Protein AF-A0A8H4MZ24-F1 (afdb_monomer)

Nearest PDB structures (foldseek):
  4f0r-assembly1_A  TM=7.972E-01  e=9.986E-20  Chromobacterium violaceum ATCC 12472
  4gbd-assembly1_B  TM=7.937E-01  e=2.674E-19  Pseudomonas aeruginosa PAO1
  4dzh-assembly1_A-2  TM=7.892E-01  e=7.987E-19  Xanthomonas campestris pv. campestris str. ATCC 33913
  6oha-assembly1_A-2  TM=7.587E-01  e=4.086E-16  Saccharomyces cerevisiae S288C
  6oh9-assembly1_A-2  TM=7.579E-01  e=1.997E-15  Saccharomyces cerevisiae S288C

pLDDT: mean 81.53, std 17.07, range [24.94, 98.69]

Foldseek 3Di:
DDDDFDKDKDFFAWDCFLDPVVGTAGGGIWIDTQFFGADDDDDWAAFAFLAAAQLCQVLAPVPQPDAVVSLVCCVQQPVLFQDDLLSLLLSLLVSLQVLVLLRHQEYEHLYQSPQDLSNLVSNLVSCVVSLGAYEDAQELDARDQHDPVDPVSNVSTSHDPPCDSVVSLVSLVVSCVPRPPPADSVPDSYHYFHEADACLVCPLVNSLVVLVSRVVSVHQAYEYEAQLDPSHPPSQSLVSCLVVVNAALRYEYEANLRDDPVSLVSCVVRLAFYEHAQVSCVSVVSHEQDPPYAYHQHDRSNGDSNLLVSLVSRQVRHQVVVQVVQVVVVHHRDPDRPRDLVVNLQSRFLVSCSNSVNSVATRGSDGGHTPFIWDFDCPPPQNPPVPDVSCSVNPGDGSVRTDWTDHSNHTRPSDDDPVNDDRDPDDDPDDDDDDDDDDDDDDQVNVQVDQQPDDPPDPDGGDHDDDDDFDLLDLVRLLVVLVVCCVVVVAAADDDPPWADDFADDDPVDGDDVSNVVRCSGNPVSVVSNCVNRVVRNVVVVVVVVPD

Solvent-accessible surface area (backbone atoms only — not comparable to full-atom values): 29292 Å² total; per-residue (Å²): 132,83,84,72,90,42,74,47,76,43,69,72,18,60,18,48,22,71,32,89,89,70,38,71,46,70,71,26,44,27,35,32,49,48,35,29,24,68,40,72,50,12,40,40,41,38,28,22,26,64,38,28,54,33,57,55,46,79,49,60,57,76,32,62,87,51,52,74,63,52,39,59,46,48,46,37,53,45,55,39,8,52,54,49,39,65,50,29,18,52,12,21,24,57,28,46,46,49,28,36,32,41,38,35,32,32,37,25,32,52,37,58,60,48,45,44,72,59,25,49,55,23,35,55,50,16,41,64,72,51,56,48,32,32,34,46,15,51,30,63,45,76,38,46,47,34,57,84,90,38,68,74,51,35,76,50,31,50,15,54,87,78,62,34,71,66,55,46,58,52,41,50,54,50,46,43,64,72,74,39,86,63,54,41,75,92,84,29,60,57,31,55,25,32,20,43,46,50,43,90,78,42,34,62,68,44,37,49,58,42,51,54,51,40,57,75,69,65,44,68,36,35,35,39,62,43,32,67,27,89,87,39,70,85,64,52,54,58,48,61,26,51,81,67,69,69,60,33,54,46,36,33,38,30,45,44,62,53,66,48,76,65,38,45,48,50,33,66,74,39,53,34,15,34,29,27,28,45,62,48,28,48,71,77,70,40,62,55,77,50,77,78,48,10,49,21,38,39,47,74,39,49,57,54,61,42,54,48,59,39,37,45,49,38,54,50,39,34,50,50,52,60,41,49,61,31,46,76,69,76,37,73,79,66,97,65,73,86,81,51,55,61,54,44,50,38,17,30,9,31,38,17,18,46,36,63,68,36,46,82,44,37,25,35,65,43,66,77,12,41,25,46,36,26,35,63,60,57,82,48,82,71,30,53,81,58,82,48,62,56,51,27,54,46,75,44,52,54,56,87,36,47,72,42,26,23,37,60,43,39,78,50,71,49,72,72,57,86,82,74,65,81,70,93,80,74,80,80,83,80,80,81,88,79,85,87,79,93,74,78,86,79,48,62,60,55,54,25,50,51,38,46,70,24,60,89,97,56,93,60,81,38,49,92,66,79,65,78,93,69,59,49,68,37,62,70,40,27,43,49,50,47,51,51,46,30,74,73,64,76,52,42,81,83,85,82,84,85,63,76,68,85,47,46,71,65,53,102,89,61,45,48,60,71,44,37,51,51,25,44,33,44,47,48,46,21,48,54,39,39,45,67,51,37,48,74,41,25,53,56,54,50,54,63,71,78,68,120

Radius of gyration: 27.87 Å; Cα contacts (8 Å, |Δi|>4): 1028; chains: 1; bounding box: 74×69×76 Å

Secondary structure (DSSP, 8-state):
-PPP--EEEE-S-EEE---TTT-EEES--EEEETTEEEEE-SS-B-EEEEEE-GGGGGGTTTTTT--HHHHHHHHHHTGGGT--HHHHHHHHHHHHHHHHHTTEEEEEEEE---SSHHHHHHHHHHHHHHT-EEEEEEE---PPPPPTT-HHHHTT----SSS-HHHHHHHHHHHHHHH-SS--TTT-SEEEEEEPPPHHHHHHHHHHHHHHHHHHTT-S-EEEEE--STTSTTT-HHHHHHHTT---TTEEEEE-SS--HHHHHHHHHHT-EEEE-HHHHHHTT--S--SS-EE----SSS----HHHHHHHHHHHHHHHHHHHHHHTT----SS-SS-HHHHHHIIIIIHHHHTT-TTTSSS--TTSB--EEEE-SSSTTT-S-SSHHHIIIII--GGGEEEEEETTEEE-TT--GGGS--SS----PPPPPPPP---PPPHHHHHHHHHT--TT--SPPPP-------TTSHHHHHHHHHHHHHHHSS--------------S-TTT--HHHHHHHHIIIIIHHHHHHHHHHHHHHHHHHTTS--

InterPro domains:
  IPR002347 Short-chain dehydrogenase/reductase SDR [PF13561] (463-538)
  IPR006680 Amidohydrolase-related [PF01979] (47-410)
  IPR011059 Metal-dependent hydrolase, composite domain superfamily [G3DSA:2.30.40.10] (16-411)
  IPR011059 Metal-dependent hydrolase, composite domain superfamily [SSF51338] (7-411)
  IPR032466 Metal-dependent hydrolase [SSF51556] (47-363)
  IPR036291 NAD(P)-binding domain superfamily [SSF51735] (266-538)
  IPR050287 5-Methylthioadenosine/S-adenosylhomocysteine deaminase [PTHR43794] (1-413)

Organism: NCBI:txid55169

Sequence (548 aa):
MTGRDTSIIIKHGTVISMDPALGVIRDCDILIEGNTIVKVETQYCCFVDSHHHLWQQLLRSVGSDWSLMDYALIMRTCFGSLYTPEDVYTANYAGAIDLLNNGITTVVDHCHILNSPAHTDAAIAALKNARIRGAFCYGLYANPPLSSSNPEATALSTADTSFTPAARRDDARRALKRHFPTNTWEASLLTFGIACNEPETAQPQGVREEIAFARSLGVPLITAHVAIGHYDTNLQVVQHLGDAGDLGADLLFSHGAAWTDSECALLAEHGAGVVSTPRDGAADGQWGIPSPSAPSTSTAAARTTTWVAQARLLLQAQRARDNAARHALGNGPPLANPRKAMDVLRLATQGGADALGVGHLVGSLTPGKRADVVVTACEDVGMVPAVDPVGMLVCNSNPSSIRTVLVDGQARPARASATAAPPPSCSPRTAAPSSASTGTKPSAATTVDMIRSGRPGTSSPGGTAAACAADVSVPAECERVVRRAVELFGRLDVLVNNVGVLGAPGSATAVEQDGWERGMRVNVGSMVWMAKYAIPRCLRTIAWRVGG

Mean predicted aligned error: 14.78 Å

Structure (mmCIF, N/CA/C/O backbone):
data_AF-A0A8H4MZ24-F1
#
_entry.id   AF-A0A8H4MZ24-F1
#
loop_
_atom_site.group_PDB
_atom_site.id
_atom_site.type_symbol
_atom_site.label_atom_id
_atom_site.label_alt_id
_atom_site.label_comp_id
_atom_site.label_asym_id
_atom_site.label_entity_id
_atom_site.label_seq_id
_atom_site.pdbx_PDB_ins_code
_atom_site.Cartn_x
_atom_site.Cartn_y
_atom_site.Cartn_z
_atom_site.occupancy
_atom_site.B_iso_or_equiv
_atom_site.auth_seq_id
_atom_site.auth_comp_id
_atom_site.auth_asym_id
_atom_site.auth_atom_id
_atom_site.pdbx_PDB_model_num
ATOM 1 N N . MET A 1 1 ? 4.208 23.544 21.779 1.00 35.47 1 MET A N 1
ATOM 2 C CA . MET A 1 1 ? 3.178 23.655 22.836 1.00 35.47 1 MET A CA 1
ATOM 3 C C . MET A 1 1 ? 2.910 22.255 23.352 1.00 35.47 1 MET A C 1
ATOM 5 O O . MET A 1 1 ? 2.958 21.334 22.546 1.00 35.47 1 MET A O 1
ATOM 9 N N . THR A 1 2 ? 2.717 22.085 24.657 1.00 36.22 2 THR A N 1
ATOM 10 C CA . THR A 1 2 ? 2.400 20.785 25.268 1.00 36.22 2 THR A CA 1
ATOM 11 C C . THR A 1 2 ? 1.037 20.275 24.799 1.00 36.22 2 THR A C 1
ATOM 13 O O . THR A 1 2 ? 0.166 21.068 24.429 1.00 36.22 2 THR A O 1
ATOM 16 N N . GLY A 1 3 ? 0.868 18.951 24.766 1.00 38.59 3 GLY A N 1
ATOM 17 C CA . GLY A 1 3 ? -0.408 18.336 24.411 1.00 38.59 3 GLY A CA 1
ATOM 18 C C . GLY A 1 3 ? -1.499 18.730 25.405 1.00 38.59 3 GLY A C 1
ATOM 19 O O . GLY A 1 3 ? -1.240 18.834 26.601 1.00 38.59 3 GLY A O 1
ATOM 20 N N . ARG A 1 4 ? -2.718 18.950 24.906 1.00 46.28 4 ARG A N 1
ATOM 21 C CA . ARG A 1 4 ? -3.912 18.884 25.752 1.00 46.28 4 ARG A CA 1
ATOM 22 C C . ARG A 1 4 ? -4.272 17.416 25.903 1.00 46.28 4 ARG A C 1
ATOM 24 O O . ARG A 1 4 ? -4.410 16.747 24.877 1.00 46.28 4 ARG A O 1
ATOM 31 N N . ASP A 1 5 ? -4.489 16.959 27.129 1.00 58.72 5 ASP A N 1
ATOM 32 C CA . ASP A 1 5 ? -5.127 15.668 27.372 1.00 58.72 5 ASP A CA 1
ATOM 33 C C . ASP A 1 5 ? -6.473 15.660 26.646 1.00 58.72 5 ASP A C 1
ATOM 35 O O . ASP A 1 5 ? -7.376 16.450 26.926 1.00 58.72 5 ASP A O 1
ATOM 39 N N . THR A 1 6 ? -6.537 14.851 25.593 1.00 76.31 6 THR A N 1
ATOM 40 C CA . THR A 1 6 ? -7.659 14.808 24.660 1.00 76.31 6 THR A CA 1
ATOM 41 C C . THR A 1 6 ? -8.296 13.439 24.785 1.00 76.31 6 THR A C 1
ATOM 43 O O . THR A 1 6 ? -7.904 12.489 24.113 1.00 76.31 6 THR A O 1
ATOM 46 N N . SER A 1 7 ? -9.255 13.341 25.704 1.00 85.56 7 SER A N 1
ATOM 47 C CA . SER A 1 7 ? -10.109 12.168 25.842 1.00 85.56 7 SER A CA 1
ATOM 48 C C . SER A 1 7 ? -11.158 12.192 24.730 1.00 85.56 7 SER A C 1
ATOM 50 O O . SER A 1 7 ? -11.984 13.106 24.667 1.00 85.56 7 SER A O 1
ATOM 52 N N . ILE A 1 8 ? -11.126 11.202 23.843 1.00 85.62 8 ILE A N 1
ATOM 53 C CA . ILE A 1 8 ? -12.146 10.992 22.814 1.00 85.62 8 ILE A CA 1
ATOM 54 C C . ILE A 1 8 ? -12.970 9.779 23.233 1.00 85.62 8 ILE A C 1
ATOM 56 O O . ILE A 1 8 ? -12.428 8.689 23.410 1.00 85.62 8 ILE A O 1
ATOM 60 N N . ILE A 1 9 ? -14.283 9.975 23.364 1.00 85.75 9 ILE A N 1
ATOM 61 C CA . ILE A 1 9 ? -15.247 8.891 23.557 1.00 85.75 9 ILE A CA 1
ATOM 62 C C . ILE A 1 9 ? -16.094 8.790 22.292 1.00 85.75 9 ILE A C 1
ATOM 64 O O . ILE A 1 9 ? -16.693 9.780 21.869 1.00 85.75 9 ILE A O 1
ATOM 68 N N . ILE A 1 10 ? -16.157 7.599 21.705 1.00 82.44 10 ILE A N 1
ATOM 69 C CA . ILE A 1 10 ? -16.966 7.302 20.519 1.00 82.44 10 ILE A CA 1
ATOM 70 C C . ILE A 1 10 ? -17.959 6.198 20.899 1.00 82.44 10 ILE A C 1
ATOM 72 O O . ILE A 1 10 ? -17.533 5.201 21.474 1.00 82.44 10 ILE A O 1
ATOM 76 N N . LYS A 1 11 ? -19.263 6.381 20.644 1.00 82.19 11 LYS A N 1
ATOM 77 C CA . LYS A 1 11 ? -20.339 5.686 21.382 1.00 82.19 11 LYS A CA 1
ATOM 78 C C . LYS A 1 11 ? -21.244 4.762 20.554 1.00 82.19 11 LYS A C 1
ATOM 80 O O . LYS A 1 11 ? -21.387 4.967 19.352 1.00 82.19 11 LYS A O 1
ATOM 85 N N . HIS A 1 12 ? -21.924 3.838 21.242 1.00 79.94 12 HIS A N 1
ATOM 86 C CA . HIS A 1 12 ? -23.058 3.020 20.762 1.00 79.94 12 HIS A CA 1
ATOM 87 C C . HIS A 1 12 ? -22.833 2.226 19.456 1.00 79.94 12 HIS A C 1
ATOM 89 O O . HIS A 1 12 ? -23.638 2.269 18.526 1.00 79.94 12 HIS A O 1
ATOM 95 N N . GLY A 1 13 ? -21.725 1.489 19.368 1.00 78.12 13 GLY A N 1
ATOM 96 C CA . GLY A 1 13 ? -21.317 0.777 18.150 1.00 78.12 13 GLY A CA 1
ATOM 97 C C . GLY A 1 13 ? -21.448 -0.766 18.124 1.00 78.12 13 GLY A C 1
ATOM 98 O O . GLY A 1 13 ? -21.800 -1.411 19.092 1.00 78.12 13 GLY A O 1
ATOM 99 N N . THR A 1 14 ? -21.109 -1.406 17.003 1.00 84.44 14 THR A N 1
ATOM 100 C CA . THR A 1 14 ? -20.556 -2.771 16.888 1.00 84.44 14 THR A CA 1
ATOM 101 C C . THR A 1 14 ? -19.047 -2.789 16.522 1.00 84.44 14 THR A C 1
ATOM 103 O O . THR A 1 14 ? -18.699 -2.445 15.397 1.00 84.44 14 THR A O 1
ATOM 106 N N . VAL A 1 15 ? -18.118 -3.188 17.407 1.00 84.44 15 VAL A N 1
ATOM 107 C CA . VAL A 1 15 ? -16.654 -3.231 17.118 1.00 84.44 15 VAL A CA 1
ATOM 108 C C . VAL A 1 15 ? -16.284 -4.503 16.377 1.00 84.44 15 VAL A C 1
ATOM 110 O O . VAL A 1 15 ? -16.862 -5.560 16.624 1.00 84.44 15 VAL A O 1
ATOM 113 N N . ILE A 1 16 ? -15.257 -4.406 15.534 1.00 87.62 16 ILE A N 1
ATOM 114 C CA . ILE A 1 16 ? -14.535 -5.558 14.999 1.00 87.62 16 ILE A CA 1
ATOM 115 C C . ILE A 1 16 ? -13.082 -5.374 15.439 1.00 87.62 16 ILE A C 1
ATOM 117 O O . ILE A 1 16 ? -12.309 -4.681 14.783 1.00 87.62 16 ILE A O 1
ATOM 121 N N . SER A 1 17 ? -12.739 -5.900 16.618 1.00 86.75 17 SER A N 1
ATOM 122 C CA . SER A 1 17 ? -11.535 -5.464 17.343 1.00 86.75 17 SER A CA 1
ATOM 123 C C . SER A 1 17 ? -10.244 -5.933 16.683 1.00 86.75 17 SER A C 1
ATOM 125 O O . SER A 1 17 ? -9.208 -5.305 16.861 1.00 86.75 17 SER A O 1
ATOM 127 N N . MET A 1 18 ? -10.311 -7.051 15.954 1.00 90.69 18 MET A N 1
ATOM 128 C CA . MET A 1 18 ? -9.176 -7.870 15.509 1.00 90.69 18 MET A CA 1
ATOM 129 C C . MET A 1 18 ? -8.335 -8.476 16.645 1.00 90.69 18 MET A C 1
ATOM 131 O O . MET A 1 18 ? -7.369 -9.191 16.386 1.00 90.69 18 MET A O 1
ATOM 135 N N . ASP A 1 19 ? -8.750 -8.264 17.892 1.00 88.19 19 ASP A N 1
ATOM 136 C CA . ASP A 1 19 ? -8.224 -8.907 19.086 1.00 88.19 19 ASP A CA 1
ATOM 137 C C . ASP A 1 19 ? -8.997 -10.221 19.327 1.00 88.19 19 ASP A C 1
ATOM 139 O O . ASP A 1 19 ? -10.230 -10.190 19.430 1.00 88.19 19 ASP A O 1
ATOM 143 N N . PRO A 1 20 ? -8.331 -11.388 19.416 1.00 85.81 20 PRO A N 1
ATOM 144 C CA . PRO A 1 20 ? -9.010 -12.673 19.576 1.00 85.81 20 PRO A CA 1
ATOM 145 C C . PRO A 1 20 ? -9.691 -12.858 20.943 1.00 85.81 20 PRO A C 1
ATOM 147 O O . PRO A 1 20 ? -10.548 -13.731 21.056 1.00 85.81 20 PRO A O 1
ATOM 150 N N . ALA A 1 21 ? -9.346 -12.064 21.964 1.00 87.62 21 ALA A N 1
ATOM 151 C CA . ALA A 1 21 ? -9.992 -12.100 23.276 1.00 87.62 21 ALA A CA 1
ATOM 152 C C . ALA A 1 21 ? -11.233 -11.189 23.357 1.00 87.62 21 ALA A C 1
ATOM 154 O O . ALA A 1 21 ? -12.137 -11.468 24.142 1.00 87.62 21 ALA A O 1
ATOM 155 N N . LEU A 1 22 ? -11.298 -10.127 22.541 1.00 86.06 22 LEU A N 1
ATOM 156 C CA . LEU A 1 22 ? -12.445 -9.203 22.488 1.00 86.06 22 LEU A CA 1
ATOM 157 C C . LEU A 1 22 ? -13.441 -9.552 21.366 1.00 86.06 22 LEU A C 1
ATOM 159 O O . LEU A 1 22 ? -14.650 -9.431 21.544 1.00 86.06 22 LEU A O 1
ATOM 163 N N . GLY A 1 23 ? -12.950 -9.980 20.200 1.00 86.31 23 GLY A N 1
ATOM 164 C CA . GLY A 1 23 ? -13.772 -10.402 19.065 1.00 86.31 23 GLY A CA 1
ATOM 165 C C . GLY A 1 23 ? -14.662 -9.300 18.467 1.00 86.31 23 GLY A C 1
ATOM 166 O O . GLY A 1 23 ? -14.198 -8.215 18.111 1.00 86.31 23 GLY A O 1
ATOM 167 N N . VAL A 1 24 ? -15.951 -9.609 18.299 1.00 87.81 24 VAL A N 1
ATOM 168 C CA . VAL A 1 24 ? -16.974 -8.699 17.755 1.00 87.81 24 VAL A CA 1
ATOM 169 C C . VAL A 1 24 ? -18.029 -8.447 18.830 1.00 87.81 24 VAL A C 1
ATOM 171 O O . VAL A 1 24 ? -18.674 -9.384 19.297 1.00 87.81 24 VAL A O 1
ATOM 174 N N . ILE A 1 25 ? -18.211 -7.181 19.208 1.00 86.25 25 ILE A N 1
ATOM 175 C CA . ILE A 1 25 ? -19.041 -6.727 20.343 1.00 86.25 25 ILE A CA 1
ATOM 176 C C . ILE A 1 25 ? -20.094 -5.738 19.817 1.00 86.25 25 ILE A C 1
ATOM 178 O O . ILE A 1 25 ? -19.819 -5.074 18.822 1.00 86.25 25 ILE A O 1
ATOM 182 N N . ARG A 1 26 ? -21.277 -5.628 20.445 1.00 84.81 26 ARG A N 1
ATOM 183 C CA . ARG A 1 26 ? -22.391 -4.721 20.068 1.00 84.81 26 ARG A CA 1
ATOM 184 C C . ARG A 1 26 ? -22.795 -3.773 21.216 1.00 84.81 26 ARG A C 1
ATOM 186 O O . ARG A 1 26 ? -22.611 -4.133 22.370 1.00 84.81 26 ARG A O 1
ATOM 193 N N . ASP A 1 27 ? -23.367 -2.625 20.845 1.00 81.44 27 ASP A N 1
ATOM 194 C CA . ASP A 1 27 ? -23.833 -1.459 21.627 1.00 81.44 27 ASP A CA 1
ATOM 195 C C . ASP A 1 27 ? -22.940 -1.025 22.805 1.00 81.44 27 ASP A C 1
ATOM 197 O O . ASP A 1 27 ? -23.095 -1.503 23.928 1.00 81.44 27 ASP A O 1
ATOM 201 N N . CYS A 1 28 ? -21.951 -0.160 22.533 1.00 82.88 28 CYS A N 1
ATOM 202 C CA . CYS A 1 28 ? -20.806 0.037 23.431 1.00 82.88 28 CYS A CA 1
ATOM 203 C C . CYS A 1 28 ? -19.897 1.242 23.022 1.00 82.88 28 CYS A C 1
ATOM 205 O O . CYS A 1 28 ? -19.987 1.705 21.885 1.00 82.88 28 CYS A O 1
ATOM 207 N N . ASP A 1 29 ? -18.948 1.697 23.864 1.00 83.62 29 ASP A N 1
ATOM 208 C CA . ASP A 1 29 ? -18.168 2.956 23.688 1.00 83.62 29 ASP A CA 1
ATOM 209 C C . ASP A 1 29 ? -16.612 2.814 23.711 1.00 83.62 29 ASP A C 1
ATOM 211 O O . ASP A 1 29 ? -16.041 2.423 24.722 1.00 83.62 29 ASP A O 1
ATOM 215 N N . ILE A 1 30 ? -15.854 3.228 22.685 1.00 80.81 30 ILE A N 1
ATOM 216 C CA . ILE A 1 30 ? -14.374 3.330 22.823 1.00 80.81 30 ILE A CA 1
ATOM 217 C C . ILE A 1 30 ? -13.960 4.607 23.572 1.00 80.81 30 ILE A C 1
ATOM 219 O O . ILE A 1 30 ? -14.409 5.698 23.220 1.00 80.81 30 ILE A O 1
ATOM 223 N N . LEU A 1 31 ? -13.021 4.467 24.522 1.00 86.44 31 LEU A N 1
ATOM 224 C CA . LEU A 1 31 ? -12.255 5.556 25.141 1.00 86.44 31 LEU A CA 1
ATOM 225 C C . LEU A 1 31 ? -10.803 5.564 24.634 1.00 86.44 31 LEU A C 1
ATOM 227 O O . LEU A 1 31 ? -10.044 4.607 24.819 1.00 86.44 31 LEU A O 1
ATOM 231 N N . ILE A 1 32 ? -10.408 6.699 24.065 1.00 86.62 32 ILE A N 1
ATOM 232 C CA . ILE A 1 32 ? -9.036 7.046 23.685 1.00 86.62 32 ILE A CA 1
ATOM 233 C C . ILE A 1 32 ? -8.579 8.192 24.580 1.00 86.62 32 ILE A C 1
ATOM 235 O O . ILE A 1 32 ? -9.315 9.165 24.734 1.00 86.62 32 ILE A O 1
ATOM 239 N N . GLU A 1 33 ? -7.358 8.122 25.103 1.00 86.44 33 GLU A N 1
ATOM 240 C CA . GLU A 1 33 ? -6.732 9.234 25.824 1.00 86.44 33 GLU A CA 1
ATOM 241 C C . GLU A 1 33 ? -5.422 9.618 25.130 1.00 86.44 33 GLU A C 1
ATOM 243 O O . GLU A 1 33 ? -4.511 8.801 24.958 1.00 86.44 33 GLU A O 1
ATOM 248 N N . GLY A 1 34 ? -5.353 10.865 24.652 1.00 87.50 34 GLY A N 1
ATOM 249 C CA . GLY A 1 34 ? -4.224 11.361 23.868 1.00 87.50 34 GLY A CA 1
ATOM 250 C C . GLY A 1 34 ? -4.096 10.619 22.535 1.00 87.50 34 GLY A C 1
ATOM 251 O O . GLY A 1 34 ? -4.802 10.931 21.580 1.00 87.50 34 GLY A O 1
ATOM 252 N N . ASN A 1 35 ? -3.185 9.644 22.469 1.00 84.12 35 ASN A N 1
ATOM 253 C CA . ASN A 1 35 ? -2.944 8.805 21.290 1.00 84.12 35 ASN A CA 1
ATOM 254 C C . ASN A 1 35 ? -3.077 7.293 21.547 1.00 84.12 35 ASN A C 1
ATOM 256 O O . ASN A 1 35 ? -2.684 6.497 20.692 1.00 84.12 35 ASN A O 1
ATOM 260 N N . THR A 1 36 ? -3.593 6.888 22.709 1.00 83.12 36 THR A N 1
ATOM 261 C CA . THR A 1 36 ? -3.625 5.485 23.147 1.00 83.12 36 THR A CA 1
ATOM 262 C C . THR A 1 36 ? -5.060 5.040 23.425 1.00 83.12 36 THR A C 1
ATOM 264 O O . THR A 1 36 ? -5.862 5.791 23.981 1.00 83.12 36 THR A O 1
ATOM 267 N N . ILE A 1 37 ? -5.397 3.818 23.015 1.00 80.75 37 ILE A N 1
ATOM 268 C CA . ILE A 1 37 ? -6.679 3.182 23.323 1.00 80.75 37 ILE A CA 1
ATOM 269 C C . ILE A 1 37 ? -6.631 2.753 24.791 1.00 80.75 37 ILE A C 1
ATOM 271 O O . ILE A 1 37 ? -5.841 1.882 25.149 1.00 80.75 37 ILE A O 1
ATOM 275 N N . VAL A 1 38 ? -7.452 3.360 25.647 1.00 80.75 38 VAL A N 1
ATOM 276 C CA . VAL A 1 38 ? -7.455 3.071 27.094 1.00 80.75 38 VAL A CA 1
ATOM 277 C C . VAL A 1 38 ? -8.532 2.055 27.451 1.00 80.75 38 VAL A C 1
ATOM 279 O O . VAL A 1 38 ? -8.297 1.174 28.276 1.00 80.75 38 VAL A O 1
ATOM 282 N N . LYS A 1 39 ? -9.697 2.123 26.798 1.00 79.44 39 LYS A N 1
ATOM 283 C CA . LYS A 1 39 ? -10.789 1.170 27.015 1.00 79.44 39 LYS A CA 1
ATOM 284 C C . LYS A 1 39 ? -11.519 0.875 25.710 1.00 79.44 39 LYS A C 1
ATOM 286 O O . LYS A 1 39 ? -11.835 1.790 24.949 1.00 79.44 39 LYS A O 1
ATOM 291 N N . VAL A 1 40 ? -11.770 -0.408 25.459 1.00 69.94 40 VAL A N 1
ATOM 292 C CA . VAL A 1 40 ? -12.448 -0.883 24.251 1.00 69.94 40 VAL A CA 1
ATOM 293 C C . VAL A 1 40 ? -13.821 -1.403 24.612 1.00 69.94 40 VAL A C 1
ATOM 295 O O . VAL A 1 40 ? -13.986 -2.555 25.006 1.00 69.94 40 VAL A O 1
ATOM 298 N N . GLU A 1 41 ? -14.799 -0.541 24.386 1.00 56.91 41 GLU A N 1
ATOM 299 C CA . GLU A 1 41 ? -16.113 -0.963 23.946 1.00 56.91 41 GLU A CA 1
ATOM 300 C C . GLU A 1 41 ? -16.207 -0.695 22.393 1.00 56.91 41 GLU A C 1
ATOM 302 O O . GLU A 1 41 ? -15.369 -1.288 21.712 1.00 56.91 41 GLU A O 1
ATOM 307 N N . THR A 1 42 ? -17.103 0.071 21.721 1.00 43.78 42 THR A N 1
ATOM 308 C CA . THR A 1 42 ? -17.310 -0.079 20.220 1.00 43.78 42 THR A CA 1
ATOM 309 C C . THR A 1 42 ? -17.541 1.213 19.366 1.00 43.78 42 THR A C 1
ATOM 311 O O . THR A 1 42 ? -17.704 2.263 19.976 1.00 43.78 42 THR A O 1
ATOM 314 N N . GLN A 1 43 ? -17.561 1.339 18.002 1.00 54.38 43 GLN A N 1
ATOM 315 C CA . GLN A 1 43 ? -17.479 0.516 16.747 1.00 54.38 43 GLN A CA 1
ATOM 316 C C . GLN A 1 43 ? -16.359 0.930 15.766 1.00 54.38 43 GLN A C 1
ATOM 318 O O . GLN A 1 43 ? -16.574 1.816 14.944 1.00 54.38 43 GLN A O 1
ATOM 323 N N . TYR A 1 44 ? -15.198 0.272 15.734 1.00 55.53 44 TYR A N 1
ATOM 324 C CA . TYR A 1 44 ? -14.134 0.660 14.792 1.00 55.53 44 TYR A CA 1
ATOM 325 C C . TYR A 1 44 ? -13.299 -0.542 14.320 1.00 55.53 44 TYR A C 1
ATOM 327 O O . TYR A 1 44 ? -13.512 -1.672 14.764 1.00 55.53 44 TYR A O 1
ATOM 335 N N . CYS A 1 45 ? -12.357 -0.267 13.415 1.00 62.41 45 CYS A N 1
ATOM 336 C CA . CYS A 1 45 ? -11.251 -1.123 12.949 1.00 62.41 45 CYS A CA 1
ATOM 337 C C . CYS A 1 45 ? -10.101 -0.212 12.446 1.00 62.41 45 CYS A C 1
ATOM 339 O O . CYS A 1 45 ? -10.276 1.008 12.438 1.00 62.41 45 CYS A O 1
ATOM 341 N N . CYS A 1 46 ? -8.941 -0.739 12.032 1.00 77.50 46 CYS A N 1
ATOM 342 C CA . CYS A 1 46 ? -7.846 0.079 11.479 1.00 77.50 46 CYS A CA 1
ATOM 343 C C . CYS A 1 46 ? -7.039 -0.644 10.390 1.00 77.50 46 CYS A C 1
ATOM 345 O O . CYS A 1 46 ? -6.580 -1.765 10.597 1.00 77.50 46 CYS A O 1
ATOM 347 N N . PHE A 1 47 ? -6.879 -0.004 9.225 1.00 89.06 47 PHE A N 1
ATOM 348 C CA . PHE A 1 47 ? -6.305 -0.635 8.032 1.00 89.06 47 PHE A CA 1
ATOM 349 C C . PHE A 1 47 ? -4.834 -0.273 7.824 1.00 89.06 47 PHE A C 1
ATOM 351 O O . PHE A 1 47 ? -4.439 0.890 7.956 1.00 89.06 47 PHE A O 1
ATOM 358 N N . VAL A 1 48 ? -4.049 -1.285 7.459 1.00 89.12 48 VAL A N 1
ATOM 359 C CA . VAL A 1 48 ? -2.598 -1.208 7.267 1.00 89.12 48 VAL A CA 1
ATOM 360 C C . VAL A 1 48 ? -2.275 -1.619 5.832 1.00 89.12 48 VAL A C 1
ATOM 362 O O . VAL A 1 48 ? -2.572 -2.743 5.438 1.00 89.12 48 VAL A O 1
ATOM 365 N N . ASP A 1 49 ? -1.682 -0.713 5.054 1.00 89.81 49 ASP A N 1
ATOM 366 C CA . ASP A 1 49 ? -1.233 -0.981 3.685 1.00 89.81 49 ASP A CA 1
ATOM 367 C C . ASP A 1 49 ? 0.287 -1.180 3.668 1.00 89.81 49 ASP A C 1
ATOM 369 O O . ASP A 1 49 ? 1.068 -0.236 3.525 1.00 89.81 49 ASP A O 1
ATOM 373 N N . SER A 1 50 ? 0.711 -2.426 3.882 1.00 88.25 50 SER A N 1
ATOM 374 C CA . SER A 1 50 ? 2.115 -2.784 4.121 1.00 88.25 50 SER A CA 1
ATOM 375 C C . SER A 1 50 ? 3.033 -2.639 2.896 1.00 88.25 50 SER A C 1
ATOM 377 O O . SER A 1 50 ? 4.214 -2.944 2.995 1.00 88.25 50 SER A O 1
ATOM 379 N N . HIS A 1 51 ? 2.539 -2.158 1.752 1.00 90.94 51 HIS A N 1
ATOM 380 C CA . HIS A 1 51 ? 3.353 -1.804 0.587 1.00 90.94 51 HIS A CA 1
ATOM 381 C C . HIS A 1 51 ? 2.623 -0.750 -0.264 1.00 90.94 51 HIS A C 1
ATOM 383 O O . HIS A 1 51 ? 1.425 -0.884 -0.493 1.00 90.94 51 HIS A O 1
ATOM 389 N N . HIS A 1 52 ? 3.301 0.294 -0.747 1.00 90.19 52 HIS A N 1
ATOM 390 C CA . HIS A 1 52 ? 2.718 1.308 -1.636 1.00 90.19 52 HIS A CA 1
ATOM 391 C C . HIS A 1 52 ? 3.793 2.096 -2.402 1.00 90.19 52 HIS A C 1
ATOM 393 O O . HIS A 1 52 ? 4.874 2.338 -1.878 1.00 90.19 52 HIS A O 1
ATOM 399 N N . HIS A 1 53 ? 3.484 2.572 -3.612 1.00 91.75 53 HIS A N 1
ATOM 400 C CA . HIS A 1 53 ? 4.328 3.514 -4.368 1.00 91.75 53 HIS A CA 1
ATOM 401 C C . HIS A 1 53 ? 3.651 4.892 -4.475 1.00 91.75 53 HIS A C 1
ATOM 403 O O . HIS A 1 53 ? 3.042 5.215 -5.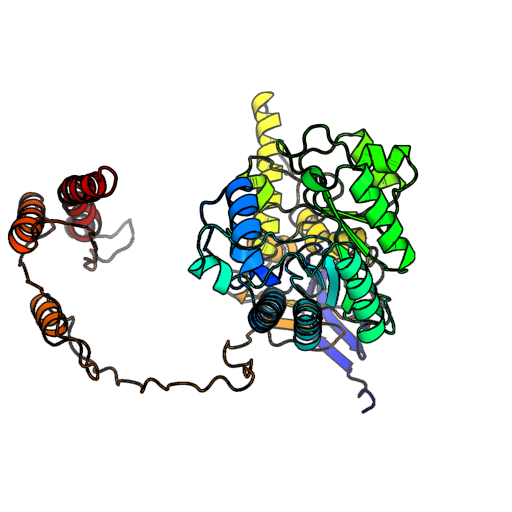500 1.00 91.75 53 HIS A O 1
ATOM 409 N N . LEU A 1 54 ? 3.702 5.713 -3.417 1.00 91.44 54 LEU A N 1
ATOM 410 C CA . LEU A 1 54 ? 2.857 6.918 -3.328 1.00 91.44 54 LEU A CA 1
ATOM 411 C C . LEU A 1 54 ? 3.210 7.988 -4.367 1.00 91.44 54 LEU A C 1
ATOM 413 O O . LEU A 1 54 ? 2.319 8.690 -4.846 1.00 91.44 54 LEU A O 1
ATOM 417 N N . TRP A 1 55 ? 4.472 8.057 -4.796 1.00 92.06 55 TRP A N 1
ATOM 418 C CA . TRP A 1 55 ? 4.924 9.002 -5.823 1.00 92.06 55 TRP A CA 1
ATOM 419 C C . TRP A 1 55 ? 4.168 8.858 -7.149 1.00 92.06 55 TRP A C 1
ATOM 421 O O . TRP A 1 55 ? 3.966 9.825 -7.882 1.00 92.06 55 TRP A O 1
ATOM 431 N N . GLN A 1 56 ? 3.694 7.653 -7.464 1.00 90.50 56 GLN A N 1
ATOM 432 C CA . GLN A 1 56 ? 3.010 7.401 -8.725 1.00 90.50 56 GLN A CA 1
ATOM 433 C C . GLN A 1 56 ? 1.614 8.031 -8.767 1.00 90.50 56 GLN A C 1
ATOM 435 O O . GLN A 1 56 ? 1.022 8.071 -9.843 1.00 90.50 56 GLN A O 1
ATOM 440 N N . GLN A 1 57 ? 1.065 8.479 -7.625 1.00 88.75 57 GLN A N 1
ATOM 441 C CA . GLN A 1 57 ? -0.348 8.823 -7.405 1.00 88.75 57 GLN A CA 1
ATOM 442 C C . GLN A 1 57 ? -1.002 9.603 -8.551 1.00 88.75 57 GLN A C 1
ATOM 444 O O . GLN A 1 57 ? -2.105 9.242 -8.963 1.00 88.75 57 GLN A O 1
ATOM 449 N N . LEU A 1 58 ? -0.326 10.621 -9.090 1.00 88.25 58 LEU A N 1
ATOM 450 C CA . LEU A 1 58 ? -0.856 11.502 -10.140 1.00 88.25 58 LEU A CA 1
ATOM 451 C C . LEU A 1 58 ? -1.091 10.778 -11.483 1.00 88.25 58 LEU A C 1
ATOM 453 O O . LEU A 1 58 ? -1.951 11.184 -12.256 1.00 88.25 58 LEU A O 1
ATOM 457 N N . LEU A 1 59 ? -0.416 9.649 -11.721 1.00 86.00 59 LEU A N 1
ATOM 458 C CA . LEU A 1 59 ? -0.509 8.815 -12.929 1.00 86.00 59 LEU A CA 1
ATOM 459 C C . LEU A 1 59 ? -1.693 7.825 -12.899 1.00 86.00 59 LEU A C 1
ATOM 461 O O . LEU A 1 59 ? -1.612 6.735 -13.469 1.00 86.00 59 LEU A O 1
ATOM 465 N N . ARG A 1 60 ? -2.779 8.144 -12.180 1.00 78.25 60 ARG A N 1
ATOM 466 C CA . ARG A 1 60 ? -3.970 7.275 -12.110 1.00 78.25 60 ARG A CA 1
ATOM 467 C C . ARG A 1 60 ? -4.566 7.100 -13.508 1.00 78.25 60 ARG A C 1
ATOM 469 O O . ARG A 1 60 ? -4.730 8.071 -14.239 1.00 78.25 60 ARG A O 1
ATOM 476 N N . SER A 1 61 ? -4.899 5.857 -13.852 1.00 78.19 61 SER A N 1
ATOM 477 C CA . SER A 1 61 ? -5.519 5.461 -15.128 1.00 78.19 61 SER A CA 1
ATOM 478 C C . SER A 1 61 ? -4.629 5.561 -16.377 1.00 78.19 61 SER A C 1
ATOM 480 O O . SER A 1 61 ? -5.078 5.149 -17.446 1.00 78.19 61 SER A O 1
ATOM 482 N N . VAL A 1 62 ? -3.377 6.030 -16.268 1.00 82.06 62 VAL A N 1
ATOM 483 C CA . VAL A 1 62 ? -2.436 6.135 -17.406 1.00 82.06 62 VAL A CA 1
ATOM 484 C C . VAL A 1 62 ? -2.131 4.761 -18.013 1.00 82.06 62 VAL A C 1
ATOM 486 O O . VAL A 1 62 ? -2.111 4.618 -19.231 1.00 82.06 62 VAL A O 1
ATOM 489 N N . GLY A 1 63 ? -1.959 3.750 -17.160 1.00 75.88 63 GLY A N 1
ATOM 490 C CA . GLY A 1 63 ? -1.771 2.352 -17.546 1.00 75.88 63 GLY A CA 1
ATOM 491 C C . GLY A 1 63 ? -2.947 1.479 -17.136 1.00 75.88 63 GLY A C 1
ATOM 492 O O . GLY A 1 63 ? -2.769 0.534 -16.378 1.00 75.88 63 GLY A O 1
ATOM 493 N N . SER A 1 64 ? -4.161 1.832 -17.568 1.00 76.62 64 SER A N 1
ATOM 494 C CA . SER A 1 64 ? -5.374 1.061 -17.234 1.00 76.62 64 SER A CA 1
ATOM 495 C C . SER A 1 64 ? -5.354 -0.365 -17.803 1.00 76.62 64 SER A C 1
ATOM 497 O O . SER A 1 64 ? -5.887 -1.275 -17.168 1.00 76.62 64 SER A O 1
ATOM 499 N N . ASP A 1 65 ? -4.703 -0.534 -18.957 1.00 75.31 65 ASP A N 1
ATOM 500 C CA . ASP A 1 65 ? -4.643 -1.758 -19.766 1.00 75.31 65 ASP A CA 1
ATOM 501 C C . ASP A 1 65 ? -3.196 -2.288 -19.915 1.00 75.31 65 ASP A C 1
ATOM 503 O O . ASP A 1 65 ? -2.865 -2.953 -20.893 1.00 75.31 65 ASP A O 1
ATOM 507 N N . TRP A 1 66 ? -2.305 -1.934 -18.980 1.00 76.94 66 TRP A N 1
ATOM 508 C CA . TRP A 1 66 ? -0.891 -2.336 -18.971 1.00 76.94 66 TRP A CA 1
ATOM 509 C C . TRP A 1 66 ? -0.679 -3.695 -18.291 1.00 76.94 66 TRP A C 1
ATOM 511 O O . TRP A 1 66 ? -1.287 -3.976 -17.257 1.00 76.94 66 TRP A O 1
ATOM 521 N N . SER A 1 67 ? 0.246 -4.498 -18.824 1.00 72.62 67 SER A N 1
ATOM 522 C CA . SER A 1 67 ? 0.861 -5.615 -18.092 1.00 72.62 67 SER A CA 1
ATOM 523 C C . SER A 1 67 ? 1.889 -5.115 -17.068 1.00 72.62 67 SER A C 1
ATOM 525 O O . SER A 1 67 ? 2.303 -3.948 -17.105 1.00 72.62 67 SER A O 1
ATOM 527 N N . LEU A 1 68 ? 2.380 -6.001 -16.193 1.00 73.00 68 LEU A N 1
ATOM 528 C CA . LEU A 1 68 ? 3.500 -5.661 -15.312 1.00 73.00 68 LEU A CA 1
ATOM 529 C C . LEU A 1 68 ? 4.762 -5.259 -16.098 1.00 73.00 68 LEU A C 1
ATOM 531 O O . LEU A 1 68 ? 5.501 -4.396 -15.633 1.00 73.00 68 LEU A O 1
ATOM 535 N N . MET A 1 69 ? 4.979 -5.793 -17.307 1.00 73.38 69 MET A N 1
ATOM 536 C CA . MET A 1 69 ? 6.109 -5.404 -18.164 1.00 73.38 69 MET A CA 1
ATOM 537 C C . MET A 1 69 ? 5.940 -4.011 -18.778 1.00 73.38 69 MET A C 1
ATOM 539 O O . MET A 1 69 ? 6.900 -3.241 -18.805 1.00 73.38 69 MET A O 1
ATOM 543 N N . ASP A 1 70 ? 4.731 -3.646 -19.218 1.00 76.19 70 ASP A N 1
ATOM 544 C CA . ASP A 1 70 ? 4.446 -2.283 -19.695 1.00 76.19 70 ASP A CA 1
ATOM 545 C C . ASP A 1 70 ? 4.646 -1.264 -18.563 1.00 76.19 70 ASP A C 1
ATOM 547 O O . ASP A 1 70 ? 5.239 -0.205 -18.765 1.00 76.19 70 ASP A O 1
ATOM 551 N N . TYR A 1 71 ? 4.223 -1.616 -17.344 1.00 80.00 71 TYR A N 1
ATOM 552 C CA . TYR A 1 71 ? 4.516 -0.850 -16.136 1.00 80.00 71 TYR A CA 1
ATOM 553 C C . TYR A 1 71 ? 6.023 -0.778 -15.846 1.00 80.00 71 TYR A C 1
ATOM 555 O O . TYR A 1 71 ? 6.549 0.322 -15.690 1.00 80.00 71 TYR A O 1
ATOM 563 N N . ALA A 1 72 ? 6.732 -1.908 -15.801 1.00 76.25 72 ALA A N 1
ATOM 564 C CA . ALA A 1 72 ? 8.152 -1.961 -15.453 1.00 76.25 72 ALA A CA 1
ATOM 565 C C . ALA A 1 72 ? 9.007 -1.135 -16.423 1.00 76.25 72 ALA A C 1
ATOM 567 O O . ALA A 1 72 ? 9.908 -0.422 -15.989 1.00 76.25 72 ALA A O 1
ATOM 568 N N . LEU A 1 73 ? 8.674 -1.155 -17.717 1.00 77.56 73 LEU A N 1
ATOM 569 C CA . LEU A 1 73 ? 9.283 -0.288 -18.719 1.00 77.56 73 LEU A CA 1
ATOM 570 C C . LEU A 1 73 ? 8.828 1.170 -18.530 1.00 77.56 73 LEU A C 1
ATOM 572 O O . LEU A 1 73 ? 9.609 2.019 -18.107 1.00 77.56 73 LEU A O 1
ATOM 576 N N . ILE A 1 74 ? 7.560 1.487 -18.796 1.00 83.06 74 ILE A N 1
ATOM 577 C CA . ILE A 1 74 ? 7.105 2.876 -18.975 1.00 83.06 74 ILE A CA 1
ATOM 578 C C . ILE A 1 74 ? 7.110 3.657 -17.646 1.00 83.06 74 ILE A C 1
ATOM 580 O O . ILE A 1 74 ? 7.462 4.842 -17.617 1.00 83.06 74 ILE A O 1
ATOM 584 N N . MET A 1 75 ? 6.771 3.020 -16.519 1.00 84.88 75 MET A N 1
ATOM 585 C CA . MET A 1 75 ? 6.792 3.678 -15.207 1.00 84.88 75 MET A CA 1
ATOM 586 C C . MET A 1 75 ? 8.222 3.995 -14.756 1.00 84.88 75 MET A C 1
ATOM 588 O O . MET A 1 75 ? 8.444 5.065 -14.195 1.00 84.88 75 MET A O 1
ATOM 592 N N . ARG A 1 76 ? 9.196 3.105 -14.999 1.00 77.06 76 ARG A N 1
ATOM 593 C CA . ARG A 1 76 ? 10.583 3.284 -14.526 1.00 77.06 76 ARG A CA 1
ATOM 594 C C . ARG A 1 76 ? 11.444 4.082 -15.495 1.00 77.06 76 ARG A C 1
ATOM 596 O O . ARG A 1 76 ? 12.142 4.987 -15.056 1.00 77.06 76 ARG A O 1
ATOM 603 N N . THR A 1 77 ? 11.393 3.783 -16.795 1.00 76.25 77 THR A N 1
ATOM 604 C CA . THR A 1 77 ? 12.281 4.406 -17.793 1.00 76.25 77 THR A CA 1
ATOM 605 C C . THR A 1 77 ? 11.727 5.690 -18.405 1.00 76.25 77 THR A C 1
ATOM 607 O O . THR A 1 77 ? 12.433 6.341 -19.173 1.00 76.25 77 THR A O 1
ATOM 610 N N . CYS A 1 78 ? 10.474 6.057 -18.113 1.00 84.31 78 CYS A N 1
ATOM 611 C CA . CYS A 1 78 ? 9.890 7.323 -18.561 1.00 84.31 78 CYS A CA 1
ATOM 612 C C . CYS A 1 78 ? 9.368 8.160 -17.390 1.00 84.31 78 CYS A C 1
ATOM 614 O O . CYS A 1 78 ? 9.952 9.196 -17.080 1.00 84.31 78 CYS A O 1
ATOM 616 N N . PHE A 1 79 ? 8.304 7.727 -16.706 1.00 88.81 79 PHE A N 1
ATOM 617 C CA . PHE A 1 79 ? 7.692 8.551 -15.652 1.00 88.81 79 PHE A CA 1
ATOM 618 C C . PHE A 1 79 ? 8.596 8.743 -14.427 1.00 88.81 79 PHE A C 1
ATOM 620 O O . PHE A 1 79 ? 8.661 9.849 -13.889 1.00 88.81 79 PHE A O 1
ATOM 627 N N . GLY A 1 80 ? 9.363 7.715 -14.055 1.00 89.25 80 GLY A N 1
ATOM 628 C CA . GLY A 1 80 ? 10.378 7.764 -13.001 1.00 89.25 80 GLY A CA 1
ATOM 629 C C . GLY A 1 80 ? 11.474 8.810 -13.228 1.00 89.25 80 GLY A C 1
ATOM 630 O O . GLY A 1 80 ? 12.139 9.206 -12.277 1.00 89.25 80 GLY A O 1
ATOM 631 N N . SER A 1 81 ? 11.626 9.309 -14.456 1.00 90.69 81 SER A N 1
ATOM 632 C CA . SER A 1 81 ? 12.669 10.263 -14.852 1.00 90.69 81 SER A CA 1
ATOM 633 C C . SER A 1 81 ? 12.128 11.648 -15.224 1.00 90.69 81 SER A C 1
ATOM 635 O O . SER A 1 81 ? 12.906 12.493 -15.647 1.00 90.69 81 SER A O 1
ATOM 637 N N . LEU A 1 82 ? 10.819 11.891 -15.072 1.00 90.44 82 LEU A N 1
ATOM 638 C CA . LEU A 1 82 ? 10.148 13.161 -15.406 1.00 90.44 82 LEU A CA 1
ATOM 639 C C . LEU A 1 82 ? 9.711 13.980 -14.181 1.00 90.44 82 LEU A C 1
ATOM 641 O O . LEU A 1 82 ? 9.418 15.166 -14.300 1.00 90.44 82 LEU A O 1
ATOM 645 N N . TYR A 1 83 ? 9.615 13.351 -13.011 1.00 93.06 83 TYR A N 1
ATOM 646 C CA . TYR A 1 83 ? 9.080 13.971 -11.798 1.00 93.06 83 TYR A CA 1
ATOM 647 C C . TYR A 1 83 ? 10.067 14.953 -11.173 1.00 93.06 83 TYR A C 1
ATOM 649 O O . TYR A 1 83 ? 11.184 14.561 -10.840 1.00 93.06 83 TYR A O 1
ATOM 657 N N . THR A 1 84 ? 9.649 16.196 -10.938 1.00 95.38 84 THR A N 1
ATOM 658 C CA . THR A 1 84 ? 10.399 17.152 -10.112 1.00 95.38 84 THR A CA 1
ATOM 659 C C . THR A 1 84 ? 10.178 16.876 -8.614 1.00 95.38 84 THR A C 1
ATOM 661 O O . THR A 1 84 ? 9.254 16.144 -8.241 1.00 95.38 84 THR A O 1
ATOM 664 N N . PRO A 1 85 ? 10.948 17.502 -7.701 1.00 96.88 85 PRO A N 1
ATOM 665 C CA . PRO A 1 85 ? 10.660 17.427 -6.270 1.00 96.88 85 PRO A CA 1
ATOM 666 C C . PRO A 1 85 ? 9.259 17.943 -5.890 1.00 96.88 85 PRO A C 1
ATOM 668 O O . PRO A 1 85 ? 8.684 17.459 -4.918 1.00 96.88 85 PRO A O 1
ATOM 671 N N . GLU A 1 86 ? 8.682 18.889 -6.642 1.00 97.00 86 GLU A N 1
ATOM 672 C CA . GLU A 1 86 ? 7.318 19.381 -6.390 1.00 97.00 86 GLU A CA 1
ATOM 673 C C . GLU A 1 86 ? 6.258 18.349 -6.806 1.00 97.00 86 GLU A C 1
ATOM 675 O O . GLU A 1 86 ? 5.290 18.140 -6.070 1.00 97.00 86 GLU A O 1
ATOM 680 N N . ASP A 1 87 ? 6.477 17.625 -7.909 1.00 96.38 87 ASP A N 1
ATOM 681 C CA . ASP A 1 87 ? 5.615 16.510 -8.326 1.00 96.38 87 ASP A CA 1
ATOM 682 C C . ASP A 1 87 ? 5.668 15.363 -7.311 1.00 96.38 87 ASP A C 1
ATOM 684 O O . ASP A 1 87 ? 4.627 14.828 -6.930 1.00 96.38 87 ASP A O 1
ATOM 688 N N . VAL A 1 88 ? 6.864 15.027 -6.808 1.00 96.94 88 VAL A N 1
ATOM 689 C CA . VAL A 1 88 ? 7.046 14.017 -5.750 1.00 96.94 88 VAL A CA 1
ATOM 690 C C . VAL A 1 88 ? 6.330 14.428 -4.464 1.00 96.94 88 VAL A C 1
ATOM 692 O O . VAL A 1 88 ? 5.584 13.622 -3.909 1.00 96.94 88 VAL A O 1
ATOM 695 N N . TYR A 1 89 ? 6.489 15.678 -4.006 1.00 98.19 89 TYR A N 1
ATOM 696 C CA . TYR A 1 89 ? 5.752 16.176 -2.838 1.00 98.19 89 TYR A CA 1
ATOM 697 C C . TYR A 1 89 ? 4.236 16.065 -3.051 1.00 98.19 89 TYR A C 1
ATOM 699 O O . TYR A 1 89 ? 3.514 15.525 -2.209 1.00 98.19 89 TYR A O 1
ATOM 707 N N . THR A 1 90 ? 3.755 16.558 -4.193 1.00 96.12 90 THR A N 1
ATOM 708 C CA . THR A 1 90 ? 2.327 16.629 -4.518 1.00 96.12 90 THR A CA 1
ATOM 709 C C . THR A 1 90 ? 1.712 15.238 -4.624 1.00 96.12 90 THR A C 1
ATOM 711 O O . THR A 1 90 ? 0.640 14.997 -4.068 1.00 96.12 90 THR A O 1
ATOM 714 N N . ALA A 1 91 ? 2.406 14.298 -5.268 1.00 94.38 91 ALA A N 1
ATOM 715 C CA . ALA A 1 91 ? 1.961 12.922 -5.406 1.00 94.38 91 ALA A CA 1
ATOM 716 C C . ALA A 1 91 ? 1.963 12.167 -4.072 1.00 94.38 91 ALA A C 1
ATOM 718 O O . ALA A 1 91 ? 0.934 11.595 -3.716 1.00 94.38 91 ALA A O 1
ATOM 719 N N . ASN A 1 92 ? 3.051 12.224 -3.294 1.00 95.69 92 ASN A N 1
ATOM 720 C CA . ASN A 1 92 ? 3.108 11.571 -1.983 1.00 95.69 92 ASN A CA 1
ATOM 721 C C . ASN A 1 92 ? 2.040 12.121 -1.024 1.00 95.69 92 ASN A C 1
ATOM 723 O O . ASN A 1 92 ? 1.401 11.350 -0.305 1.00 95.69 92 ASN A O 1
ATOM 727 N N . TYR A 1 93 ? 1.801 13.438 -1.036 1.00 96.00 93 TYR A N 1
ATOM 728 C CA . TYR A 1 93 ? 0.789 14.072 -0.192 1.00 96.00 93 TYR A CA 1
ATOM 729 C C . TYR A 1 93 ? -0.624 13.672 -0.633 1.00 96.00 93 TYR A C 1
ATOM 731 O O . TYR 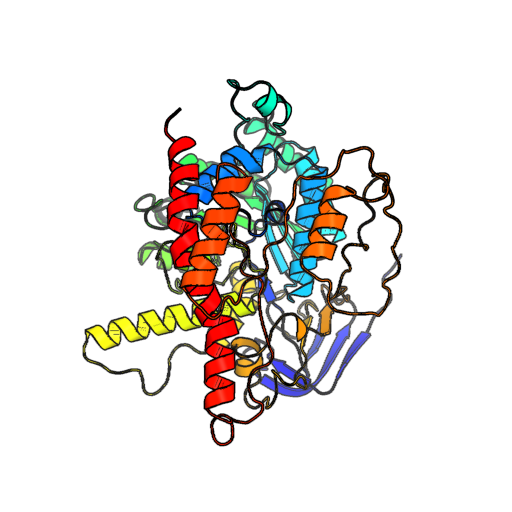A 1 93 ? -1.415 13.195 0.181 1.00 96.00 93 TYR A O 1
ATOM 739 N N . ALA A 1 94 ? -0.934 13.787 -1.929 1.00 92.50 94 ALA A N 1
ATOM 740 C CA . ALA A 1 94 ? -2.221 13.368 -2.480 1.00 92.50 94 ALA A CA 1
ATOM 741 C C . ALA A 1 94 ? -2.456 11.851 -2.354 1.00 92.50 94 ALA A C 1
ATOM 743 O O . ALA A 1 94 ? -3.605 11.420 -2.292 1.00 92.50 94 ALA A O 1
ATOM 744 N N . GLY A 1 95 ? -1.396 11.040 -2.314 1.00 92.00 95 GLY A N 1
ATOM 745 C CA . GLY A 1 95 ? -1.442 9.601 -2.062 1.00 92.00 95 GLY A CA 1
ATOM 746 C C . GLY A 1 95 ? -1.836 9.308 -0.621 1.00 92.00 95 GLY A C 1
ATOM 747 O O . GLY A 1 95 ? -2.860 8.677 -0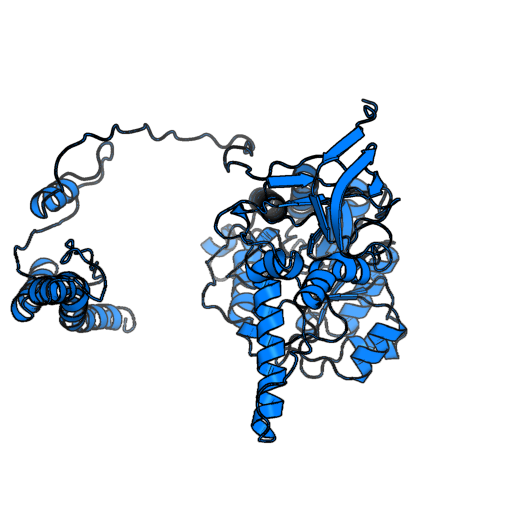.379 1.00 92.00 95 GLY A O 1
ATOM 748 N N . ALA A 1 96 ? -1.080 9.840 0.341 1.00 93.25 96 ALA A N 1
ATOM 749 C CA . ALA A 1 96 ? -1.346 9.652 1.766 1.00 93.25 96 ALA A CA 1
ATOM 750 C C . ALA A 1 96 ? -2.721 10.200 2.200 1.00 93.25 96 ALA A C 1
ATOM 752 O O . ALA A 1 96 ? -3.418 9.565 2.987 1.00 93.25 96 ALA A O 1
ATOM 753 N N . ILE A 1 97 ? -3.154 11.344 1.659 1.00 91.88 97 ILE A N 1
ATOM 754 C CA . ILE A 1 97 ? -4.494 11.898 1.916 1.00 91.88 97 ILE A CA 1
ATOM 755 C C . ILE A 1 97 ? -5.602 11.013 1.319 1.00 91.88 97 ILE A C 1
ATOM 757 O O . ILE A 1 97 ? -6.641 10.822 1.950 1.00 91.88 97 ILE A O 1
ATOM 761 N N . ASP A 1 98 ? -5.398 10.437 0.134 1.00 90.38 98 ASP A N 1
ATOM 762 C CA . ASP A 1 98 ? -6.362 9.518 -0.476 1.00 90.38 98 ASP A CA 1
ATOM 763 C C . ASP A 1 98 ? -6.419 8.167 0.264 1.00 90.38 98 ASP A C 1
ATOM 765 O O . ASP A 1 98 ? -7.515 7.660 0.495 1.00 90.38 98 ASP A O 1
ATOM 769 N N . LEU A 1 99 ? -5.290 7.640 0.754 1.00 91.62 99 LEU A N 1
ATOM 770 C CA . LEU A 1 99 ? -5.259 6.491 1.671 1.00 91.62 99 LEU A CA 1
ATOM 771 C C . LEU A 1 99 ? -6.054 6.759 2.958 1.00 91.62 99 LEU A C 1
ATOM 773 O O . LEU A 1 99 ? -6.889 5.939 3.343 1.00 91.62 99 LEU A O 1
ATOM 777 N N . LEU A 1 100 ? -5.881 7.936 3.572 1.00 91.38 100 LEU A N 1
ATOM 778 C CA . LEU A 1 100 ? -6.663 8.351 4.742 1.00 91.38 100 LEU A CA 1
ATOM 779 C C . LEU A 1 100 ? -8.166 8.450 4.429 1.00 91.38 100 LEU A C 1
ATOM 781 O O . LEU A 1 100 ? -8.977 7.983 5.225 1.00 91.38 100 LEU A O 1
ATOM 785 N N . ASN A 1 101 ? -8.560 8.965 3.259 1.00 88.38 101 ASN A N 1
ATOM 786 C CA . ASN A 1 101 ? -9.964 8.948 2.811 1.00 88.38 101 ASN A CA 1
ATOM 787 C C . ASN A 1 101 ? -10.507 7.513 2.601 1.00 88.38 101 ASN A C 1
ATOM 789 O O . ASN A 1 101 ? -11.715 7.297 2.671 1.00 88.38 101 ASN A O 1
ATOM 793 N N . ASN A 1 102 ? -9.630 6.530 2.365 1.00 87.88 102 ASN A N 1
ATOM 794 C CA . ASN A 1 102 ? -9.950 5.102 2.251 1.00 87.88 102 ASN A CA 1
ATOM 795 C C . ASN A 1 102 ? -9.823 4.328 3.585 1.00 87.88 102 ASN A C 1
ATOM 797 O O . ASN A 1 102 ? -10.021 3.111 3.606 1.00 87.88 102 ASN A O 1
ATOM 801 N N . GLY A 1 103 ? -9.535 5.011 4.701 1.00 88.75 103 GLY A N 1
ATOM 802 C CA . GLY A 1 103 ? -9.428 4.414 6.039 1.00 88.75 103 GLY A CA 1
ATOM 803 C C . GLY A 1 103 ? -8.057 3.826 6.382 1.00 88.75 103 GLY A C 1
ATOM 804 O O . GLY A 1 103 ? -7.884 3.291 7.474 1.00 88.75 103 GLY A O 1
ATOM 805 N N . ILE A 1 104 ? -7.078 3.912 5.486 1.00 92.50 104 ILE A N 1
ATOM 806 C CA . ILE A 1 104 ? -5.741 3.357 5.706 1.00 92.50 104 ILE A CA 1
ATOM 807 C C . ILE A 1 104 ? -4.966 4.311 6.618 1.00 92.50 104 ILE A C 1
ATOM 809 O O . ILE A 1 104 ? -4.700 5.457 6.256 1.00 92.50 104 ILE A O 1
ATOM 813 N N . THR A 1 105 ? -4.659 3.852 7.834 1.00 94.12 105 THR A N 1
ATOM 814 C CA . THR A 1 105 ? -4.006 4.661 8.877 1.00 94.12 105 THR A CA 1
ATOM 815 C C . THR A 1 105 ? -2.490 4.518 8.851 1.00 94.12 105 THR A C 1
ATOM 817 O O . THR A 1 105 ? -1.793 5.472 9.199 1.00 94.12 105 THR A O 1
ATOM 820 N N . THR A 1 106 ? -1.997 3.351 8.423 1.00 95.00 106 THR A N 1
ATOM 821 C CA . THR A 1 106 ? -0.574 2.993 8.327 1.00 95.00 106 THR A CA 1
ATOM 822 C C . THR A 1 106 ? -0.222 2.573 6.900 1.00 95.00 106 THR A C 1
ATOM 824 O O . THR A 1 106 ? -0.956 1.785 6.307 1.00 95.00 106 THR A O 1
ATOM 827 N N . VAL A 1 107 ? 0.900 3.063 6.364 1.00 95.44 107 VAL A N 1
ATOM 828 C CA . VAL A 1 107 ? 1.406 2.734 5.017 1.00 95.44 107 VAL A CA 1
ATOM 829 C C . VAL A 1 107 ? 2.916 2.459 5.012 1.00 95.44 107 VAL A C 1
ATOM 831 O O . VAL A 1 107 ? 3.653 3.020 5.820 1.00 95.44 107 VAL A O 1
ATOM 834 N N . VAL A 1 108 ? 3.407 1.654 4.071 1.00 96.12 108 VAL A N 1
ATOM 835 C CA . VAL A 1 108 ? 4.830 1.644 3.681 1.00 96.12 108 VAL A CA 1
ATOM 836 C C . VAL A 1 108 ? 4.989 2.319 2.322 1.00 96.12 108 VAL A C 1
ATOM 838 O O . VAL A 1 108 ? 4.510 1.793 1.323 1.00 96.12 108 VAL A O 1
ATOM 841 N N . ASP A 1 109 ? 5.666 3.469 2.264 1.00 96.19 109 ASP A N 1
ATOM 842 C CA . ASP A 1 109 ? 6.032 4.106 0.993 1.00 96.19 109 ASP A CA 1
ATOM 843 C C . ASP A 1 109 ? 7.354 3.530 0.481 1.00 96.19 109 ASP A C 1
ATOM 845 O O . ASP A 1 109 ? 8.439 3.914 0.917 1.00 96.19 109 ASP A O 1
ATOM 849 N N . HIS A 1 110 ? 7.247 2.588 -0.446 1.00 94.62 110 HIS A N 1
ATOM 850 C CA . HIS A 1 110 ? 8.345 1.942 -1.152 1.00 94.62 110 HIS A CA 1
ATOM 851 C C . HIS A 1 110 ? 8.826 2.884 -2.266 1.00 94.62 110 HIS A C 1
ATOM 853 O O . HIS A 1 110 ? 8.379 2.818 -3.418 1.00 94.62 110 HIS A O 1
ATOM 859 N N . CYS A 1 111 ? 9.670 3.849 -1.899 1.00 94.19 111 CYS A N 1
ATOM 860 C CA . CYS A 1 111 ? 9.819 5.094 -2.644 1.00 94.19 111 CYS A CA 1
ATOM 861 C C . CYS A 1 111 ? 11.003 5.069 -3.626 1.00 94.19 111 CYS A C 1
ATOM 863 O O . CYS A 1 111 ? 12.140 5.376 -3.267 1.00 94.19 111 CYS A O 1
ATOM 865 N N . HIS A 1 112 ? 10.733 4.733 -4.892 1.00 91.44 112 HIS A N 1
ATOM 866 C CA . HIS A 1 112 ? 11.750 4.586 -5.948 1.00 91.44 112 HIS A CA 1
ATOM 867 C C . HIS A 1 112 ? 11.924 5.804 -6.885 1.00 91.44 112 HIS A C 1
ATOM 869 O O . HIS A 1 112 ? 12.568 5.704 -7.925 1.00 91.44 112 HIS A O 1
ATOM 875 N N . ILE A 1 113 ? 11.386 6.975 -6.524 1.00 93.06 113 ILE A N 1
ATOM 876 C CA . ILE A 1 113 ? 11.415 8.211 -7.344 1.00 93.06 113 ILE A CA 1
ATOM 877 C C . ILE A 1 113 ? 12.586 9.157 -7.025 1.00 93.06 113 ILE A C 1
ATOM 879 O O . ILE A 1 113 ? 12.575 10.344 -7.351 1.00 93.06 113 ILE A O 1
ATOM 883 N N . LEU A 1 114 ? 13.582 8.667 -6.290 1.00 94.12 114 LEU A N 1
ATOM 884 C CA . LEU A 1 114 ? 14.572 9.508 -5.623 1.00 94.12 114 LEU A CA 1
ATOM 885 C C . LEU A 1 114 ? 15.668 9.941 -6.602 1.00 94.12 114 LEU A C 1
ATOM 887 O O . LEU A 1 114 ? 16.781 9.430 -6.583 1.00 94.12 114 LEU A O 1
ATOM 891 N N . ASN A 1 115 ? 15.358 10.873 -7.500 1.00 94.50 115 ASN A N 1
ATOM 892 C CA . ASN A 1 115 ? 16.290 11.304 -8.547 1.00 94.50 115 ASN A CA 1
ATOM 893 C C . ASN A 1 115 ? 17.392 12.245 -8.029 1.00 94.50 115 ASN A C 1
ATOM 895 O O . ASN A 1 115 ? 18.432 12.385 -8.663 1.00 94.50 115 ASN A O 1
ATOM 899 N N . SER A 1 116 ? 17.200 12.856 -6.855 1.00 95.94 116 SER A N 1
ATOM 900 C CA . SER A 1 116 ? 18.209 13.655 -6.148 1.00 95.94 116 SER A CA 1
ATOM 901 C C . SER A 1 116 ? 17.807 13.870 -4.676 1.00 95.94 116 SER A C 1
ATOM 903 O O . SER A 1 116 ? 16.631 13.678 -4.345 1.00 95.94 116 SER A O 1
ATOM 905 N N . PRO A 1 117 ? 18.705 14.376 -3.805 1.00 97.56 117 PRO A N 1
ATOM 906 C CA . PRO A 1 117 ? 18.402 14.699 -2.403 1.00 97.56 117 PRO A CA 1
ATOM 907 C C . PRO A 1 117 ? 17.175 15.601 -2.172 1.00 97.56 117 PRO A C 1
ATOM 909 O O . PRO A 1 117 ? 16.566 15.558 -1.101 1.00 97.56 117 PRO A O 1
ATOM 912 N N . ALA A 1 118 ? 16.796 16.415 -3.164 1.00 97.88 118 ALA A N 1
ATOM 913 C CA . ALA A 1 118 ? 15.599 17.252 -3.102 1.00 97.88 118 ALA A CA 1
ATOM 914 C C . ALA A 1 118 ? 14.301 16.432 -3.226 1.00 97.88 118 ALA A C 1
ATOM 916 O O . ALA A 1 118 ? 13.335 16.723 -2.525 1.00 97.88 118 ALA A O 1
ATOM 917 N N . HIS A 1 119 ? 14.292 15.380 -4.053 1.00 97.88 119 HIS A N 1
ATOM 918 C CA . HIS A 1 119 ? 13.162 14.452 -4.185 1.00 97.88 119 HIS A CA 1
ATOM 919 C C . HIS A 1 119 ? 12.954 13.673 -2.876 1.00 97.88 119 HIS A C 1
ATOM 921 O O . HIS A 1 119 ? 11.828 13.547 -2.399 1.00 97.88 119 HIS A O 1
ATOM 927 N N . THR A 1 120 ? 14.050 13.248 -2.238 1.00 98.38 120 THR A N 1
ATOM 928 C CA . THR A 1 120 ? 14.053 12.633 -0.903 1.00 98.38 120 THR A CA 1
ATOM 929 C C . THR A 1 120 ? 13.451 13.559 0.157 1.00 98.38 120 THR A C 1
ATOM 931 O O . THR A 1 120 ? 12.545 13.163 0.890 1.00 98.38 120 THR A O 1
ATOM 934 N N . ASP A 1 121 ? 13.918 14.812 0.233 1.00 98.69 121 ASP A N 1
ATOM 935 C CA . ASP A 1 121 ? 13.391 15.794 1.190 1.00 98.69 121 ASP A CA 1
ATOM 936 C C . ASP A 1 121 ? 11.898 16.090 0.949 1.00 98.69 121 ASP A C 1
ATOM 938 O O . ASP A 1 121 ? 11.140 16.235 1.911 1.00 98.69 121 ASP A O 1
ATOM 942 N N . ALA A 1 122 ? 11.472 16.134 -0.317 1.00 98.69 122 ALA A N 1
ATOM 943 C CA . ALA A 1 122 ? 10.089 16.360 -0.726 1.00 98.69 122 ALA A CA 1
ATOM 944 C C . ALA A 1 122 ? 9.146 15.205 -0.345 1.00 98.69 122 ALA A C 1
ATOM 946 O O . ALA A 1 122 ? 8.104 15.450 0.269 1.00 98.69 122 ALA A O 1
ATOM 947 N N . ALA A 1 123 ? 9.517 13.955 -0.643 1.00 98.38 123 ALA A N 1
ATOM 948 C CA . ALA A 1 123 ? 8.720 12.776 -0.300 1.00 98.38 123 ALA A CA 1
ATOM 949 C C . ALA A 1 123 ? 8.501 12.662 1.220 1.00 98.38 123 ALA A C 1
ATOM 951 O O . ALA A 1 123 ? 7.373 12.497 1.689 1.00 98.38 123 ALA A O 1
ATOM 952 N N . ILE A 1 124 ? 9.567 12.850 2.008 1.00 98.69 124 ILE A N 1
ATOM 953 C CA . ILE A 1 124 ? 9.502 12.825 3.476 1.00 98.69 124 ILE A CA 1
ATOM 954 C C . ILE A 1 124 ? 8.629 13.970 4.015 1.00 98.69 124 ILE A C 1
ATOM 956 O O . ILE A 1 124 ? 7.829 13.759 4.932 1.00 98.69 124 ILE A O 1
ATOM 960 N N . ALA A 1 125 ? 8.757 15.182 3.462 1.00 98.50 125 ALA A N 1
ATOM 961 C CA . ALA A 1 125 ? 7.937 16.325 3.864 1.00 98.50 125 ALA A CA 1
ATOM 962 C C . ALA A 1 125 ? 6.443 16.085 3.589 1.00 98.50 125 ALA A C 1
ATOM 964 O O . ALA A 1 125 ? 5.609 16.384 4.443 1.00 98.50 125 ALA A O 1
ATOM 965 N N . ALA A 1 126 ? 6.105 15.492 2.443 1.00 98.12 126 ALA A N 1
ATOM 966 C CA . ALA A 1 126 ? 4.732 15.172 2.072 1.00 98.12 126 ALA A CA 1
ATOM 967 C C . ALA A 1 126 ? 4.058 14.214 3.067 1.00 98.12 126 ALA A C 1
ATOM 969 O O . ALA A 1 126 ? 2.975 14.516 3.569 1.00 98.12 126 ALA A O 1
ATOM 970 N N . LEU A 1 127 ? 4.715 13.106 3.427 1.00 97.50 127 LEU A N 1
ATOM 971 C CA . LEU A 1 127 ? 4.164 12.134 4.382 1.00 97.50 127 LEU A CA 1
ATOM 972 C C . LEU A 1 127 ? 4.015 12.736 5.790 1.00 97.50 127 LEU A C 1
ATOM 974 O O . LEU A 1 127 ? 2.972 12.583 6.433 1.00 97.50 127 LEU A O 1
ATOM 978 N N . LYS A 1 128 ? 5.011 13.513 6.242 1.00 96.56 128 LYS A N 1
ATOM 979 C CA . LYS A 1 128 ? 4.949 14.246 7.519 1.00 96.56 128 LYS A CA 1
ATOM 980 C C . LYS A 1 128 ? 3.816 15.274 7.560 1.00 96.56 128 LYS A C 1
ATOM 982 O O . LYS A 1 128 ? 3.185 15.422 8.607 1.00 96.56 128 LYS A O 1
ATOM 987 N N . ASN A 1 129 ? 3.533 15.944 6.442 1.00 96.31 129 ASN A N 1
ATOM 988 C CA . ASN A 1 129 ? 2.443 16.915 6.323 1.00 96.31 129 ASN A CA 1
ATOM 989 C C . ASN A 1 129 ? 1.065 16.241 6.197 1.00 96.31 129 ASN A C 1
ATOM 991 O O . ASN A 1 129 ? 0.082 16.784 6.696 1.00 96.31 129 ASN A O 1
ATOM 995 N N . ALA A 1 130 ? 0.977 15.059 5.578 1.00 94.88 130 ALA A N 1
ATOM 996 C CA . ALA A 1 130 ? -0.260 14.276 5.490 1.00 94.88 130 ALA A CA 1
ATOM 997 C C . ALA A 1 130 ? -0.656 13.621 6.829 1.00 94.88 130 ALA A C 1
ATOM 999 O O . ALA A 1 130 ? -1.836 13.362 7.065 1.00 94.88 130 ALA A O 1
ATOM 1000 N N . ARG A 1 131 ? 0.313 13.394 7.733 1.00 95.12 131 ARG A N 1
ATOM 1001 C CA . ARG A 1 131 ? 0.103 12.862 9.098 1.00 95.12 131 ARG A CA 1
ATOM 1002 C C . ARG A 1 131 ? -0.545 11.463 9.135 1.00 95.12 131 ARG A C 1
ATOM 1004 O O . ARG A 1 131 ? -1.235 11.131 10.106 1.00 95.12 131 ARG A O 1
ATOM 1011 N N . ILE A 1 132 ? -0.304 10.660 8.099 1.00 94.88 132 ILE A N 1
ATOM 1012 C CA . ILE A 1 132 ? -0.495 9.200 8.095 1.00 94.88 132 ILE A CA 1
ATOM 1013 C C . ILE A 1 132 ? 0.622 8.533 8.923 1.00 94.88 132 ILE A C 1
ATOM 1015 O O . ILE A 1 132 ? 1.696 9.125 9.067 1.00 94.88 132 ILE A O 1
ATOM 1019 N N . ARG A 1 133 ? 0.391 7.339 9.483 1.00 97.12 133 ARG A N 1
ATOM 1020 C CA . ARG A 1 133 ? 1.460 6.522 10.083 1.00 97.12 133 ARG A CA 1
ATOM 1021 C C . ARG A 1 133 ? 2.204 5.770 8.980 1.00 97.12 133 ARG A C 1
ATOM 1023 O O . ARG A 1 133 ? 1.598 5.435 7.965 1.00 97.12 133 ARG A O 1
ATOM 1030 N N . GLY A 1 134 ? 3.484 5.457 9.157 1.00 96.19 134 GLY A N 1
ATOM 1031 C CA . GLY A 1 134 ? 4.143 4.563 8.208 1.00 96.19 134 GLY A CA 1
ATOM 1032 C C . GLY A 1 134 ? 5.655 4.468 8.277 1.00 96.19 134 GLY A C 1
ATOM 1033 O O . GLY A 1 134 ? 6.288 5.071 9.140 1.00 96.19 134 GLY A O 1
ATOM 1034 N N . ALA A 1 135 ? 6.213 3.761 7.298 1.00 97.56 135 ALA A N 1
ATOM 1035 C CA . ALA A 1 135 ? 7.625 3.822 6.944 1.00 97.56 135 ALA A CA 1
ATOM 1036 C C . ALA A 1 135 ? 7.787 4.532 5.596 1.00 97.56 135 ALA A C 1
ATOM 1038 O O . ALA A 1 135 ? 7.079 4.229 4.636 1.00 97.56 135 ALA A O 1
ATOM 1039 N N . PHE A 1 136 ? 8.743 5.453 5.511 1.00 98.50 136 PHE A N 1
ATOM 1040 C CA . PHE A 1 136 ? 9.312 5.902 4.245 1.00 98.50 136 PHE A CA 1
ATOM 1041 C C . PHE A 1 136 ? 10.516 5.009 3.935 1.00 98.50 136 PHE A C 1
ATOM 1043 O O . PHE A 1 136 ? 11.556 5.139 4.582 1.00 98.50 136 PHE A O 1
ATOM 1050 N N . CYS A 1 137 ? 10.380 4.093 2.979 1.00 98.38 137 CYS A N 1
ATOM 1051 C CA . CYS A 1 137 ? 11.471 3.227 2.550 1.00 98.38 137 CYS A CA 1
ATOM 1052 C C . CYS A 1 137 ? 12.224 3.876 1.387 1.00 98.38 137 CYS A C 1
ATOM 1054 O O . CYS A 1 137 ? 11.725 3.960 0.263 1.00 98.38 137 CYS A O 1
ATOM 1056 N N . TYR A 1 138 ? 13.436 4.351 1.677 1.00 98.38 138 TYR A N 1
ATOM 1057 C CA . TYR A 1 138 ? 14.308 5.015 0.713 1.00 98.38 138 TYR A CA 1
ATOM 1058 C C . TYR A 1 138 ? 14.770 4.018 -0.353 1.00 98.38 138 TYR A C 1
ATOM 1060 O O . TYR A 1 138 ? 15.489 3.066 -0.042 1.00 98.38 138 TYR A O 1
ATOM 1068 N N . GLY A 1 139 ? 14.386 4.247 -1.607 1.00 95.81 139 GLY A N 1
ATOM 1069 C CA . GLY A 1 139 ? 14.776 3.411 -2.734 1.00 95.81 139 GLY A CA 1
ATOM 1070 C C . GLY A 1 139 ? 16.210 3.629 -3.208 1.00 95.81 139 GLY A C 1
ATOM 1071 O O . GLY A 1 139 ? 16.593 4.746 -3.556 1.00 95.81 139 GLY A O 1
ATOM 1072 N N . LEU A 1 140 ? 16.985 2.546 -3.292 1.00 93.69 140 LEU A N 1
ATOM 1073 C CA . LEU A 1 140 ? 18.367 2.558 -3.800 1.00 93.69 140 LEU A CA 1
ATOM 1074 C C . LEU A 1 140 ? 18.462 2.516 -5.341 1.00 93.69 140 LEU A C 1
ATOM 1076 O O . LEU A 1 140 ? 19.555 2.599 -5.904 1.00 93.69 140 LEU A O 1
ATOM 1080 N N . TYR A 1 141 ? 17.315 2.447 -6.017 1.00 85.94 141 TYR A N 1
ATOM 1081 C CA . TYR A 1 141 ? 17.146 2.444 -7.472 1.00 85.94 141 TYR A CA 1
ATOM 1082 C C . TYR A 1 141 ? 17.703 3.685 -8.155 1.00 85.94 141 TYR A C 1
ATOM 1084 O O . TYR A 1 141 ? 17.568 4.792 -7.638 1.00 85.94 141 TYR A O 1
ATOM 1092 N N . ALA A 1 142 ? 18.226 3.518 -9.369 1.00 87.06 142 ALA A N 1
ATOM 1093 C CA . ALA A 1 142 ? 18.487 4.613 -10.297 1.00 87.06 142 ALA A CA 1
ATOM 1094 C C . ALA A 1 142 ? 17.483 4.558 -11.459 1.00 87.06 142 ALA A C 1
ATOM 1096 O O . ALA A 1 142 ? 17.513 3.626 -12.261 1.00 87.06 142 ALA A O 1
ATOM 1097 N N . ASN A 1 143 ? 16.607 5.561 -11.569 1.00 88.12 143 ASN A N 1
ATOM 1098 C CA . ASN A 1 143 ? 15.801 5.743 -12.778 1.00 88.12 143 ASN A CA 1
ATOM 1099 C C . ASN A 1 143 ? 16.735 6.210 -13.916 1.00 88.12 143 ASN A C 1
ATOM 1101 O O . ASN A 1 143 ? 17.569 7.090 -13.681 1.00 88.12 143 ASN A O 1
ATOM 1105 N N . PRO A 1 144 ? 16.667 5.623 -15.124 1.00 85.38 144 PRO A N 1
ATOM 1106 C CA . PRO A 1 144 ? 17.583 5.970 -16.205 1.00 85.38 144 PRO A CA 1
ATOM 1107 C C . PRO A 1 144 ? 17.218 7.335 -16.811 1.00 85.38 144 PRO A C 1
ATOM 1109 O O . PRO A 1 144 ? 16.030 7.628 -16.964 1.00 85.38 144 PRO A O 1
ATOM 1112 N N . PRO A 1 145 ? 18.194 8.173 -17.202 1.00 82.31 145 PRO A N 1
ATOM 1113 C CA . PRO A 1 145 ? 17.902 9.424 -17.894 1.00 82.31 145 PRO A CA 1
ATOM 1114 C C . PRO A 1 145 ? 17.166 9.165 -19.216 1.00 82.31 145 PRO A C 1
ATOM 1116 O O . PRO A 1 145 ? 17.425 8.170 -19.901 1.00 82.31 145 PRO A O 1
ATOM 1119 N N . LEU A 1 146 ? 16.271 10.080 -19.596 1.00 81.44 146 LEU A N 1
ATOM 1120 C CA . LEU A 1 146 ? 15.584 10.010 -20.888 1.00 81.44 146 LEU A CA 1
ATOM 1121 C C . LEU A 1 146 ? 16.594 10.072 -22.045 1.00 81.44 146 LEU A C 1
ATOM 1123 O O . LEU A 1 146 ? 17.634 10.720 -21.941 1.00 81.44 146 LEU A O 1
ATOM 1127 N N . SER A 1 147 ? 16.290 9.369 -23.143 1.00 70.50 147 SER A N 1
ATOM 1128 C CA . SER A 1 147 ? 17.274 9.050 -24.186 1.00 70.50 147 SER A CA 1
ATOM 1129 C C . SER A 1 147 ? 18.039 10.273 -24.703 1.00 70.50 147 SER A C 1
ATOM 1131 O O . SER A 1 147 ? 17.456 11.186 -25.290 1.00 70.50 147 SER A O 1
ATOM 1133 N N . SER A 1 148 ? 19.368 10.203 -24.604 1.00 59.62 148 SER A N 1
ATOM 1134 C CA . SER A 1 148 ? 20.320 11.191 -25.129 1.00 59.62 148 SER A CA 1
ATOM 1135 C C . SER A 1 148 ? 20.265 11.381 -26.651 1.00 59.62 148 SER A C 1
ATOM 1137 O O . SER A 1 148 ? 20.879 12.307 -27.175 1.00 59.62 148 SER A O 1
ATOM 1139 N N . SER A 1 149 ? 19.523 10.530 -27.369 1.00 67.56 149 SER A N 1
ATOM 1140 C CA . SER A 1 149 ? 19.231 10.703 -28.798 1.00 67.56 149 SER A CA 1
ATOM 1141 C C . SER A 1 149 ? 18.191 11.797 -29.088 1.00 67.56 149 SER A C 1
ATOM 1143 O O . SER A 1 149 ? 18.117 12.269 -30.221 1.00 67.56 149 SER A O 1
ATOM 1145 N N . ASN A 1 150 ? 17.414 12.231 -28.085 1.00 70.12 150 ASN A N 1
ATOM 1146 C CA . ASN A 1 150 ? 16.446 13.320 -28.206 1.00 70.12 150 ASN A CA 1
ATOM 1147 C C . ASN A 1 150 ? 16.738 14.434 -27.173 1.00 70.12 150 ASN A C 1
ATOM 1149 O O . ASN A 1 150 ? 16.398 14.280 -25.994 1.00 70.12 150 ASN A O 1
ATOM 1153 N N . PRO A 1 151 ? 17.301 15.583 -27.603 1.00 71.06 151 PRO A N 1
ATOM 1154 C CA . PRO A 1 151 ? 17.580 16.720 -26.727 1.00 71.06 151 PRO A CA 1
ATOM 1155 C C . PRO A 1 151 ? 16.354 17.274 -25.988 1.00 71.06 151 PRO A C 1
ATOM 1157 O O . PRO A 1 151 ? 16.487 17.687 -24.838 1.00 71.06 151 PRO A O 1
ATOM 1160 N N . GLU A 1 152 ? 15.161 17.250 -26.594 1.00 71.94 152 GLU A N 1
ATOM 1161 C CA . GLU A 1 152 ? 13.926 17.726 -25.949 1.00 71.94 152 GLU A CA 1
ATOM 1162 C C . GLU A 1 152 ? 13.496 16.800 -24.805 1.00 71.94 152 GLU A C 1
ATOM 1164 O O . GLU A 1 152 ? 13.098 17.270 -23.742 1.00 71.94 152 GLU A O 1
ATOM 1169 N N . ALA A 1 153 ? 13.641 15.482 -24.983 1.00 69.31 153 ALA A N 1
ATOM 1170 C CA . ALA A 1 153 ? 13.386 14.512 -23.919 1.00 69.31 153 ALA A CA 1
ATOM 1171 C C . ALA A 1 153 ? 14.447 14.602 -22.811 1.00 69.31 153 ALA A C 1
ATOM 1173 O O . ALA A 1 153 ? 14.113 14.565 -21.630 1.00 69.31 153 ALA A O 1
ATOM 1174 N N . THR A 1 154 ? 15.718 14.785 -23.182 1.00 74.75 154 THR A N 1
ATOM 1175 C CA . THR A 1 154 ? 16.819 14.957 -22.219 1.00 74.75 154 THR A CA 1
ATOM 1176 C C . THR A 1 154 ? 16.601 16.197 -21.346 1.00 74.75 154 THR A C 1
ATOM 1178 O O . THR A 1 154 ? 16.804 16.138 -20.138 1.00 74.75 154 THR A O 1
ATOM 1181 N N . ALA A 1 155 ? 16.120 17.301 -21.928 1.00 76.88 155 ALA A N 1
ATOM 1182 C CA . ALA A 1 155 ? 15.844 18.551 -21.216 1.00 76.88 155 ALA A CA 1
ATOM 1183 C C . ALA A 1 155 ? 14.689 18.466 -20.194 1.00 76.88 155 ALA A C 1
ATOM 1185 O O . ALA A 1 155 ? 14.579 19.338 -19.334 1.00 76.88 155 ALA A O 1
ATOM 1186 N N . LEU A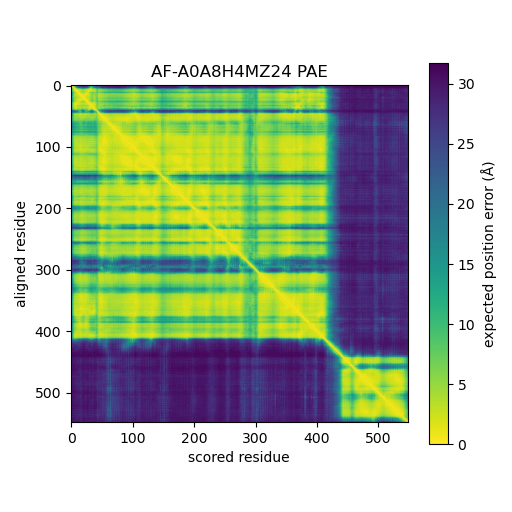 1 156 ? 13.847 17.429 -20.273 1.00 81.50 156 LEU A N 1
ATOM 1187 C CA . LEU A 1 156 ? 12.787 17.136 -19.301 1.00 81.50 156 LEU A CA 1
ATOM 1188 C C . LEU A 1 156 ? 13.211 16.093 -18.249 1.00 81.50 156 LEU A C 1
ATOM 1190 O O . LEU A 1 156 ? 12.448 15.817 -17.325 1.00 81.50 156 LEU A O 1
ATOM 1194 N N . SER A 1 157 ? 14.404 15.502 -18.379 1.00 85.88 157 SER A N 1
ATOM 1195 C CA . SER A 1 157 ? 14.878 14.434 -17.496 1.00 85.88 157 SER A CA 1
ATOM 1196 C C . SER A 1 157 ? 15.318 14.991 -16.139 1.00 85.88 157 SER A C 1
ATOM 1198 O O . SER A 1 157 ? 16.326 15.688 -16.041 1.00 85.88 157 SER A O 1
ATOM 1200 N N . THR A 1 158 ? 14.593 14.651 -15.074 1.00 88.69 158 THR A N 1
ATOM 1201 C CA . THR A 1 158 ? 14.975 14.958 -13.683 1.00 88.69 158 THR A CA 1
ATOM 1202 C C . THR A 1 158 ? 15.924 13.921 -13.088 1.00 88.69 158 THR A C 1
ATOM 1204 O O . THR A 1 158 ? 16.568 14.191 -12.074 1.00 88.69 158 THR A O 1
ATOM 1207 N N . ALA A 1 159 ? 16.031 12.749 -13.723 1.00 86.44 159 ALA A N 1
ATOM 1208 C CA . ALA A 1 159 ? 17.068 11.757 -13.466 1.00 86.44 159 ALA A CA 1
ATOM 1209 C C . ALA A 1 159 ? 18.289 11.993 -14.369 1.00 86.44 159 ALA A C 1
ATOM 1211 O O . ALA A 1 159 ? 18.141 12.252 -15.567 1.00 86.44 159 ALA A O 1
ATOM 1212 N N . ASP A 1 160 ? 19.489 11.851 -13.803 1.00 80.75 160 ASP A N 1
ATOM 1213 C CA . ASP A 1 160 ? 20.772 11.949 -14.503 1.00 80.75 160 ASP A CA 1
ATOM 1214 C C . ASP A 1 160 ? 21.785 10.895 -14.005 1.00 80.75 160 ASP A C 1
ATOM 1216 O O . ASP A 1 160 ? 21.501 10.090 -13.114 1.00 80.75 160 ASP A O 1
ATOM 1220 N N . THR A 1 161 ? 22.988 10.886 -14.586 1.00 83.00 161 THR A N 1
ATOM 1221 C CA . THR A 1 161 ? 24.079 9.975 -14.198 1.00 83.00 161 THR A CA 1
ATOM 1222 C C . THR A 1 161 ? 24.951 10.494 -13.044 1.00 83.00 161 THR A C 1
ATOM 1224 O O . THR A 1 161 ? 25.921 9.832 -12.677 1.00 83.00 161 THR A O 1
ATOM 1227 N N . SER A 1 162 ? 24.661 11.672 -12.481 1.00 85.81 162 SER A N 1
ATOM 1228 C CA . SER A 1 162 ? 25.420 12.258 -11.367 1.00 85.81 162 SER A CA 1
ATOM 1229 C C . SER A 1 162 ? 25.011 11.659 -10.019 1.00 85.81 162 SER A C 1
ATOM 1231 O O . SER A 1 162 ? 25.864 11.445 -9.151 1.00 85.81 162 SER A O 1
ATOM 1233 N N . PHE A 1 163 ? 23.732 11.299 -9.854 1.00 92.12 163 PHE A N 1
ATOM 1234 C CA . PHE A 1 163 ? 23.229 10.676 -8.627 1.00 92.12 163 PHE A CA 1
ATOM 1235 C C . PHE A 1 163 ? 23.494 9.157 -8.602 1.00 92.12 163 PHE A C 1
ATOM 1237 O O . PHE A 1 163 ? 22.596 8.314 -8.684 1.00 92.12 163 PHE A O 1
ATOM 1244 N N . THR A 1 164 ? 24.788 8.832 -8.523 1.00 92.88 164 THR A N 1
ATOM 1245 C CA . THR A 1 164 ? 25.363 7.476 -8.492 1.00 92.88 164 THR A CA 1
ATOM 1246 C C . THR A 1 164 ? 24.898 6.636 -7.288 1.00 92.88 164 THR A C 1
ATOM 1248 O O . THR A 1 164 ? 24.484 7.197 -6.272 1.00 92.88 164 THR A O 1
ATOM 1251 N N . PRO A 1 165 ? 25.044 5.293 -7.319 1.00 91.81 165 PRO A N 1
ATOM 1252 C CA . PRO A 1 165 ? 24.743 4.429 -6.170 1.00 91.81 165 PRO A CA 1
ATOM 1253 C C . PRO A 1 165 ? 25.469 4.819 -4.871 1.00 91.81 165 PRO A C 1
ATOM 1255 O O . PRO A 1 165 ? 24.897 4.705 -3.788 1.00 91.81 165 PRO A O 1
ATOM 1258 N N . ALA A 1 166 ? 26.698 5.342 -4.958 1.00 94.75 166 ALA A N 1
ATOM 1259 C CA . ALA A 1 166 ? 27.414 5.873 -3.797 1.00 94.75 166 ALA A CA 1
ATOM 1260 C C . ALA A 1 166 ? 26.726 7.132 -3.236 1.00 94.75 166 ALA A C 1
ATOM 1262 O O . ALA A 1 166 ? 26.411 7.184 -2.047 1.00 94.75 166 ALA A O 1
ATOM 1263 N N . ALA A 1 167 ? 26.397 8.096 -4.104 1.00 95.62 167 ALA A N 1
ATOM 1264 C CA . ALA A 1 167 ? 25.684 9.313 -3.717 1.00 95.62 167 ALA A CA 1
ATOM 1265 C C . ALA A 1 167 ? 24.285 9.023 -3.135 1.00 95.62 167 ALA A C 1
ATOM 1267 O O . ALA A 1 167 ? 23.857 9.715 -2.215 1.00 95.62 167 ALA A O 1
ATOM 1268 N N . ARG A 1 168 ? 23.601 7.970 -3.607 1.00 95.69 168 ARG A N 1
ATOM 1269 C CA . ARG A 1 168 ? 22.329 7.472 -3.046 1.00 95.69 168 ARG A CA 1
ATOM 1270 C C . ARG A 1 168 ? 22.499 6.923 -1.630 1.00 95.69 168 ARG A C 1
ATOM 1272 O O . ARG A 1 168 ? 21.730 7.277 -0.740 1.00 95.69 168 ARG A O 1
ATOM 1279 N N . ARG A 1 169 ? 23.542 6.121 -1.379 1.00 97.25 169 ARG A N 1
ATOM 1280 C CA . ARG A 1 169 ? 23.861 5.622 -0.026 1.00 97.25 169 ARG A CA 1
ATOM 1281 C C . ARG A 1 169 ? 24.238 6.763 0.936 1.00 97.25 169 ARG A C 1
ATOM 1283 O O . ARG A 1 169 ? 23.874 6.711 2.111 1.00 97.25 169 ARG A O 1
ATOM 1290 N N . ASP A 1 170 ? 24.885 7.824 0.453 1.00 98.06 170 ASP A N 1
ATOM 1291 C CA . ASP A 1 170 ? 25.158 9.031 1.250 1.00 98.06 170 ASP A CA 1
ATOM 1292 C C . ASP A 1 170 ? 23.927 9.927 1.461 1.00 98.06 170 ASP A C 1
ATOM 1294 O O . ASP A 1 170 ? 23.744 10.475 2.552 1.00 98.06 170 ASP A O 1
ATOM 1298 N N . ASP A 1 171 ? 23.029 10.030 0.482 1.00 98.38 171 ASP A N 1
ATOM 1299 C CA . ASP A 1 171 ? 21.751 10.725 0.645 1.00 98.38 171 ASP A CA 1
ATOM 1300 C C . ASP A 1 171 ? 20.804 9.987 1.602 1.00 98.38 171 ASP A C 1
ATOM 1302 O O . ASP A 1 171 ? 20.158 10.635 2.422 1.00 98.38 171 ASP A O 1
ATOM 1306 N N . ALA A 1 172 ? 20.785 8.651 1.601 1.00 98.50 172 ALA A N 1
ATOM 1307 C CA . ALA A 1 172 ? 20.059 7.863 2.599 1.00 98.50 172 ALA A CA 1
ATOM 1308 C C . ALA A 1 172 ? 20.558 8.167 4.028 1.00 98.50 172 ALA A C 1
ATOM 1310 O O . ALA A 1 172 ? 19.758 8.470 4.917 1.00 98.50 172 ALA A O 1
ATOM 1311 N N . ARG A 1 173 ? 21.886 8.203 4.240 1.00 98.56 173 ARG A N 1
ATOM 1312 C CA . ARG A 1 173 ? 22.510 8.626 5.514 1.00 98.56 173 ARG A CA 1
ATOM 1313 C C . ARG A 1 173 ? 22.129 10.063 5.891 1.00 98.56 173 ARG A C 1
ATOM 1315 O O . ARG A 1 173 ? 21.788 10.329 7.047 1.00 98.56 173 ARG A O 1
ATOM 1322 N N . ARG A 1 174 ? 22.174 10.994 4.929 1.00 98.44 174 ARG A N 1
ATOM 1323 C CA . ARG A 1 174 ? 21.778 12.404 5.106 1.00 98.44 174 ARG A CA 1
ATOM 1324 C C . ARG A 1 174 ? 20.309 12.516 5.511 1.00 98.44 174 ARG A C 1
ATOM 1326 O O . ARG A 1 174 ? 19.998 13.253 6.445 1.00 98.44 174 ARG A O 1
ATOM 1333 N N . ALA A 1 175 ? 19.422 11.799 4.828 1.00 98.44 175 ALA A N 1
ATOM 1334 C CA . ALA A 1 175 ? 17.983 11.842 5.033 1.00 98.44 175 ALA A CA 1
ATOM 1335 C C . ALA A 1 175 ? 17.594 11.278 6.402 1.00 98.44 175 ALA A C 1
ATOM 1337 O O . ALA A 1 175 ? 16.928 11.981 7.162 1.00 98.44 175 ALA A O 1
ATOM 1338 N N . LEU A 1 176 ? 18.092 10.089 6.758 1.00 98.56 176 LEU A N 1
ATOM 1339 C CA . LEU A 1 176 ? 17.946 9.493 8.090 1.00 98.56 176 LEU A CA 1
ATOM 1340 C C . LEU A 1 176 ? 18.372 10.489 9.183 1.00 98.56 176 LEU A C 1
ATOM 1342 O O . LEU A 1 176 ? 17.554 10.897 10.008 1.00 98.56 176 LEU A O 1
ATOM 1346 N N . LYS A 1 177 ? 19.616 10.988 9.122 1.00 98.12 177 LYS A N 1
ATOM 1347 C CA . LYS A 1 177 ? 20.170 11.925 10.116 1.00 98.12 177 LYS A CA 1
ATOM 1348 C C . LYS A 1 177 ? 19.414 13.258 10.201 1.00 98.12 177 LYS A C 1
ATOM 1350 O O . LYS A 1 177 ? 19.314 13.829 11.284 1.00 98.12 177 LYS A O 1
ATOM 1355 N N . ARG A 1 178 ? 18.921 13.788 9.077 1.00 97.88 178 ARG A N 1
ATOM 1356 C CA . ARG A 1 178 ? 18.228 15.088 9.021 1.00 97.88 178 ARG A CA 1
ATOM 1357 C C . ARG A 1 178 ? 16.773 15.005 9.469 1.00 97.88 178 ARG A C 1
ATOM 1359 O O . ARG A 1 178 ? 16.272 15.948 10.076 1.00 97.88 178 ARG A O 1
ATOM 1366 N N . HIS A 1 179 ? 16.084 13.924 9.115 1.00 98.06 179 HIS A N 1
ATOM 1367 C CA . HIS A 1 179 ? 14.627 13.840 9.208 1.00 98.06 179 HIS A CA 1
ATOM 1368 C C . HIS A 1 179 ? 14.124 12.906 10.304 1.00 98.06 179 HIS A C 1
ATOM 1370 O O . HIS A 1 179 ? 12.975 13.074 10.716 1.00 98.06 179 HIS A O 1
ATOM 1376 N N . PHE A 1 180 ? 14.943 11.965 10.772 1.00 97.88 180 PHE A N 1
ATOM 1377 C CA . PHE A 1 180 ? 14.553 10.908 11.708 1.00 97.88 180 PHE A CA 1
ATOM 1378 C C . PHE A 1 180 ? 15.568 10.806 12.866 1.00 97.88 180 PHE A C 1
ATOM 1380 O O . PHE A 1 180 ? 16.235 9.786 13.027 1.00 97.88 180 PHE A O 1
ATOM 1387 N N . PRO A 1 181 ? 15.703 11.863 13.702 1.00 92.31 181 PRO A N 1
ATOM 1388 C CA . PRO A 1 181 ? 16.565 11.839 14.895 1.00 92.31 181 PRO A CA 1
ATOM 1389 C C . PRO A 1 181 ? 16.091 10.821 15.950 1.00 92.31 181 PRO A C 1
ATOM 1391 O O . PRO A 1 181 ? 16.823 10.479 16.874 1.00 92.31 181 PRO A O 1
ATOM 1394 N N . THR A 1 182 ? 14.863 10.331 15.806 1.00 94.25 182 THR A N 1
ATOM 1395 C CA . THR A 1 182 ? 14.362 9.092 16.395 1.00 94.25 182 THR A CA 1
ATOM 1396 C C . THR A 1 182 ? 13.760 8.288 15.246 1.00 94.25 182 THR A C 1
ATOM 1398 O O . THR A 1 182 ? 13.076 8.869 14.402 1.00 94.25 182 THR A O 1
ATOM 1401 N N . ASN A 1 183 ? 14.054 6.987 15.183 1.00 96.44 183 ASN A N 1
ATOM 1402 C CA . ASN A 1 183 ? 13.624 6.104 14.095 1.00 96.44 183 ASN A CA 1
ATOM 1403 C C . ASN A 1 183 ? 13.016 4.791 14.623 1.00 96.44 183 ASN A C 1
ATOM 1405 O O . ASN A 1 183 ? 13.400 3.702 14.208 1.00 96.44 183 ASN A O 1
ATOM 1409 N N . THR A 1 184 ? 12.098 4.894 15.586 1.00 95.50 184 THR A N 1
ATOM 1410 C CA . THR A 1 184 ? 11.358 3.749 16.145 1.00 95.50 184 THR A CA 1
ATOM 1411 C C . THR A 1 184 ? 9.856 3.974 16.023 1.00 95.50 184 THR A C 1
ATOM 1413 O O . THR A 1 184 ? 9.385 5.115 16.101 1.00 95.50 184 THR A O 1
ATOM 1416 N N . TRP A 1 185 ? 9.102 2.893 15.833 1.00 93.88 185 TRP A N 1
ATOM 1417 C CA . TRP A 1 185 ? 7.651 2.925 15.628 1.00 93.88 185 TRP A CA 1
ATOM 1418 C C . TRP A 1 185 ? 6.883 3.429 16.858 1.00 93.88 185 TRP A C 1
ATOM 1420 O O . TRP A 1 185 ? 5.868 4.111 16.733 1.00 93.88 185 TRP A O 1
ATOM 1430 N N . GLU A 1 186 ? 7.395 3.157 18.057 1.00 93.25 186 GLU A N 1
ATOM 1431 C CA . GLU A 1 186 ? 6.798 3.556 19.333 1.00 93.25 186 GLU A CA 1
ATOM 1432 C C . GLU A 1 186 ? 6.799 5.080 19.513 1.00 93.25 186 GLU A C 1
ATOM 1434 O O . GLU A 1 186 ? 5.845 5.638 20.063 1.00 93.25 186 GLU A O 1
ATOM 1439 N N . ALA A 1 187 ? 7.866 5.746 19.059 1.00 92.81 187 ALA A N 1
ATOM 1440 C CA . ALA A 1 187 ? 8.109 7.175 19.263 1.00 92.81 187 ALA A CA 1
ATOM 1441 C C . ALA A 1 187 ? 7.807 8.044 18.029 1.00 92.81 187 ALA A C 1
ATOM 1443 O O . ALA A 1 187 ? 7.698 9.266 18.156 1.00 92.81 187 ALA A O 1
ATOM 1444 N N . SER A 1 188 ? 7.674 7.442 16.843 1.00 94.56 188 SER A N 1
ATOM 1445 C CA . SER A 1 188 ? 7.615 8.161 15.565 1.00 94.56 188 SER A CA 1
ATOM 1446 C C . SER A 1 188 ? 6.353 7.799 14.790 1.00 94.56 188 SER A C 1
ATOM 1448 O O . SER A 1 188 ? 6.043 6.630 14.590 1.00 94.56 188 SER A O 1
ATOM 1450 N N . LEU A 1 189 ? 5.642 8.811 14.286 1.00 95.38 189 LEU A N 1
ATOM 1451 C CA . LEU A 1 189 ? 4.514 8.589 13.375 1.00 95.38 189 LEU A CA 1
ATOM 1452 C C . LEU A 1 189 ? 4.988 8.077 12.001 1.00 95.38 189 LEU A C 1
ATOM 1454 O O . LEU A 1 189 ? 4.313 7.264 11.382 1.00 95.38 189 LEU A O 1
ATOM 1458 N N . LEU A 1 190 ? 6.156 8.541 11.548 1.00 97.69 190 LEU A N 1
ATOM 1459 C CA . LEU A 1 190 ? 6.816 8.095 10.324 1.00 97.69 190 LEU A CA 1
ATOM 1460 C C . LEU A 1 190 ? 8.229 7.612 10.676 1.00 97.69 190 LEU A C 1
ATOM 1462 O O . LEU A 1 190 ? 8.975 8.365 11.305 1.00 97.69 190 LEU A O 1
ATOM 1466 N N . THR A 1 191 ? 8.592 6.404 10.256 1.00 98.06 191 THR A N 1
ATOM 1467 C CA . THR A 1 191 ? 9.954 5.844 10.322 1.00 98.06 191 THR A CA 1
ATOM 1468 C C . THR A 1 191 ? 10.653 5.927 8.957 1.00 98.06 191 THR A C 1
ATOM 1470 O O . THR A 1 191 ? 10.032 6.233 7.936 1.00 98.06 191 THR A O 1
ATOM 1473 N N . PHE A 1 192 ? 11.961 5.684 8.937 1.00 98.56 192 PHE A N 1
ATOM 1474 C CA . PHE A 1 192 ? 12.808 5.582 7.751 1.00 98.56 192 PHE A CA 1
ATOM 1475 C C . PHE A 1 192 ? 13.300 4.142 7.603 1.00 98.56 192 PHE A C 1
ATOM 1477 O O . PHE A 1 192 ? 13.983 3.634 8.496 1.00 98.56 192 PHE A O 1
ATOM 1484 N N . GLY A 1 193 ? 12.971 3.522 6.474 1.00 98.38 193 GLY A N 1
ATOM 1485 C CA . GLY A 1 193 ? 13.454 2.212 6.045 1.00 98.38 193 GLY A CA 1
ATOM 1486 C C . GLY A 1 193 ? 14.265 2.294 4.751 1.00 98.38 193 GLY A C 1
ATOM 1487 O O . GLY A 1 193 ? 14.516 3.381 4.224 1.00 98.38 193 GLY A O 1
ATOM 1488 N N . ILE A 1 194 ? 14.636 1.139 4.204 1.00 98.44 194 ILE A N 1
ATOM 1489 C CA . ILE A 1 194 ? 15.288 1.017 2.889 1.00 98.44 194 ILE A CA 1
ATOM 1490 C C . ILE A 1 194 ? 14.412 0.186 1.947 1.00 98.44 194 ILE A C 1
ATOM 1492 O O . ILE A 1 194 ? 13.773 -0.773 2.374 1.00 98.44 194 ILE A O 1
ATOM 1496 N N . ALA A 1 195 ? 14.400 0.548 0.666 1.00 96.88 195 ALA A N 1
ATOM 1497 C CA . ALA A 1 195 ? 13.861 -0.249 -0.428 1.00 96.88 195 ALA A CA 1
ATOM 1498 C C . ALA A 1 195 ? 15.011 -0.682 -1.355 1.00 96.88 195 ALA A C 1
ATOM 1500 O O . ALA A 1 195 ? 15.687 0.156 -1.964 1.00 96.88 195 ALA A O 1
ATOM 1501 N N . CYS A 1 196 ? 15.267 -1.991 -1.390 1.00 94.00 196 CYS A N 1
ATOM 1502 C CA . CYS A 1 196 ? 16.363 -2.622 -2.126 1.00 94.00 196 CYS A CA 1
ATOM 1503 C C . CYS A 1 196 ? 16.027 -2.781 -3.614 1.00 94.00 196 CYS A C 1
ATOM 1505 O O . CYS A 1 196 ? 14.874 -3.039 -3.968 1.00 94.00 196 CYS A O 1
ATOM 1507 N N . ASN A 1 197 ? 17.040 -2.645 -4.471 1.00 88.38 197 ASN A N 1
ATOM 1508 C CA . ASN A 1 197 ? 16.935 -2.795 -5.921 1.00 88.38 197 ASN A CA 1
ATOM 1509 C C . ASN A 1 197 ? 16.247 -4.107 -6.339 1.00 88.38 197 ASN A C 1
ATOM 1511 O O . ASN A 1 197 ? 16.401 -5.130 -5.671 1.00 88.38 197 ASN A O 1
ATOM 1515 N N . GLU A 1 198 ? 15.513 -4.075 -7.459 1.00 80.81 198 GLU A N 1
ATOM 1516 C CA . GLU A 1 198 ? 14.846 -5.261 -8.010 1.00 80.81 198 GLU A CA 1
ATOM 1517 C C . GLU A 1 198 ? 15.855 -6.412 -8.205 1.00 80.81 198 GLU A C 1
ATOM 1519 O O . GLU A 1 198 ? 16.916 -6.175 -8.803 1.00 80.81 198 GLU A O 1
ATOM 1524 N N . PRO A 1 199 ? 15.567 -7.644 -7.734 1.00 76.31 199 PRO A N 1
ATOM 1525 C CA . PRO A 1 199 ? 16.471 -8.788 -7.863 1.00 76.31 199 PRO A CA 1
ATOM 1526 C C . PRO A 1 199 ? 16.906 -9.075 -9.301 1.00 76.31 199 PRO A C 1
ATOM 1528 O O . PRO A 1 199 ? 18.042 -9.478 -9.528 1.00 76.31 199 PRO A O 1
ATOM 1531 N N . GLU A 1 200 ? 16.057 -8.798 -10.285 1.00 71.44 200 GLU A N 1
ATOM 1532 C CA . GLU A 1 200 ? 16.359 -8.932 -11.709 1.00 71.44 200 GLU A CA 1
ATOM 1533 C C . GLU A 1 200 ? 17.527 -8.020 -12.135 1.00 71.44 200 GLU A C 1
ATOM 1535 O O . GLU A 1 200 ? 18.339 -8.397 -12.980 1.00 71.44 200 GLU A O 1
ATOM 1540 N N . THR A 1 201 ? 17.662 -6.844 -11.507 1.00 74.31 201 THR A N 1
ATOM 1541 C CA . THR A 1 201 ? 18.731 -5.865 -11.780 1.00 74.31 201 THR A CA 1
ATOM 1542 C C . THR A 1 201 ? 19.926 -6.018 -10.836 1.00 74.31 201 THR A C 1
ATOM 1544 O O . THR A 1 201 ? 21.071 -5.966 -11.281 1.00 74.31 201 THR A O 1
ATOM 1547 N N . ALA A 1 202 ? 19.684 -6.205 -9.535 1.00 75.50 202 ALA A N 1
ATOM 1548 C CA . ALA A 1 202 ? 20.736 -6.300 -8.520 1.00 75.50 202 ALA A CA 1
ATOM 1549 C C . ALA A 1 202 ? 21.367 -7.696 -8.408 1.00 75.50 202 ALA A C 1
ATOM 1551 O O . ALA A 1 202 ? 22.505 -7.816 -7.950 1.00 75.50 202 ALA A O 1
ATOM 1552 N N . GLN A 1 203 ? 20.632 -8.738 -8.814 1.00 81.12 203 GLN A N 1
ATOM 1553 C CA . GLN A 1 203 ? 20.889 -10.152 -8.519 1.00 81.12 203 GLN A CA 1
ATOM 1554 C C . GLN A 1 203 ? 20.886 -10.445 -6.998 1.00 81.12 203 GLN A C 1
ATOM 1556 O O . GLN A 1 203 ? 21.035 -9.524 -6.186 1.00 81.12 203 GLN A O 1
ATOM 1561 N N . PRO A 1 204 ? 20.728 -11.710 -6.550 1.00 81.25 204 PRO A N 1
ATOM 1562 C CA . PRO A 1 204 ? 20.638 -12.020 -5.117 1.00 81.25 204 PRO A CA 1
ATOM 1563 C C . PRO A 1 204 ? 21.810 -11.472 -4.282 1.00 81.25 204 PRO A C 1
ATOM 1565 O O . PRO A 1 204 ? 21.617 -11.031 -3.152 1.00 81.25 204 PRO A O 1
ATOM 1568 N N . GLN A 1 205 ? 23.019 -11.409 -4.852 1.00 85.25 205 GLN A N 1
ATOM 1569 C CA . GLN A 1 205 ? 24.189 -10.827 -4.186 1.00 85.25 205 GLN A CA 1
ATOM 1570 C C . GLN A 1 205 ? 24.095 -9.298 -4.002 1.00 85.25 205 GLN A C 1
ATOM 1572 O O . GLN A 1 205 ? 24.446 -8.802 -2.932 1.00 85.25 205 GLN A O 1
ATOM 1577 N N . GLY A 1 206 ? 23.590 -8.545 -4.985 1.00 87.75 206 GLY A N 1
ATOM 1578 C CA . GLY A 1 206 ? 23.403 -7.097 -4.841 1.00 87.75 206 GLY A CA 1
ATOM 1579 C C . GLY A 1 206 ? 22.324 -6.756 -3.812 1.00 87.75 206 GLY A C 1
ATOM 1580 O O . GLY A 1 206 ? 22.515 -5.854 -2.996 1.00 87.75 206 GLY A O 1
ATOM 1581 N N . VAL A 1 207 ? 21.239 -7.541 -3.770 1.00 89.44 207 VAL A N 1
ATOM 1582 C CA . VAL A 1 207 ? 20.197 -7.431 -2.733 1.00 89.44 207 VAL A CA 1
ATOM 1583 C C . VAL A 1 207 ? 20.799 -7.639 -1.336 1.00 89.44 207 VAL A C 1
ATOM 1585 O O . VAL A 1 207 ? 20.563 -6.827 -0.442 1.00 89.44 207 VAL A O 1
ATOM 1588 N N . ARG A 1 208 ? 21.659 -8.651 -1.148 1.00 92.75 208 ARG A N 1
ATOM 1589 C CA . ARG A 1 208 ? 22.379 -8.888 0.122 1.00 92.75 208 ARG A CA 1
ATOM 1590 C C . ARG A 1 208 ? 23.269 -7.714 0.538 1.00 92.75 208 ARG A C 1
ATOM 1592 O O . ARG A 1 208 ? 23.255 -7.314 1.700 1.00 92.75 208 ARG A O 1
ATOM 1599 N N . GLU A 1 209 ? 24.006 -7.117 -0.397 1.00 93.56 209 GLU A N 1
ATOM 1600 C CA . GLU A 1 209 ? 24.849 -5.940 -0.126 1.00 93.56 209 GLU A CA 1
ATOM 1601 C C . GLU A 1 209 ? 24.042 -4.681 0.230 1.00 93.56 209 GLU A C 1
ATOM 1603 O O . GLU A 1 209 ? 24.547 -3.788 0.921 1.00 93.56 209 GLU A O 1
ATOM 1608 N N . GLU A 1 210 ? 22.789 -4.595 -0.216 1.00 95.25 210 GLU A N 1
ATOM 1609 C CA . GLU A 1 210 ? 21.857 -3.528 0.152 1.00 95.25 210 GLU A CA 1
ATOM 1610 C C . GLU A 1 210 ? 21.158 -3.781 1.490 1.00 95.25 210 GLU A C 1
ATOM 1612 O O . GLU A 1 210 ? 21.027 -2.839 2.272 1.00 95.25 210 GLU A O 1
ATOM 1617 N N . ILE A 1 211 ? 20.818 -5.032 1.814 1.00 96.50 211 ILE A N 1
ATOM 1618 C CA . ILE A 1 211 ? 20.347 -5.436 3.149 1.00 96.50 211 ILE A CA 1
ATOM 1619 C C . ILE A 1 211 ? 21.439 -5.167 4.196 1.00 96.50 211 ILE A C 1
ATOM 1621 O O . ILE A 1 211 ? 21.176 -4.533 5.217 1.00 96.50 211 ILE A O 1
ATOM 1625 N N . ALA A 1 212 ? 22.689 -5.556 3.925 1.00 96.94 212 ALA A N 1
ATOM 1626 C CA . ALA A 1 212 ? 23.824 -5.277 4.806 1.00 96.94 212 ALA A CA 1
ATOM 1627 C C . ALA A 1 212 ? 24.062 -3.765 4.988 1.00 96.94 212 ALA A C 1
ATOM 1629 O O . ALA A 1 212 ? 24.308 -3.295 6.104 1.00 96.94 212 ALA A O 1
ATOM 1630 N N . PHE A 1 213 ? 23.930 -2.974 3.915 1.00 97.88 213 PHE A N 1
ATOM 1631 C CA . PHE A 1 213 ? 23.966 -1.513 4.006 1.00 97.88 213 PHE A CA 1
ATOM 1632 C C . PHE A 1 213 ? 22.811 -0.960 4.855 1.00 97.88 213 PHE A C 1
ATOM 1634 O O . PHE A 1 213 ? 23.060 -0.131 5.730 1.00 97.88 213 PHE A O 1
ATOM 1641 N N . ALA A 1 214 ? 21.579 -1.429 4.658 1.00 98.06 214 ALA A N 1
ATOM 1642 C CA . ALA A 1 214 ? 20.414 -0.992 5.420 1.00 98.06 214 ALA A CA 1
ATOM 1643 C C . ALA A 1 214 ? 20.553 -1.308 6.918 1.00 98.06 214 ALA A C 1
ATOM 1645 O O . ALA A 1 214 ? 20.386 -0.418 7.755 1.00 98.06 214 ALA A O 1
ATOM 1646 N N . ARG A 1 215 ? 20.983 -2.529 7.263 1.00 97.75 215 ARG A N 1
ATOM 1647 C CA . ARG A 1 215 ? 21.309 -2.928 8.642 1.00 97.75 215 ARG A CA 1
ATOM 1648 C C . ARG A 1 215 ? 22.403 -2.046 9.253 1.00 97.75 215 ARG A C 1
ATOM 1650 O O . ARG A 1 215 ? 22.281 -1.657 10.411 1.00 97.75 215 ARG A O 1
ATOM 1657 N N . SER A 1 216 ? 23.404 -1.617 8.474 1.00 97.94 216 SER A N 1
ATOM 1658 C CA . SER A 1 216 ? 24.432 -0.665 8.944 1.00 97.94 216 SER A CA 1
ATOM 1659 C C . SER A 1 216 ? 23.898 0.736 9.296 1.00 97.94 216 SER A C 1
ATOM 1661 O O . SER A 1 216 ? 24.580 1.494 9.985 1.00 97.94 216 SER A O 1
ATOM 1663 N N . LEU A 1 217 ? 22.684 1.085 8.849 1.00 97.94 217 LEU A N 1
ATOM 1664 C CA . LEU A 1 217 ? 21.990 2.322 9.217 1.00 97.94 217 LEU A CA 1
ATOM 1665 C C . LEU A 1 217 ? 21.079 2.168 10.449 1.00 97.94 217 LEU A C 1
ATOM 1667 O O . LEU A 1 217 ? 20.577 3.176 10.945 1.00 97.94 217 LEU A O 1
ATOM 1671 N N . GLY A 1 218 ? 20.844 0.943 10.934 1.00 96.31 218 GLY A N 1
ATOM 1672 C CA . GLY A 1 218 ? 19.936 0.676 12.054 1.00 96.31 218 GLY A CA 1
ATOM 1673 C C . GLY A 1 218 ? 18.470 1.007 11.750 1.00 96.31 218 GLY A C 1
ATOM 1674 O O . GLY A 1 218 ? 17.768 1.530 12.616 1.00 96.31 218 GLY A O 1
ATOM 1675 N N . VAL A 1 219 ? 18.011 0.772 10.515 1.00 97.56 219 VAL A N 1
ATOM 1676 C CA . VAL A 1 219 ? 16.600 0.981 10.144 1.00 97.56 219 VAL A CA 1
ATOM 1677 C C . VAL A 1 219 ? 15.703 -0.150 10.670 1.00 97.56 219 VAL A C 1
ATOM 1679 O O . VAL A 1 219 ? 16.131 -1.300 10.659 1.00 97.56 219 VAL A O 1
ATOM 1682 N N . PRO A 1 220 ? 14.454 0.135 11.092 1.00 95.44 220 PRO A N 1
ATOM 1683 C CA . PRO A 1 220 ? 13.524 -0.880 11.592 1.00 95.44 220 PRO A CA 1
ATOM 1684 C C . PRO A 1 220 ? 12.761 -1.629 10.485 1.00 95.44 220 PRO A C 1
ATOM 1686 O O . PRO A 1 220 ? 11.890 -2.430 10.807 1.00 95.44 220 PRO A O 1
ATOM 1689 N N . LEU A 1 221 ? 13.002 -1.320 9.203 1.00 97.44 221 LEU A N 1
ATOM 1690 C CA . LEU A 1 221 ? 12.330 -1.962 8.072 1.00 97.44 221 LEU A CA 1
ATOM 1691 C C . LEU A 1 221 ? 13.188 -1.908 6.799 1.00 97.44 221 LEU A C 1
ATOM 1693 O O . LEU A 1 221 ? 13.694 -0.847 6.414 1.00 97.44 221 LEU A O 1
ATOM 1697 N N . ILE A 1 222 ? 13.295 -3.047 6.121 1.00 97.62 222 ILE A N 1
ATOM 1698 C CA . ILE A 1 222 ? 13.956 -3.234 4.830 1.00 97.62 222 ILE A CA 1
ATOM 1699 C C . ILE A 1 222 ? 12.947 -3.900 3.892 1.00 97.62 222 ILE A C 1
ATOM 1701 O O . ILE A 1 222 ? 12.299 -4.874 4.259 1.00 97.62 222 ILE A O 1
ATOM 1705 N N . THR A 1 223 ? 12.790 -3.368 2.684 1.00 95.31 223 THR A N 1
ATOM 1706 C CA . THR A 1 223 ? 11.735 -3.763 1.739 1.00 95.31 223 THR A CA 1
ATOM 1707 C C . THR A 1 223 ? 12.318 -4.225 0.410 1.00 95.31 223 THR A C 1
ATOM 1709 O O . THR A 1 223 ? 13.239 -3.596 -0.113 1.00 95.31 223 THR A O 1
ATOM 1712 N N . ALA A 1 224 ? 11.777 -5.308 -0.150 1.00 91.69 224 ALA A N 1
ATOM 1713 C CA . ALA A 1 224 ? 12.170 -5.829 -1.460 1.00 91.69 224 ALA A CA 1
ATOM 1714 C C . ALA A 1 224 ? 10.968 -6.428 -2.212 1.00 91.69 224 ALA A C 1
ATOM 1716 O O . ALA A 1 224 ? 10.065 -7.010 -1.605 1.00 91.69 224 ALA A O 1
ATOM 1717 N N . HIS A 1 225 ? 10.967 -6.298 -3.538 1.00 88.31 225 HIS A N 1
ATOM 1718 C CA . HIS A 1 225 ? 10.055 -7.015 -4.433 1.00 88.31 225 HIS A CA 1
ATOM 1719 C C . HIS A 1 225 ? 10.665 -8.374 -4.784 1.00 88.31 225 HIS A C 1
ATOM 1721 O O . HIS A 1 225 ? 11.835 -8.422 -5.148 1.00 88.31 225 HIS A O 1
ATOM 1727 N N . VAL A 1 226 ? 9.906 -9.461 -4.628 1.00 82.19 226 VAL A N 1
ATOM 1728 C CA . VAL A 1 226 ? 10.402 -10.843 -4.773 1.00 82.19 226 VAL A CA 1
ATOM 1729 C C . VAL A 1 226 ? 9.259 -11.828 -5.042 1.00 82.19 226 VAL A C 1
ATOM 1731 O O . VAL A 1 226 ? 8.093 -11.585 -4.719 1.00 82.19 226 VAL A O 1
ATOM 1734 N N . ALA A 1 227 ? 9.612 -12.976 -5.611 1.00 74.50 227 ALA A N 1
ATOM 1735 C CA . ALA A 1 227 ? 8.710 -13.998 -6.113 1.00 74.50 227 ALA A CA 1
ATOM 1736 C C . ALA A 1 227 ? 7.636 -13.405 -7.046 1.00 74.50 227 ALA A C 1
ATOM 1738 O O . ALA A 1 227 ? 6.448 -13.707 -6.919 1.00 74.50 227 ALA A O 1
ATOM 1739 N N . ILE A 1 228 ? 8.057 -12.557 -7.993 1.00 74.06 228 ILE A N 1
ATOM 1740 C CA . ILE A 1 228 ? 7.181 -11.778 -8.898 1.00 74.06 228 ILE A CA 1
ATOM 1741 C C . ILE A 1 228 ? 6.635 -12.613 -10.081 1.00 74.06 228 ILE A C 1
ATOM 1743 O O . ILE A 1 228 ? 6.037 -12.091 -11.022 1.00 74.06 228 ILE A O 1
ATOM 1747 N N . GLY A 1 229 ? 6.793 -13.938 -10.048 1.00 68.38 229 GLY A N 1
ATOM 1748 C CA . GLY A 1 229 ? 6.213 -14.833 -11.047 1.00 68.38 229 GLY A CA 1
ATOM 1749 C C . GLY A 1 229 ? 7.166 -15.280 -12.127 1.00 68.38 229 GLY A C 1
ATOM 1750 O O . GLY A 1 229 ? 8.337 -15.533 -11.877 1.00 68.38 229 GLY A O 1
ATOM 1751 N N . HIS A 1 230 ? 6.649 -15.345 -13.355 1.00 63.84 230 HIS A N 1
ATOM 1752 C CA . HIS A 1 230 ? 7.409 -15.706 -14.553 1.00 63.84 230 HIS A CA 1
ATOM 1753 C C . HIS A 1 230 ? 8.640 -14.811 -14.792 1.00 63.84 230 HIS A C 1
ATOM 1755 O O . HIS A 1 230 ? 9.611 -15.256 -15.395 1.00 63.84 230 HIS A O 1
ATOM 1761 N N . TYR A 1 231 ? 8.614 -13.577 -14.285 1.00 63.59 231 TYR A N 1
ATOM 1762 C CA . TYR A 1 231 ? 9.723 -12.624 -14.366 1.00 63.59 231 TYR A CA 1
ATOM 1763 C C . TYR A 1 231 ? 10.854 -12.918 -13.359 1.00 63.59 231 TYR A C 1
ATOM 1765 O O . TYR A 1 231 ? 11.989 -12.515 -13.584 1.00 63.59 231 TYR A O 1
ATOM 1773 N N . ASP A 1 232 ? 10.557 -13.692 -12.307 1.00 64.81 232 ASP A N 1
ATOM 1774 C CA . ASP A 1 232 ? 11.446 -14.010 -11.177 1.00 64.81 232 ASP A CA 1
ATOM 1775 C C . ASP A 1 232 ? 11.621 -15.538 -10.977 1.00 64.81 232 ASP A C 1
ATOM 1777 O O . ASP A 1 232 ? 12.142 -16.026 -9.970 1.00 64.81 232 ASP A O 1
ATOM 1781 N N . THR A 1 233 ? 11.167 -16.357 -11.937 1.00 59.44 233 THR A N 1
ATOM 1782 C CA . THR A 1 233 ? 11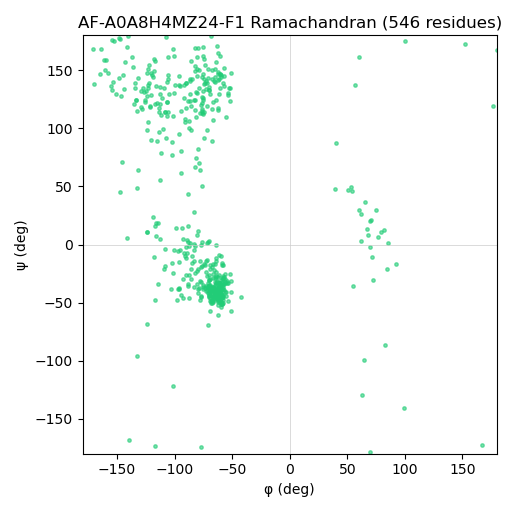.314 -17.815 -11.836 1.00 59.44 233 THR A CA 1
ATOM 1783 C C . THR A 1 233 ? 12.791 -18.204 -11.795 1.00 59.44 233 THR A C 1
ATOM 1785 O O . THR A 1 233 ? 13.508 -18.052 -12.785 1.00 59.44 233 THR A O 1
ATOM 1788 N N . ASN A 1 234 ? 13.187 -18.817 -10.675 1.00 65.19 234 ASN A N 1
ATOM 1789 C CA . ASN A 1 234 ? 14.519 -19.340 -10.346 1.00 65.19 234 ASN A CA 1
ATOM 1790 C C . ASN A 1 234 ? 15.576 -18.342 -9.814 1.00 65.19 234 ASN A C 1
ATOM 1792 O O . ASN A 1 234 ? 16.727 -18.756 -9.698 1.00 65.19 234 ASN A O 1
ATOM 1796 N N . LEU A 1 235 ? 15.248 -17.096 -9.421 1.00 76.75 235 LEU A N 1
ATOM 1797 C CA . LEU A 1 235 ? 16.209 -16.298 -8.620 1.00 76.75 235 LEU A CA 1
ATOM 1798 C C . LEU A 1 235 ? 16.220 -16.681 -7.131 1.00 76.75 235 LEU A C 1
ATOM 1800 O O . LEU A 1 235 ? 17.193 -16.372 -6.450 1.00 76.75 235 LEU A O 1
ATOM 1804 N N . GLN A 1 236 ? 15.151 -17.322 -6.633 1.00 83.12 236 GLN A N 1
ATOM 1805 C CA . GLN A 1 236 ? 15.003 -17.891 -5.277 1.00 83.12 236 GLN A CA 1
ATOM 1806 C C . GLN A 1 236 ? 15.608 -17.024 -4.155 1.00 83.12 236 GLN A C 1
ATOM 1808 O O . GLN A 1 236 ? 16.391 -17.490 -3.322 1.00 83.12 236 GLN A O 1
ATOM 1813 N N . VAL A 1 237 ? 15.297 -15.724 -4.167 1.00 86.75 237 VAL A N 1
ATOM 1814 C CA . VAL A 1 237 ? 16.000 -14.711 -3.360 1.00 86.75 237 VAL A CA 1
ATOM 1815 C C . VAL A 1 237 ? 15.932 -15.027 -1.863 1.00 86.75 237 VAL A C 1
ATOM 1817 O O . VAL A 1 237 ? 16.912 -14.824 -1.150 1.00 86.75 237 VAL A O 1
ATOM 1820 N N . VAL A 1 238 ? 14.815 -15.579 -1.381 1.00 88.62 238 VAL A N 1
ATOM 1821 C CA . VAL A 1 238 ? 14.663 -15.972 0.028 1.00 88.62 238 VAL A CA 1
ATOM 1822 C C . VAL A 1 238 ? 15.473 -17.218 0.364 1.00 88.62 238 VAL A C 1
ATOM 1824 O O . VAL A 1 238 ? 16.049 -17.261 1.448 1.00 88.62 238 VAL A O 1
ATOM 1827 N N . GLN A 1 239 ? 15.599 -18.187 -0.548 1.00 89.19 239 GLN A N 1
ATOM 1828 C CA . GLN A 1 239 ? 16.490 -19.333 -0.344 1.00 89.19 239 GLN A CA 1
ATOM 1829 C C . GLN A 1 239 ? 17.947 -18.858 -0.236 1.00 89.19 239 GLN A C 1
ATOM 1831 O O . GLN A 1 239 ? 18.627 -19.194 0.728 1.00 89.19 239 GLN A O 1
ATOM 1836 N N . HIS A 1 240 ? 18.393 -17.974 -1.137 1.00 90.12 240 HIS A N 1
ATOM 1837 C CA . HIS A 1 240 ? 19.732 -17.373 -1.075 1.00 90.12 240 HIS A CA 1
ATOM 1838 C C . HIS A 1 240 ? 19.992 -16.556 0.202 1.00 90.12 240 HIS A C 1
ATOM 1840 O O . HIS A 1 240 ? 21.126 -16.521 0.678 1.00 90.12 240 HIS A O 1
ATOM 1846 N N . LEU A 1 241 ? 18.972 -15.894 0.759 1.00 92.56 241 LEU A N 1
ATOM 1847 C CA . LEU A 1 241 ? 19.078 -15.194 2.042 1.00 92.56 241 LEU A CA 1
ATOM 1848 C C . LEU A 1 241 ? 19.075 -16.167 3.232 1.00 92.56 241 LEU A C 1
ATOM 1850 O O . LEU A 1 241 ? 19.798 -15.933 4.196 1.00 92.56 241 LEU A O 1
ATOM 1854 N N . GLY A 1 242 ? 18.305 -17.256 3.171 1.00 92.88 242 GLY A N 1
ATOM 1855 C CA . GLY A 1 242 ? 18.265 -18.295 4.204 1.00 92.88 242 GLY A CA 1
ATOM 1856 C C . GLY A 1 242 ? 19.578 -19.070 4.292 1.00 92.88 242 GLY A C 1
ATOM 1857 O O . GLY A 1 242 ? 20.186 -19.125 5.358 1.00 92.88 242 GLY A O 1
ATOM 1858 N N . ASP A 1 243 ? 20.076 -19.563 3.156 1.00 92.38 243 ASP A N 1
ATOM 1859 C CA . ASP A 1 243 ? 21.356 -20.278 3.032 1.00 92.38 243 ASP A CA 1
ATOM 1860 C C . ASP A 1 243 ? 22.553 -19.433 3.517 1.00 92.38 243 ASP A C 1
ATOM 1862 O O . ASP A 1 243 ? 23.574 -19.967 3.952 1.00 92.38 243 ASP A O 1
ATOM 1866 N N . ALA A 1 244 ? 22.428 -18.104 3.447 1.00 92.31 244 ALA A N 1
ATOM 1867 C CA . ALA A 1 244 ? 23.427 -17.145 3.906 1.00 92.31 244 ALA A CA 1
ATOM 1868 C C . ALA A 1 244 ? 23.281 -16.712 5.379 1.00 92.31 244 ALA A C 1
ATOM 1870 O O . ALA A 1 244 ? 24.188 -16.061 5.901 1.00 92.31 244 ALA A O 1
ATOM 1871 N N . GLY A 1 245 ? 22.163 -17.026 6.043 1.00 94.12 245 GLY A N 1
ATOM 1872 C CA . GLY A 1 245 ? 21.824 -16.489 7.368 1.00 94.12 245 GLY A CA 1
ATOM 1873 C C . GLY A 1 245 ? 21.459 -14.996 7.369 1.00 94.12 245 GLY A C 1
ATOM 1874 O O . GLY A 1 245 ? 21.557 -14.339 8.403 1.00 94.12 245 GLY A O 1
ATOM 1875 N N . ASP A 1 246 ? 21.060 -14.447 6.218 1.00 94.81 246 ASP A N 1
ATOM 1876 C CA . ASP A 1 246 ? 20.702 -13.037 6.030 1.00 94.81 246 ASP A CA 1
ATOM 1877 C C . ASP A 1 246 ? 19.195 -12.751 6.235 1.00 94.81 246 ASP A C 1
ATOM 1879 O O . ASP A 1 246 ? 18.802 -11.582 6.261 1.00 94.81 246 ASP A O 1
ATOM 1883 N N . LEU A 1 247 ? 18.337 -13.765 6.403 1.00 94.62 247 LEU A N 1
ATOM 1884 C CA . LEU A 1 247 ? 16.915 -13.568 6.737 1.00 94.62 247 LEU A CA 1
ATOM 1885 C C . LEU A 1 247 ? 16.704 -13.070 8.178 1.00 94.62 247 LEU A C 1
ATOM 1887 O O . LEU A 1 247 ? 17.470 -13.382 9.086 1.00 94.62 247 LEU A O 1
ATOM 1891 N N . GLY A 1 248 ? 15.625 -12.316 8.396 1.00 94.19 248 GLY A N 1
ATOM 1892 C CA . GLY A 1 248 ? 15.242 -11.790 9.705 1.00 94.19 248 GLY A CA 1
ATOM 1893 C C . GLY A 1 248 ? 13.962 -10.954 9.659 1.00 94.19 248 GLY A C 1
ATOM 1894 O O . GLY A 1 248 ? 13.501 -10.560 8.588 1.00 94.19 248 GLY A O 1
ATOM 1895 N N . ALA A 1 249 ? 13.404 -10.663 10.835 1.00 93.88 249 ALA A N 1
ATOM 1896 C CA . ALA A 1 249 ? 12.153 -9.915 11.007 1.00 93.88 249 ALA A CA 1
ATOM 1897 C C . ALA A 1 249 ? 12.239 -8.407 10.675 1.00 93.88 249 ALA A C 1
ATOM 1899 O O . ALA A 1 249 ? 11.257 -7.685 10.822 1.00 93.88 249 ALA A O 1
ATOM 1900 N N . ASP A 1 250 ? 13.401 -7.916 10.233 1.00 95.69 250 ASP A N 1
ATOM 1901 C CA . ASP A 1 250 ? 13.575 -6.580 9.655 1.00 95.69 250 ASP A CA 1
ATOM 1902 C C . ASP A 1 250 ? 13.250 -6.528 8.149 1.00 95.69 250 ASP A C 1
ATOM 1904 O O . ASP A 1 250 ? 13.157 -5.438 7.582 1.00 95.69 250 ASP A O 1
ATOM 1908 N N . LEU A 1 251 ? 13.062 -7.685 7.501 1.00 95.81 251 LEU A N 1
ATOM 1909 C CA . LEU A 1 251 ? 12.762 -7.813 6.074 1.00 95.81 251 LEU A CA 1
ATOM 1910 C C . LEU A 1 251 ? 11.259 -7.936 5.800 1.00 95.81 251 LEU A C 1
ATOM 1912 O O . LEU A 1 251 ? 10.551 -8.716 6.437 1.00 95.81 251 LEU A O 1
ATOM 1916 N N . LEU A 1 252 ? 10.801 -7.208 4.781 1.00 93.50 252 LEU A N 1
ATOM 1917 C CA . LEU A 1 252 ? 9.436 -7.216 4.267 1.00 93.50 252 LEU A CA 1
ATOM 1918 C C . LEU A 1 252 ? 9.432 -7.436 2.750 1.00 93.50 252 LEU A C 1
ATOM 1920 O O . LEU A 1 252 ? 9.909 -6.606 1.969 1.00 93.50 252 LEU A O 1
ATOM 1924 N N . PHE A 1 253 ? 8.839 -8.546 2.334 1.00 90.00 253 PHE A N 1
ATOM 1925 C CA . PHE A 1 253 ? 8.844 -9.017 0.958 1.00 90.00 253 PHE A CA 1
ATOM 1926 C C . PHE A 1 253 ? 7.502 -8.779 0.266 1.00 90.00 253 PHE A C 1
ATOM 1928 O O . PHE A 1 253 ? 6.451 -9.143 0.789 1.00 90.00 253 PHE A O 1
ATOM 1935 N N . SER A 1 254 ? 7.530 -8.168 -0.918 1.00 85.81 254 SER A N 1
ATOM 1936 C CA . SER A 1 254 ? 6.331 -7.785 -1.678 1.00 85.81 254 SER A CA 1
ATOM 1937 C C . SER A 1 254 ? 6.100 -8.698 -2.887 1.00 85.81 254 SER A C 1
ATOM 1939 O O . SER A 1 254 ? 7.062 -9.117 -3.525 1.00 85.81 254 SER A O 1
ATOM 1941 N N . HIS A 1 255 ? 4.824 -8.936 -3.213 1.00 78.88 255 HIS A N 1
ATOM 1942 C CA . HIS A 1 255 ? 4.261 -9.903 -4.172 1.00 78.88 255 HIS A CA 1
ATOM 1943 C C . HIS A 1 255 ? 4.087 -11.330 -3.629 1.00 78.88 255 HIS A C 1
ATOM 1945 O O . HIS A 1 255 ? 2.988 -11.661 -3.174 1.00 78.88 255 HIS A O 1
ATOM 1951 N N . GLY A 1 256 ? 5.114 -12.184 -3.685 1.00 62.84 256 GLY A N 1
ATOM 1952 C CA . GLY A 1 256 ? 5.014 -13.562 -3.184 1.00 62.84 256 GLY A CA 1
ATOM 1953 C C . GLY A 1 256 ? 4.224 -14.543 -4.061 1.00 62.84 256 GLY A C 1
ATOM 1954 O O . GLY A 1 256 ? 3.600 -15.468 -3.545 1.00 62.84 256 GLY A O 1
ATOM 1955 N N . ALA A 1 257 ? 4.200 -14.341 -5.376 1.00 65.75 257 ALA A N 1
ATOM 1956 C CA . ALA A 1 257 ? 3.396 -15.124 -6.315 1.00 65.75 257 ALA A CA 1
ATOM 1957 C C . ALA A 1 257 ? 4.065 -16.431 -6.802 1.00 65.75 257 ALA A C 1
ATOM 1959 O O . ALA A 1 257 ? 3.365 -17.353 -7.228 1.00 65.75 257 ALA A O 1
ATOM 1960 N N . ALA A 1 258 ? 5.396 -16.523 -6.703 1.00 71.31 258 ALA A N 1
ATOM 1961 C CA . ALA A 1 258 ? 6.216 -17.669 -7.124 1.00 71.31 258 ALA A CA 1
ATOM 1962 C C . ALA A 1 258 ? 6.963 -18.391 -5.980 1.00 71.31 258 ALA A C 1
ATOM 1964 O O . ALA A 1 258 ? 7.933 -19.096 -6.250 1.00 71.31 258 ALA A O 1
ATOM 1965 N N . TRP A 1 259 ? 6.549 -18.214 -4.719 1.00 75.69 259 TRP A N 1
ATOM 1966 C CA . TRP A 1 259 ? 7.224 -18.845 -3.577 1.00 75.69 259 TRP A CA 1
ATO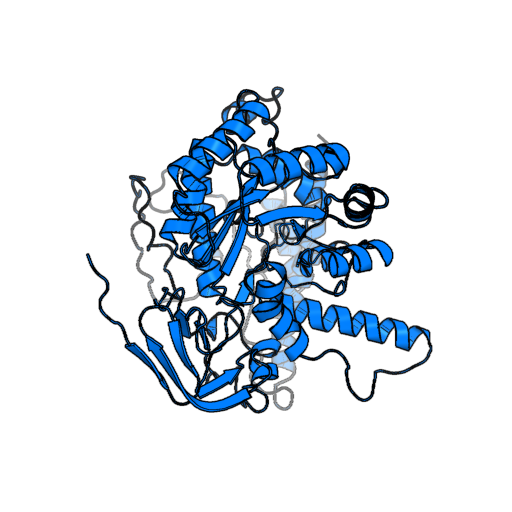M 1967 C C . TRP A 1 259 ? 7.266 -20.374 -3.671 1.00 75.69 259 TRP A C 1
ATOM 1969 O O . TRP A 1 259 ? 6.261 -21.019 -3.979 1.00 75.69 259 TRP A O 1
ATOM 1979 N N . THR A 1 260 ? 8.412 -20.948 -3.309 1.00 79.25 260 THR A N 1
ATOM 1980 C CA . THR A 1 260 ? 8.546 -22.380 -3.014 1.00 79.25 260 THR A CA 1
ATOM 1981 C C . THR A 1 260 ? 8.182 -22.699 -1.557 1.00 79.25 260 THR A C 1
ATOM 1983 O O . THR A 1 260 ? 8.255 -21.837 -0.679 1.00 79.25 260 THR A O 1
ATOM 1986 N N . ASP A 1 261 ? 7.831 -23.959 -1.269 1.00 82.50 261 ASP A N 1
ATOM 1987 C CA . ASP A 1 261 ? 7.511 -24.404 0.099 1.00 82.50 261 ASP A CA 1
ATOM 1988 C C . ASP A 1 261 ? 8.685 -24.192 1.081 1.00 82.50 261 ASP A C 1
ATOM 1990 O O . ASP A 1 261 ? 8.454 -23.910 2.259 1.00 82.50 261 ASP A O 1
ATOM 1994 N N . SER A 1 262 ? 9.942 -24.286 0.616 1.00 86.00 262 SER A N 1
ATOM 1995 C CA . SER A 1 262 ? 11.126 -24.022 1.448 1.00 86.00 262 SER A CA 1
ATOM 1996 C C . SER A 1 262 ? 11.293 -22.537 1.763 1.00 86.00 262 SER A C 1
ATOM 1998 O O . SER A 1 262 ? 11.585 -22.195 2.905 1.00 86.00 262 SER A O 1
ATOM 2000 N N . GLU A 1 263 ? 11.030 -21.644 0.807 1.00 86.88 263 GLU A N 1
ATOM 2001 C CA . GLU A 1 263 ? 11.025 -20.198 1.052 1.00 86.88 263 GLU A CA 1
ATOM 2002 C C . GLU A 1 263 ? 9.905 -19.799 2.021 1.00 86.88 263 GLU A C 1
ATOM 2004 O O . GLU A 1 263 ? 10.157 -19.061 2.972 1.00 86.88 263 GLU A O 1
ATOM 2009 N N . CYS A 1 264 ? 8.694 -20.347 1.867 1.00 85.06 264 CYS A N 1
ATOM 2010 C CA . CYS A 1 264 ? 7.609 -20.144 2.833 1.00 85.06 264 CYS A CA 1
ATOM 2011 C C . CYS A 1 264 ? 7.972 -20.628 4.250 1.00 85.06 264 CYS A C 1
ATOM 2013 O O . CYS A 1 264 ? 7.619 -19.963 5.226 1.00 85.06 264 CYS A O 1
ATOM 2015 N N . ALA A 1 265 ? 8.692 -21.748 4.378 1.00 87.19 265 ALA A N 1
ATOM 2016 C CA . ALA A 1 265 ? 9.180 -22.237 5.667 1.00 87.19 265 ALA A CA 1
ATOM 2017 C C . ALA A 1 265 ? 10.258 -21.315 6.269 1.00 87.19 265 ALA A C 1
ATOM 2019 O O . ALA A 1 265 ? 10.137 -20.918 7.427 1.00 87.19 265 ALA A O 1
ATOM 2020 N N . LEU A 1 266 ? 11.256 -20.912 5.474 1.00 90.31 266 LEU A N 1
ATOM 2021 C CA . LEU A 1 266 ? 12.332 -20.003 5.886 1.00 90.31 266 LEU A CA 1
ATOM 2022 C C . LEU A 1 266 ? 11.801 -18.644 6.365 1.00 90.31 266 LEU A C 1
ATOM 2024 O O . LEU A 1 266 ? 12.250 -18.137 7.394 1.00 90.31 266 LEU A O 1
ATOM 2028 N N . LEU A 1 267 ? 10.823 -18.070 5.655 1.00 89.00 267 LEU A N 1
ATOM 2029 C CA . LEU A 1 267 ? 10.163 -16.813 6.031 1.00 89.00 267 LEU A CA 1
ATOM 2030 C C . LEU A 1 267 ? 9.474 -16.923 7.396 1.00 89.00 267 LEU A C 1
ATOM 2032 O O . LEU A 1 267 ? 9.633 -16.041 8.240 1.00 89.00 267 LEU A O 1
ATOM 2036 N N . ALA A 1 268 ? 8.750 -18.023 7.627 1.00 86.25 268 ALA A N 1
ATOM 2037 C CA . ALA A 1 268 ? 8.061 -18.282 8.887 1.00 86.25 268 ALA A CA 1
ATOM 2038 C C . ALA A 1 268 ? 9.027 -18.563 10.055 1.00 86.25 268 ALA A C 1
ATOM 2040 O O . ALA A 1 268 ? 8.752 -18.147 11.178 1.00 86.25 268 ALA A O 1
ATOM 2041 N N . GLU A 1 269 ? 10.156 -19.229 9.797 1.00 91.81 269 GLU A N 1
ATOM 2042 C CA . GLU A 1 269 ? 11.212 -19.497 10.785 1.00 91.81 269 GLU A CA 1
ATOM 2043 C C . GLU A 1 269 ? 11.932 -18.213 11.228 1.00 91.81 269 GLU A C 1
ATOM 2045 O O . GLU A 1 269 ? 12.130 -17.992 12.422 1.00 91.81 269 GLU A O 1
ATOM 2050 N N . HIS A 1 270 ? 12.277 -17.339 10.278 1.00 92.94 270 HIS A N 1
ATOM 2051 C CA . HIS A 1 270 ? 13.054 -16.118 10.532 1.00 92.94 270 HIS A CA 1
ATOM 2052 C C . HIS A 1 270 ? 12.184 -14.890 10.862 1.00 92.94 270 HIS A C 1
ATOM 2054 O O . HIS A 1 270 ? 12.713 -13.809 11.129 1.00 92.94 270 HIS A O 1
ATOM 2060 N N . GLY A 1 271 ? 10.855 -15.043 10.848 1.00 89.69 271 GLY A N 1
ATOM 2061 C CA . GLY A 1 271 ? 9.890 -13.986 11.164 1.00 89.69 271 GLY A CA 1
ATOM 2062 C C . GLY A 1 271 ? 9.798 -12.866 10.121 1.00 89.69 271 GLY A C 1
ATOM 2063 O O . GLY A 1 271 ? 9.345 -11.774 10.455 1.00 89.69 271 GLY A O 1
ATOM 2064 N N . ALA A 1 272 ? 10.240 -13.110 8.886 1.00 91.75 272 ALA A N 1
ATOM 2065 C CA . ALA A 1 272 ? 10.236 -12.113 7.817 1.00 91.75 272 ALA A CA 1
ATOM 2066 C C . ALA A 1 272 ? 8.816 -11.877 7.267 1.00 91.75 272 ALA A C 1
ATOM 2068 O O . ALA A 1 272 ? 8.038 -12.813 7.060 1.00 91.75 272 ALA A O 1
ATOM 2069 N N . GLY A 1 273 ? 8.472 -10.614 7.020 1.00 89.94 273 GLY A N 1
ATOM 2070 C CA . GLY A 1 273 ? 7.140 -10.206 6.583 1.00 89.94 273 GLY A CA 1
ATOM 2071 C C . GLY A 1 273 ? 6.881 -10.451 5.095 1.00 89.94 273 GLY A C 1
ATOM 2072 O O . GLY A 1 273 ? 7.790 -10.360 4.271 1.00 89.94 273 GLY A O 1
ATOM 2073 N N . VAL A 1 274 ? 5.617 -10.697 4.730 1.00 86.19 274 VAL A N 1
ATOM 2074 C CA . VAL A 1 274 ? 5.188 -10.910 3.334 1.00 86.19 274 VAL A CA 1
ATOM 2075 C C . VAL A 1 274 ? 3.922 -10.110 3.023 1.00 86.19 274 VAL A C 1
ATOM 2077 O O . VAL A 1 274 ? 2.953 -10.129 3.787 1.00 86.19 274 VAL A O 1
ATOM 2080 N N . VAL A 1 275 ? 3.902 -9.444 1.868 1.00 82.62 275 VAL A N 1
ATOM 2081 C CA . VAL A 1 275 ? 2.810 -8.583 1.399 1.00 82.62 275 VAL A CA 1
ATOM 2082 C C . VAL A 1 275 ? 2.405 -8.965 -0.026 1.00 82.62 275 VAL A C 1
ATOM 2084 O O . VAL A 1 275 ? 3.192 -8.854 -0.958 1.00 82.62 275 VAL A O 1
ATOM 2087 N N . SER A 1 276 ? 1.159 -9.388 -0.213 1.00 75.75 276 SER A N 1
ATOM 2088 C CA . SER A 1 276 ? 0.564 -9.684 -1.519 1.00 75.75 276 SER A CA 1
ATOM 2089 C C . SER A 1 276 ? -0.033 -8.418 -2.145 1.00 75.75 276 SER A C 1
ATOM 2091 O O . SER A 1 276 ? -0.677 -7.638 -1.442 1.00 75.75 276 SER A O 1
ATOM 2093 N N . THR A 1 277 ? 0.106 -8.223 -3.462 1.00 76.31 277 THR A N 1
ATOM 2094 C CA . THR A 1 277 ? -0.622 -7.184 -4.222 1.00 76.31 277 THR A CA 1
ATOM 2095 C C . THR A 1 277 ? -1.706 -7.842 -5.101 1.00 76.31 277 THR A C 1
ATOM 2097 O O . THR A 1 277 ? -1.436 -8.266 -6.228 1.00 76.31 277 THR A O 1
ATOM 2100 N N . PRO A 1 278 ? -2.961 -7.995 -4.615 1.00 70.19 278 PRO A N 1
ATOM 2101 C CA . PRO A 1 278 ? -3.907 -8.961 -5.192 1.00 70.19 278 PRO A CA 1
ATOM 2102 C C . PRO A 1 278 ? -4.318 -8.691 -6.640 1.00 70.19 278 PRO A C 1
ATOM 2104 O O . PRO A 1 278 ? -4.666 -9.625 -7.362 1.00 70.19 278 PRO A O 1
ATOM 2107 N N . ARG A 1 279 ? -4.306 -7.423 -7.068 1.00 69.94 279 ARG A N 1
ATOM 2108 C CA . ARG A 1 279 ? -4.640 -7.033 -8.443 1.00 69.94 279 ARG A CA 1
ATOM 2109 C C . ARG A 1 279 ? -3.497 -7.266 -9.425 1.00 69.94 279 ARG A C 1
ATOM 2111 O O . ARG A 1 279 ? -3.792 -7.657 -10.548 1.00 69.94 279 ARG A O 1
ATOM 2118 N N . ASP A 1 280 ? -2.248 -7.034 -9.035 1.00 63.28 280 ASP A N 1
ATOM 2119 C CA . ASP A 1 280 ? -1.111 -7.233 -9.946 1.00 63.28 280 ASP A CA 1
ATOM 2120 C C . ASP A 1 280 ? -0.948 -8.730 -10.210 1.00 63.28 280 ASP A C 1
ATOM 2122 O O . ASP A 1 280 ? -0.956 -9.165 -11.359 1.00 63.28 280 ASP A O 1
ATOM 2126 N N . GLY A 1 281 ? -1.003 -9.531 -9.136 1.00 60.84 281 GLY A N 1
ATOM 2127 C CA . GLY A 1 281 ? -1.103 -10.982 -9.242 1.00 60.84 281 GLY A CA 1
ATOM 2128 C C . GLY A 1 281 ? -2.280 -11.414 -10.122 1.00 60.84 281 GLY A C 1
ATOM 2129 O O . GLY A 1 281 ? -2.097 -12.184 -11.056 1.00 60.84 281 GLY A O 1
ATOM 2130 N N . ALA A 1 282 ? -3.486 -10.873 -9.917 1.00 58.69 282 ALA A N 1
ATOM 2131 C CA . ALA A 1 282 ? -4.630 -11.164 -10.789 1.00 58.69 282 ALA A CA 1
ATOM 2132 C C . ALA A 1 282 ? -4.401 -10.805 -12.274 1.00 58.69 282 ALA A C 1
ATOM 2134 O O . ALA A 1 282 ? -4.858 -11.546 -13.146 1.00 58.69 282 ALA A O 1
ATOM 2135 N N . ALA A 1 283 ? -3.716 -9.695 -12.567 1.00 51.94 283 ALA A N 1
ATOM 2136 C CA . ALA A 1 283 ? -3.456 -9.222 -13.928 1.00 51.94 283 ALA A CA 1
ATOM 2137 C C . ALA A 1 283 ? -2.466 -10.126 -14.680 1.00 51.94 283 ALA A C 1
ATOM 2139 O O . ALA A 1 283 ? -2.737 -10.505 -15.817 1.00 51.94 283 ALA A O 1
ATOM 2140 N N . ASP A 1 284 ? -1.386 -10.554 -14.023 1.00 52.00 284 ASP A N 1
ATOM 2141 C CA . ASP A 1 284 ? -0.392 -11.476 -14.595 1.00 52.00 284 ASP A CA 1
ATOM 2142 C C . ASP A 1 284 ? -0.834 -12.962 -14.546 1.00 52.00 284 ASP A C 1
ATOM 2144 O O . ASP A 1 284 ? -0.048 -13.870 -14.815 1.00 52.00 284 ASP A O 1
ATOM 2148 N N . GLY A 1 285 ? -2.087 -13.255 -14.167 1.00 45.84 285 GLY A N 1
ATOM 2149 C CA . GLY A 1 285 ? -2.615 -14.623 -14.017 1.00 45.84 285 GLY A CA 1
ATOM 2150 C C . GLY A 1 285 ? -2.167 -15.355 -12.739 1.00 45.84 285 GLY A C 1
ATOM 2151 O O . GLY A 1 285 ? -2.490 -16.528 -12.527 1.00 45.84 285 GLY A O 1
ATOM 2152 N N . GLN A 1 286 ? -1.469 -14.656 -11.854 1.00 54.78 286 GLN A N 1
ATOM 2153 C CA . GLN A 1 286 ? -0.865 -15.112 -10.606 1.00 54.78 286 GLN A CA 1
ATOM 2154 C C . GLN A 1 286 ? -1.773 -14.871 -9.385 1.00 54.78 286 GLN A C 1
ATOM 2156 O O . GLN A 1 286 ? -1.473 -14.121 -8.459 1.00 54.78 286 GLN A O 1
ATOM 2161 N N . TRP A 1 287 ? -2.943 -15.499 -9.401 1.00 51.38 287 TRP A N 1
ATOM 2162 C CA . TRP A 1 287 ? -3.965 -15.357 -8.358 1.00 51.38 287 TRP A CA 1
ATOM 2163 C C . TRP A 1 287 ? -3.528 -15.862 -6.962 1.00 51.38 287 TRP A C 1
ATOM 2165 O O . TRP A 1 287 ? -2.569 -16.616 -6.830 1.00 51.38 287 TRP A O 1
ATOM 2175 N N . GLY A 1 288 ? -4.342 -15.590 -5.934 1.00 49.62 288 GLY A N 1
ATOM 2176 C CA . GLY A 1 288 ? -4.325 -16.307 -4.646 1.00 49.62 288 GLY A CA 1
ATOM 2177 C C . GLY A 1 288 ? -3.592 -15.618 -3.488 1.00 49.62 288 GLY A C 1
ATOM 2178 O O . GLY A 1 288 ? -3.011 -14.551 -3.642 1.00 49.62 288 GLY A O 1
ATOM 2179 N N . ILE A 1 289 ? -3.676 -16.237 -2.306 1.00 52.38 289 ILE A N 1
ATOM 2180 C CA . ILE A 1 289 ? -3.046 -15.788 -1.056 1.00 52.38 289 ILE A CA 1
ATOM 2181 C C . ILE A 1 289 ? -1.777 -16.626 -0.812 1.00 52.38 289 ILE A C 1
ATOM 2183 O O . ILE A 1 289 ? -1.922 -17.810 -0.488 1.00 52.38 289 ILE A O 1
ATOM 2187 N N . PRO A 1 290 ? -0.554 -16.067 -0.909 1.00 51.72 290 PRO A N 1
ATOM 2188 C CA . PRO A 1 290 ? 0.622 -16.715 -0.336 1.00 51.72 290 PRO A CA 1
ATOM 2189 C C . PRO A 1 290 ? 0.489 -16.784 1.190 1.00 51.72 290 PRO A C 1
ATOM 2191 O O . PRO A 1 290 ? -0.024 -15.858 1.821 1.00 51.72 290 PRO A O 1
ATOM 2194 N N . SER A 1 291 ? 0.899 -17.899 1.792 1.00 43.00 291 SER A N 1
ATOM 2195 C CA . SER A 1 291 ? 0.648 -18.188 3.207 1.00 43.00 291 SER A CA 1
ATOM 2196 C C . SER A 1 291 ? 1.955 -18.210 4.005 1.00 43.00 291 SER A C 1
ATOM 2198 O O . SER A 1 291 ? 2.750 -19.116 3.765 1.00 43.00 291 SER A O 1
ATOM 2200 N N . PRO A 1 292 ? 2.165 -17.314 4.992 1.00 47.84 292 PRO A N 1
ATOM 2201 C CA . PRO A 1 292 ? 1.341 -16.155 5.366 1.00 47.84 292 PRO A CA 1
ATOM 2202 C C . PRO A 1 292 ? 1.623 -14.919 4.484 1.00 47.84 292 PRO A C 1
ATOM 2204 O O . PRO A 1 292 ? 2.730 -14.763 3.984 1.00 47.84 292 PRO A O 1
ATOM 2207 N N . SER A 1 293 ? 0.650 -14.012 4.320 1.00 49.19 293 SER A N 1
ATOM 2208 C CA . SER A 1 293 ? 0.864 -12.678 3.722 1.00 49.19 293 SER A CA 1
ATOM 2209 C C . SER A 1 293 ? -0.265 -11.691 4.051 1.00 49.19 293 SER A C 1
ATOM 2211 O O . SER A 1 293 ? -1.382 -12.109 4.358 1.00 49.19 293 SER A O 1
ATOM 2213 N N . ALA A 1 294 ? 0.004 -10.385 3.957 1.00 49.97 294 ALA A N 1
ATOM 2214 C CA . ALA A 1 294 ? -0.993 -9.311 4.069 1.00 49.97 294 ALA A CA 1
ATOM 2215 C C . ALA A 1 294 ? -1.317 -8.672 2.696 1.00 49.97 294 ALA A C 1
ATOM 2217 O O . ALA A 1 294 ? -0.401 -8.510 1.897 1.00 49.97 294 ALA A O 1
ATOM 2218 N N . PRO A 1 295 ? -2.569 -8.287 2.371 1.00 51.47 295 PRO A N 1
ATOM 2219 C CA . PRO A 1 295 ? -2.892 -7.557 1.150 1.00 51.47 295 PRO A CA 1
ATOM 2220 C C . PRO A 1 295 ? -2.442 -6.095 1.220 1.00 51.47 295 PRO A C 1
ATOM 2222 O O . PRO A 1 295 ? -2.680 -5.406 2.209 1.00 51.47 295 PRO A O 1
ATOM 2225 N N . SER A 1 296 ? -1.901 -5.610 0.110 1.00 51.19 296 SER A N 1
ATOM 2226 C CA . SER A 1 296 ? -1.604 -4.203 -0.153 1.00 51.19 296 SER A CA 1
ATOM 2227 C C . SER A 1 296 ? -2.602 -3.585 -1.148 1.00 51.19 296 SER A C 1
ATOM 2229 O O . SER A 1 296 ? -3.303 -4.300 -1.875 1.00 51.19 296 SER A O 1
ATOM 2231 N N . THR A 1 297 ? -2.683 -2.248 -1.188 1.00 52.94 297 THR A N 1
ATOM 2232 C CA . THR A 1 297 ? -3.397 -1.490 -2.235 1.00 52.94 297 THR A CA 1
ATOM 2233 C C . THR A 1 297 ? -2.486 -0.907 -3.323 1.00 52.94 297 THR A C 1
ATOM 2235 O O . THR A 1 297 ? -2.990 -0.402 -4.336 1.00 52.94 297 THR A O 1
ATOM 2238 N N . SER A 1 298 ? -1.161 -1.051 -3.179 1.00 51.31 298 SER A N 1
ATOM 2239 C CA . SER A 1 298 ? -0.200 -0.830 -4.268 1.00 51.31 298 SER A CA 1
ATOM 2240 C C . SER A 1 298 ? -0.598 -1.673 -5.466 1.00 51.31 298 SER A C 1
ATOM 2242 O O . SER A 1 298 ? -0.872 -2.865 -5.325 1.00 51.31 298 SER A O 1
ATOM 2244 N N . THR A 1 299 ? -0.693 -1.029 -6.624 1.00 52.22 299 THR A N 1
ATOM 2245 C CA . THR A 1 299 ? -1.138 -1.662 -7.863 1.00 52.22 299 THR A CA 1
ATOM 2246 C C . THR A 1 299 ? -0.556 -0.952 -9.082 1.00 52.22 299 THR A C 1
ATOM 2248 O O . THR A 1 299 ? -0.494 0.283 -9.123 1.00 52.22 299 THR A O 1
ATOM 2251 N N . ALA A 1 300 ? -0.143 -1.717 -10.090 1.00 45.72 300 ALA A N 1
ATOM 2252 C CA . ALA A 1 300 ? 0.512 -1.209 -11.291 1.00 45.72 300 ALA A CA 1
ATOM 2253 C C . ALA A 1 300 ? -0.445 -0.342 -12.133 1.00 45.72 300 ALA A C 1
ATOM 2255 O O . ALA A 1 300 ? -1.360 -0.858 -12.766 1.00 45.72 300 ALA A O 1
ATOM 2256 N N . ALA A 1 301 ? -0.220 0.983 -12.126 1.00 36.59 301 ALA A N 1
ATOM 2257 C CA . ALA A 1 301 ? -0.835 2.059 -12.936 1.00 36.59 301 ALA A CA 1
ATOM 2258 C C . ALA A 1 301 ? -2.385 2.219 -12.947 1.00 36.59 301 ALA A C 1
ATOM 2260 O O . ALA A 1 301 ? -2.893 3.346 -12.934 1.00 36.59 301 ALA A O 1
ATOM 2261 N N . ALA A 1 302 ? -3.159 1.139 -12.891 1.00 36.38 302 ALA A N 1
ATOM 2262 C CA . ALA A 1 302 ? -4.619 1.088 -12.863 1.00 36.38 302 ALA A CA 1
ATOM 2263 C C . ALA A 1 302 ? -5.184 1.153 -11.423 1.00 36.38 302 ALA A C 1
ATOM 2265 O O . ALA A 1 302 ? -6.056 0.367 -11.037 1.00 36.38 302 ALA A O 1
ATOM 2266 N N . ARG A 1 303 ? -4.627 2.049 -10.595 1.00 57.91 303 ARG A N 1
ATOM 2267 C CA . ARG A 1 303 ? -4.709 1.973 -9.125 1.00 57.91 303 ARG A CA 1
ATOM 2268 C C . ARG A 1 303 ? -6.115 2.004 -8.526 1.00 57.91 303 ARG A C 1
ATOM 2270 O O . ARG A 1 303 ? -6.972 2.788 -8.931 1.00 57.91 303 ARG A O 1
ATOM 2277 N N . THR A 1 304 ? -6.284 1.245 -7.442 1.00 56.22 304 THR A N 1
ATOM 2278 C CA . THR A 1 304 ? -7.364 1.454 -6.468 1.00 56.22 304 THR A CA 1
ATOM 2279 C C . THR A 1 304 ? -6.836 1.355 -5.035 1.00 56.22 304 THR A C 1
ATOM 2281 O O . THR A 1 304 ? -6.288 0.334 -4.630 1.00 56.22 304 THR A O 1
ATOM 2284 N N . THR A 1 305 ? -7.005 2.441 -4.282 1.00 62.53 305 THR A N 1
ATOM 2285 C CA . THR A 1 305 ? -6.564 2.639 -2.888 1.00 62.53 305 THR A CA 1
ATOM 2286 C C . THR A 1 305 ? -7.573 2.151 -1.850 1.00 62.53 305 THR A C 1
ATOM 2288 O O . THR A 1 305 ? -7.327 2.243 -0.649 1.00 62.53 305 THR A O 1
ATOM 2291 N N . THR A 1 306 ? -8.728 1.629 -2.273 1.00 77.19 306 THR A N 1
ATOM 2292 C CA . THR A 1 306 ? -9.682 1.032 -1.337 1.00 77.19 306 THR A CA 1
ATOM 2293 C C . THR A 1 306 ? -9.265 -0.402 -1.013 1.00 77.19 306 THR A C 1
ATOM 2295 O O . THR A 1 306 ? -9.407 -1.317 -1.830 1.00 77.19 306 THR A O 1
ATOM 2298 N N . TRP A 1 307 ? -8.800 -0.613 0.223 1.00 78.44 307 TRP A N 1
ATOM 2299 C CA . TRP A 1 307 ? -8.519 -1.945 0.775 1.00 78.44 307 TRP A CA 1
ATOM 2300 C C . TRP A 1 307 ? -9.714 -2.898 0.589 1.00 78.44 307 TRP A C 1
ATOM 2302 O O . TRP A 1 307 ? -9.526 -4.089 0.367 1.00 78.44 307 TRP A O 1
ATOM 2312 N N . VAL A 1 308 ? -10.945 -2.366 0.606 1.00 82.38 308 VAL A N 1
ATOM 2313 C CA . VAL A 1 308 ? -12.190 -3.123 0.442 1.00 82.38 308 VAL A CA 1
ATOM 2314 C C . VAL A 1 308 ? -12.235 -3.831 -0.917 1.00 82.38 308 VAL A C 1
ATOM 2316 O O . VAL A 1 308 ? -12.641 -4.991 -1.000 1.00 82.38 308 VAL A O 1
ATOM 2319 N N . ALA A 1 309 ? -11.797 -3.166 -1.993 1.00 83.56 309 ALA A N 1
ATOM 2320 C CA . ALA A 1 309 ? -11.751 -3.777 -3.321 1.00 83.56 309 ALA A CA 1
ATOM 2321 C C . ALA A 1 309 ? -10.678 -4.870 -3.400 1.00 83.56 309 ALA A C 1
ATOM 2323 O O . ALA A 1 309 ? -10.947 -5.939 -3.946 1.00 83.56 309 ALA A O 1
ATOM 2324 N N . GLN A 1 310 ? -9.505 -4.641 -2.801 1.00 80.62 310 GLN A N 1
ATOM 2325 C CA . GLN A 1 310 ? -8.418 -5.626 -2.752 1.00 80.62 310 GLN A CA 1
ATOM 2326 C C . GLN A 1 310 ? -8.808 -6.857 -1.923 1.00 80.62 310 GLN A C 1
ATOM 2328 O O . GLN A 1 310 ? -8.630 -7.986 -2.371 1.00 80.62 310 GLN A O 1
ATOM 2333 N N . ALA A 1 311 ? -9.432 -6.658 -0.758 1.00 82.75 311 ALA A N 1
ATOM 2334 C CA . ALA A 1 311 ? -9.938 -7.729 0.097 1.00 82.75 311 ALA A CA 1
ATOM 2335 C C . ALA A 1 311 ? -11.033 -8.555 -0.600 1.00 82.75 311 ALA A C 1
ATOM 2337 O O . ALA A 1 311 ? -11.016 -9.783 -0.521 1.00 82.75 311 ALA A O 1
ATOM 2338 N N . ARG A 1 312 ? -11.953 -7.911 -1.339 1.00 86.25 312 ARG A N 1
ATOM 2339 C CA . ARG A 1 312 ? -12.941 -8.607 -2.189 1.00 86.25 312 ARG A CA 1
ATOM 2340 C C . ARG A 1 312 ? -12.273 -9.411 -3.297 1.00 86.25 312 ARG A C 1
ATOM 2342 O O . ARG A 1 312 ? -12.619 -10.577 -3.476 1.00 86.25 312 ARG A O 1
ATOM 2349 N N . LEU A 1 313 ? -11.338 -8.799 -4.024 1.00 84.44 313 LEU A N 1
ATOM 2350 C CA . LEU A 1 313 ? -10.624 -9.435 -5.127 1.00 84.44 313 LEU A CA 1
ATOM 2351 C C . LEU A 1 313 ? -9.857 -10.665 -4.633 1.00 84.44 313 LEU A C 1
ATOM 2353 O O . LEU A 1 313 ? -10.070 -11.754 -5.155 1.00 84.44 313 LEU A O 1
ATOM 2357 N N . LEU A 1 314 ? -9.064 -10.519 -3.570 1.00 80.62 314 LEU A N 1
ATOM 2358 C CA . LEU A 1 314 ? -8.283 -11.596 -2.963 1.00 80.62 314 LEU A CA 1
ATOM 2359 C C . LEU A 1 314 ? -9.170 -12.733 -2.432 1.00 80.62 314 LEU A C 1
ATOM 2361 O O . LEU A 1 314 ? -8.917 -13.905 -2.719 1.00 80.62 314 LEU A O 1
ATOM 2365 N N . LEU A 1 315 ? -10.248 -12.399 -1.711 1.00 86.19 315 LEU A N 1
ATOM 2366 C CA . LEU A 1 315 ? -11.183 -13.383 -1.162 1.00 86.19 315 LEU A CA 1
ATOM 2367 C C . LEU A 1 315 ? -11.848 -14.209 -2.268 1.00 86.19 315 LEU A C 1
ATOM 2369 O O . LEU A 1 315 ? -11.927 -15.433 -2.159 1.00 86.19 315 LEU A O 1
ATOM 2373 N N . GLN A 1 316 ? -12.332 -13.561 -3.330 1.00 86.81 316 GLN A N 1
ATOM 2374 C CA . GLN A 1 316 ? -13.008 -14.267 -4.419 1.00 86.81 316 GLN A CA 1
ATOM 2375 C C . GLN A 1 316 ? -12.017 -14.969 -5.359 1.00 86.81 316 GLN A C 1
ATOM 2377 O O . GLN A 1 316 ? -12.331 -16.059 -5.829 1.00 86.81 316 GLN A O 1
ATOM 2382 N N . ALA A 1 317 ? -10.806 -14.438 -5.557 1.00 82.50 317 ALA A N 1
ATOM 2383 C CA . ALA A 1 317 ? -9.724 -15.109 -6.280 1.00 82.50 317 ALA A CA 1
ATOM 2384 C C . ALA A 1 317 ? -9.310 -16.423 -5.601 1.00 82.50 317 ALA A C 1
ATOM 2386 O O . ALA A 1 317 ? -9.249 -17.466 -6.256 1.00 82.50 317 ALA A O 1
ATOM 2387 N N . GLN A 1 318 ? -9.095 -16.410 -4.278 1.00 82.38 318 GLN A N 1
ATOM 2388 C CA . GLN A 1 318 ? -8.764 -17.634 -3.546 1.00 82.38 318 GLN A CA 1
ATOM 2389 C C . GLN A 1 318 ? -9.924 -18.636 -3.579 1.00 82.38 318 GLN A C 1
ATOM 2391 O O . GLN A 1 318 ? -9.703 -19.819 -3.817 1.00 82.38 318 GLN A O 1
ATOM 2396 N N . ARG A 1 319 ? -11.171 -18.176 -3.417 1.00 86.62 319 ARG A N 1
ATOM 2397 C CA . ARG A 1 319 ? -12.359 -19.041 -3.536 1.00 86.62 319 ARG A CA 1
ATOM 2398 C C . ARG A 1 319 ? -12.527 -19.631 -4.935 1.00 86.62 319 ARG A C 1
ATOM 2400 O O . ARG A 1 319 ? -12.938 -20.781 -5.049 1.00 86.62 319 ARG A O 1
ATOM 2407 N N . ALA A 1 320 ? -12.214 -18.873 -5.985 1.00 85.56 320 ALA A N 1
ATOM 2408 C CA . ALA A 1 320 ? -12.238 -19.358 -7.360 1.00 85.56 320 ALA A CA 1
ATOM 2409 C C . ALA A 1 320 ? -11.177 -20.446 -7.582 1.00 85.56 320 ALA A C 1
ATOM 2411 O O . ALA A 1 320 ? -11.512 -21.491 -8.133 1.00 85.56 320 ALA A O 1
ATOM 2412 N N . ARG A 1 321 ? -9.946 -20.260 -7.076 1.00 81.25 321 ARG A N 1
ATOM 2413 C CA . ARG A 1 321 ? -8.896 -21.297 -7.069 1.00 81.25 321 ARG A CA 1
ATOM 2414 C C . ARG A 1 321 ? -9.311 -22.551 -6.297 1.00 81.25 321 ARG A C 1
ATOM 2416 O O . ARG A 1 321 ? -9.295 -23.642 -6.863 1.00 81.25 321 ARG A O 1
ATOM 2423 N N . ASP A 1 322 ? -9.726 -22.389 -5.038 1.00 83.44 322 ASP A N 1
ATOM 2424 C CA . ASP A 1 322 ? -10.147 -23.491 -4.163 1.00 83.44 322 ASP A CA 1
ATOM 2425 C C . ASP A 1 322 ? -11.303 -24.293 -4.808 1.00 83.44 322 ASP A C 1
ATOM 2427 O O . ASP A 1 322 ? -11.323 -25.523 -4.749 1.00 83.44 322 ASP A O 1
ATOM 2431 N N . ASN A 1 323 ? -12.248 -23.621 -5.480 1.00 85.31 323 ASN A N 1
ATOM 2432 C CA . ASN A 1 323 ? -13.338 -24.274 -6.211 1.00 85.31 323 ASN A CA 1
ATOM 2433 C C . ASN A 1 323 ? -12.892 -24.905 -7.540 1.00 85.31 323 ASN A C 1
ATOM 2435 O O . ASN A 1 323 ? -13.367 -25.989 -7.865 1.00 85.31 323 ASN A O 1
ATOM 2439 N N . ALA A 1 324 ? -11.985 -24.285 -8.301 1.00 85.44 324 ALA A N 1
ATOM 2440 C CA . ALA A 1 324 ? -11.491 -24.838 -9.564 1.00 85.44 324 ALA A CA 1
ATOM 2441 C C . ALA A 1 324 ? -10.764 -26.175 -9.351 1.00 85.44 324 ALA A C 1
ATOM 2443 O O . ALA A 1 324 ? -11.035 -27.142 -10.064 1.00 85.44 324 ALA A O 1
ATOM 2444 N N . ALA A 1 325 ? -9.928 -26.268 -8.310 1.00 82.75 325 ALA A N 1
ATOM 2445 C CA . ALA A 1 325 ? -9.284 -27.519 -7.909 1.00 82.75 325 ALA A CA 1
ATOM 2446 C C . ALA A 1 325 ? -10.310 -28.608 -7.532 1.00 82.75 325 ALA A C 1
ATOM 2448 O O . ALA A 1 325 ? -10.165 -29.766 -7.919 1.00 82.75 325 ALA A O 1
ATOM 2449 N N . ARG A 1 326 ? -11.396 -28.240 -6.835 1.00 86.25 326 ARG A N 1
ATOM 2450 C CA . ARG A 1 326 ? -12.500 -29.166 -6.518 1.00 86.25 326 ARG A CA 1
ATOM 2451 C C . ARG A 1 326 ? -13.251 -29.624 -7.769 1.00 86.25 326 ARG A C 1
ATOM 2453 O O . ARG A 1 326 ? -13.488 -30.820 -7.919 1.00 86.25 326 ARG A O 1
ATOM 2460 N N . HIS A 1 327 ? -13.580 -28.703 -8.674 1.00 86.50 327 HIS A N 1
ATOM 2461 C CA . HIS A 1 327 ? -14.291 -29.003 -9.918 1.00 86.50 327 HIS A CA 1
ATOM 2462 C C . HIS A 1 327 ? -13.471 -29.936 -10.826 1.00 86.50 327 HIS A C 1
ATOM 2464 O O . HIS A 1 327 ? -14.035 -30.859 -11.409 1.00 86.50 327 HIS A O 1
ATOM 2470 N N . ALA A 1 328 ? -12.144 -29.764 -10.886 1.00 88.62 328 ALA A N 1
ATOM 2471 C CA . ALA A 1 328 ? -11.240 -30.671 -11.600 1.00 88.62 328 ALA A CA 1
ATOM 2472 C C . ALA A 1 328 ? -11.239 -32.104 -11.025 1.00 88.62 328 ALA A C 1
ATOM 2474 O O . ALA A 1 328 ? -11.049 -33.066 -11.763 1.00 88.62 328 ALA A O 1
ATOM 2475 N N . LEU A 1 329 ? -11.523 -32.256 -9.727 1.00 91.06 329 LEU A N 1
ATOM 2476 C CA . LEU A 1 329 ? -11.728 -33.544 -9.051 1.00 91.06 329 LEU A CA 1
ATOM 2477 C C . LEU A 1 329 ? -13.196 -34.023 -9.102 1.00 91.06 329 LEU A C 1
ATOM 2479 O O . LEU A 1 329 ? -13.590 -34.864 -8.296 1.00 91.06 329 LEU A O 1
ATOM 2483 N N . GLY A 1 330 ? -14.040 -33.452 -9.969 1.00 91.00 330 GLY A N 1
ATOM 2484 C CA . GLY A 1 330 ? -15.468 -33.785 -10.082 1.00 91.00 330 GLY A CA 1
ATOM 2485 C C . GLY A 1 330 ? -16.332 -33.377 -8.880 1.00 91.00 330 GLY A C 1
ATOM 2486 O O . GLY A 1 330 ? -17.500 -33.752 -8.804 1.00 91.00 330 GLY A O 1
ATOM 2487 N N . ASN A 1 331 ? -15.783 -32.617 -7.928 1.00 86.94 331 ASN A N 1
ATOM 2488 C CA . ASN A 1 331 ? -16.483 -32.188 -6.722 1.00 86.94 331 ASN A CA 1
ATOM 2489 C C . ASN A 1 331 ? -17.163 -30.830 -6.930 1.00 86.94 331 ASN A C 1
ATOM 2491 O O . ASN A 1 331 ? -16.552 -29.889 -7.434 1.00 86.94 331 ASN A O 1
ATOM 2495 N N . GLY A 1 332 ? -18.400 -30.693 -6.446 1.00 81.75 332 GLY A N 1
ATOM 2496 C CA . GLY A 1 332 ? -19.096 -29.403 -6.397 1.00 81.75 332 GLY A CA 1
ATOM 2497 C C . GLY A 1 332 ? -18.490 -28.406 -5.389 1.00 81.75 332 GLY A C 1
ATOM 2498 O O . GLY A 1 332 ? -17.532 -28.732 -4.668 1.00 81.75 332 GLY A O 1
ATOM 2499 N N . PRO A 1 333 ? -19.060 -27.192 -5.277 1.00 78.31 333 PRO A N 1
ATOM 2500 C CA . PRO A 1 333 ? -18.645 -26.206 -4.278 1.00 78.31 333 PRO A CA 1
ATOM 2501 C C . PRO A 1 333 ? -18.752 -26.766 -2.842 1.00 78.31 333 PRO A C 1
ATOM 2503 O O . PRO A 1 333 ? -19.559 -27.661 -2.580 1.00 78.31 333 PRO A O 1
ATOM 2506 N N . PRO A 1 334 ? -17.929 -26.286 -1.893 1.00 82.75 334 PRO A N 1
ATOM 2507 C CA . PRO A 1 334 ? -17.942 -26.780 -0.520 1.00 82.75 334 PRO A CA 1
ATOM 2508 C C . PRO A 1 334 ? -19.201 -26.318 0.231 1.00 82.75 334 PRO A C 1
ATOM 2510 O O . PRO A 1 334 ? -19.588 -25.154 0.137 1.00 82.75 334 PRO A O 1
ATOM 2513 N N . LEU A 1 335 ? -19.793 -27.211 1.037 1.00 84.25 335 LEU A N 1
ATOM 2514 C CA . LEU A 1 335 ? -20.996 -26.934 1.848 1.00 84.25 335 LEU A CA 1
ATOM 2515 C C . LEU A 1 335 ? -20.826 -25.732 2.792 1.00 84.25 335 LEU A C 1
ATOM 2517 O O . LEU A 1 335 ? -21.771 -24.989 3.036 1.00 84.25 335 LEU A O 1
ATOM 2521 N N . ALA A 1 336 ? -19.610 -25.526 3.298 1.00 85.56 336 ALA A N 1
ATOM 2522 C CA . ALA A 1 336 ? -19.207 -24.318 3.998 1.00 85.56 336 ALA A CA 1
ATOM 2523 C C . ALA A 1 336 ? -17.948 -23.765 3.326 1.00 85.56 336 ALA A C 1
ATOM 2525 O O . ALA A 1 336 ? -16.943 -24.466 3.207 1.00 85.56 336 ALA A O 1
ATOM 2526 N N . ASN A 1 337 ? -17.983 -22.504 2.891 1.00 83.81 337 ASN A N 1
ATOM 2527 C CA . ASN A 1 337 ? -16.822 -21.875 2.265 1.00 83.81 337 ASN A CA 1
ATOM 2528 C C . ASN A 1 337 ? -15.692 -21.713 3.306 1.00 83.81 337 ASN A C 1
ATOM 2530 O O . ASN A 1 337 ? -15.950 -21.094 4.347 1.00 83.81 337 ASN A O 1
ATOM 2534 N N . PRO A 1 338 ? -14.480 -22.258 3.081 1.00 83.50 338 PRO A N 1
ATOM 2535 C CA . PRO A 1 338 ? -13.407 -22.218 4.072 1.00 83.50 338 PRO A CA 1
ATOM 2536 C C . PRO A 1 338 ? -12.831 -20.809 4.243 1.00 83.50 338 PRO A C 1
ATOM 2538 O O . PRO A 1 338 ? -12.498 -20.444 5.364 1.00 83.50 338 PRO A O 1
ATOM 2541 N N . ARG A 1 339 ? -12.788 -19.997 3.175 1.00 86.69 339 ARG A N 1
ATOM 2542 C CA . ARG A 1 339 ? -12.256 -18.626 3.206 1.00 86.69 339 ARG A CA 1
ATOM 2543 C C . ARG A 1 339 ? -13.343 -17.642 3.637 1.00 86.69 339 ARG A C 1
ATOM 2545 O O . ARG A 1 339 ? -14.383 -17.521 2.975 1.00 86.69 339 ARG A O 1
ATOM 2552 N N . LYS A 1 340 ? -13.138 -16.937 4.746 1.00 90.31 340 LYS A N 1
ATOM 2553 C CA . LYS A 1 340 ? -14.103 -16.014 5.365 1.00 90.31 340 LYS A CA 1
ATOM 2554 C C . LYS A 1 340 ? -13.796 -14.554 5.027 1.00 90.31 340 LYS A C 1
ATOM 2556 O O . LYS A 1 340 ? -12.684 -14.200 4.657 1.00 90.31 340 LYS A O 1
ATOM 2561 N N . ALA A 1 341 ? -14.791 -13.688 5.226 1.00 90.06 341 ALA A N 1
ATOM 2562 C CA . ALA A 1 341 ? -14.576 -12.239 5.230 1.00 90.06 341 ALA A CA 1
ATOM 2563 C C . ALA A 1 341 ? -13.608 -11.814 6.354 1.00 90.06 341 ALA A C 1
ATOM 2565 O O . ALA A 1 341 ? -12.769 -10.945 6.138 1.00 90.06 341 ALA A O 1
ATOM 2566 N N . MET A 1 342 ? -13.672 -12.482 7.515 1.00 89.50 342 MET A N 1
ATOM 2567 C CA . MET A 1 342 ? -12.748 -12.251 8.631 1.00 89.50 342 MET A CA 1
ATOM 2568 C C . MET A 1 342 ? -11.284 -12.504 8.252 1.00 89.50 342 MET A C 1
ATOM 2570 O O . MET A 1 342 ? -10.420 -11.788 8.740 1.00 89.50 342 MET A O 1
ATOM 2574 N N . ASP A 1 343 ? -10.998 -13.467 7.369 1.00 87.44 343 ASP A N 1
ATOM 2575 C CA . ASP A 1 343 ? -9.625 -13.792 6.974 1.00 87.44 343 ASP A CA 1
ATOM 2576 C C . ASP A 1 343 ? -8.981 -12.575 6.300 1.00 87.44 343 ASP A C 1
ATOM 2578 O O . ASP A 1 343 ? -8.034 -12.004 6.830 1.00 87.44 343 ASP A O 1
ATOM 2582 N N . VAL A 1 344 ? -9.553 -12.105 5.184 1.00 86.19 344 VAL A N 1
ATOM 2583 C CA . VAL A 1 344 ? -9.028 -10.937 4.453 1.00 86.19 344 VAL A CA 1
ATOM 2584 C C . VAL A 1 344 ? -9.117 -9.639 5.256 1.00 86.19 344 VAL A C 1
ATOM 2586 O O . VAL A 1 344 ? -8.258 -8.778 5.085 1.00 86.19 344 VAL A O 1
ATOM 2589 N N . LEU A 1 345 ? -10.090 -9.509 6.169 1.00 88.06 345 LEU A N 1
ATOM 2590 C CA . LEU A 1 345 ? -10.122 -8.389 7.108 1.00 88.06 345 LEU A CA 1
ATOM 2591 C C . LEU A 1 345 ? -8.946 -8.451 8.086 1.00 88.06 345 LEU A C 1
ATOM 2593 O O . LEU A 1 345 ? -8.283 -7.437 8.276 1.00 88.06 345 LEU A O 1
ATOM 2597 N N . ARG A 1 346 ? -8.630 -9.623 8.657 1.00 87.69 346 ARG A N 1
ATOM 2598 C CA . ARG A 1 346 ? -7.448 -9.802 9.511 1.00 87.69 346 ARG A CA 1
ATOM 2599 C C . ARG A 1 346 ? -6.178 -9.476 8.752 1.00 87.69 346 ARG A C 1
ATOM 2601 O O . ARG A 1 346 ? -5.347 -8.749 9.286 1.00 87.69 346 ARG A O 1
ATOM 2608 N N . LEU A 1 347 ? -6.032 -9.967 7.524 1.00 85.94 347 LEU A N 1
ATOM 2609 C CA . LEU A 1 347 ? -4.840 -9.683 6.733 1.00 85.94 347 LEU A CA 1
ATOM 2610 C C . LEU A 1 347 ? -4.684 -8.168 6.470 1.00 85.94 347 LEU A C 1
ATOM 2612 O O . LEU A 1 347 ? -3.586 -7.653 6.622 1.00 85.94 347 LEU A O 1
ATOM 2616 N N . ALA A 1 348 ? -5.766 -7.437 6.170 1.00 86.88 348 ALA A N 1
ATOM 2617 C CA . ALA A 1 348 ? -5.749 -5.982 5.934 1.00 86.88 348 ALA A CA 1
ATOM 2618 C C . ALA A 1 348 ? -5.636 -5.105 7.208 1.00 86.88 348 ALA A C 1
ATOM 2620 O O . ALA A 1 348 ? -5.712 -3.876 7.125 1.00 86.88 348 ALA A O 1
ATOM 2621 N N . THR A 1 349 ? -5.520 -5.715 8.391 1.00 90.75 349 THR A N 1
ATOM 2622 C CA . THR A 1 349 ? -5.529 -5.033 9.697 1.00 90.75 349 THR A CA 1
ATOM 2623 C C . THR A 1 349 ? -4.374 -5.544 10.570 1.00 90.75 349 THR A C 1
ATOM 2625 O O . THR A 1 349 ? -3.234 -5.108 10.404 1.00 90.75 349 THR A O 1
ATOM 2628 N N . GLN A 1 350 ? -4.624 -6.513 11.455 1.00 89.56 350 GLN A N 1
ATOM 2629 C CA . GLN A 1 350 ? -3.621 -7.093 12.349 1.00 89.56 350 GLN A CA 1
ATOM 2630 C C . GLN A 1 350 ? -2.520 -7.824 11.575 1.00 89.56 350 GLN A C 1
ATOM 2632 O O . GLN A 1 350 ? -1.359 -7.650 11.904 1.00 89.56 350 GLN A O 1
ATOM 2637 N N . GLY A 1 351 ? -2.849 -8.567 10.515 1.00 88.00 351 GLY A N 1
ATOM 2638 C CA . GLY A 1 351 ? -1.865 -9.277 9.689 1.00 88.00 351 GLY A CA 1
ATOM 2639 C C . GLY A 1 351 ? -0.911 -8.340 8.941 1.00 88.00 351 GLY A C 1
ATOM 2640 O O . GLY A 1 351 ? 0.272 -8.642 8.822 1.00 88.00 351 GLY A O 1
ATOM 2641 N N . GLY A 1 352 ? -1.397 -7.174 8.503 1.00 88.81 352 GLY A N 1
ATOM 2642 C CA . GLY A 1 352 ? -0.562 -6.113 7.939 1.00 88.81 352 GLY A CA 1
ATOM 2643 C C . GLY A 1 352 ? 0.388 -5.515 8.976 1.00 88.81 352 GLY A C 1
ATOM 2644 O O . GLY A 1 352 ? 1.556 -5.291 8.672 1.00 88.81 352 GLY A O 1
ATOM 2645 N N . ALA A 1 353 ? -0.078 -5.320 10.215 1.00 91.88 353 ALA A N 1
ATOM 2646 C CA . ALA A 1 353 ? 0.765 -4.884 11.329 1.00 91.88 353 ALA A CA 1
ATOM 2647 C C . ALA A 1 353 ? 1.779 -5.961 11.768 1.00 91.88 353 ALA A C 1
ATOM 2649 O O . ALA A 1 353 ? 2.934 -5.630 12.031 1.00 91.88 353 ALA A O 1
ATOM 2650 N N . ASP A 1 354 ? 1.365 -7.232 11.812 1.00 90.94 354 ASP A N 1
ATOM 2651 C CA . ASP A 1 354 ? 2.199 -8.398 12.131 1.00 90.94 354 ASP A CA 1
ATOM 2652 C C . ASP A 1 354 ? 3.350 -8.520 11.120 1.00 90.94 354 ASP A C 1
ATOM 2654 O O . ASP A 1 354 ? 4.509 -8.591 11.520 1.00 90.94 354 ASP A O 1
ATOM 2658 N N . ALA A 1 355 ? 3.050 -8.449 9.815 1.00 89.44 355 ALA A N 1
ATOM 2659 C CA . ALA A 1 355 ? 4.051 -8.501 8.745 1.00 89.44 355 ALA A CA 1
ATOM 2660 C C . ALA A 1 355 ? 5.064 -7.341 8.799 1.00 89.44 355 ALA A C 1
ATOM 2662 O O . ALA A 1 355 ? 6.189 -7.495 8.343 1.00 89.44 355 ALA A O 1
ATOM 2663 N N . LEU A 1 356 ? 4.684 -6.191 9.364 1.00 90.62 356 LEU A N 1
ATOM 2664 C CA . LEU A 1 356 ? 5.556 -5.025 9.555 1.00 90.62 356 LEU A CA 1
ATOM 2665 C C . LEU A 1 356 ? 6.333 -5.036 10.885 1.00 90.62 356 LEU A C 1
ATOM 2667 O O . LEU A 1 356 ? 6.996 -4.049 11.201 1.00 90.62 356 LEU A O 1
ATOM 2671 N N . GLY A 1 357 ? 6.199 -6.081 11.709 1.00 90.50 357 GLY A N 1
ATOM 2672 C CA . GLY A 1 357 ? 6.798 -6.123 13.047 1.00 90.50 357 GLY A CA 1
ATOM 2673 C C . GLY A 1 357 ? 6.193 -5.121 14.045 1.00 90.50 357 GLY A C 1
ATOM 2674 O O . GLY A 1 357 ? 6.765 -4.899 15.108 1.00 90.50 357 GLY A O 1
ATOM 2675 N N . VAL A 1 358 ? 5.036 -4.518 13.731 1.00 94.12 358 VAL A N 1
ATOM 2676 C CA . VAL A 1 358 ? 4.321 -3.537 14.580 1.00 94.12 358 VAL A CA 1
ATOM 2677 C C . VAL A 1 358 ? 2.969 -4.047 15.087 1.00 94.12 358 VAL A C 1
ATOM 2679 O O . VAL A 1 358 ? 2.116 -3.269 15.529 1.00 94.12 358 VAL A O 1
ATOM 2682 N N . GLY A 1 359 ? 2.772 -5.367 15.056 1.00 92.38 359 GLY A N 1
ATOM 2683 C CA . GLY A 1 359 ? 1.574 -6.052 15.544 1.00 92.38 359 GLY A CA 1
ATOM 2684 C C . GLY A 1 359 ? 1.274 -5.819 17.031 1.00 92.38 359 GLY A C 1
ATOM 2685 O O . GLY A 1 359 ? 0.133 -6.004 17.453 1.00 92.38 359 GLY A O 1
ATOM 2686 N N . HIS A 1 360 ? 2.245 -5.350 17.823 1.00 93.94 360 HIS A N 1
ATOM 2687 C CA . HIS A 1 360 ? 2.067 -4.885 19.207 1.00 93.94 360 HIS A CA 1
ATOM 2688 C C . HIS A 1 360 ? 1.519 -3.456 19.318 1.00 93.94 360 HIS A C 1
ATOM 2690 O O . HIS A 1 360 ? 0.937 -3.118 20.344 1.00 93.94 360 HIS A O 1
ATOM 2696 N N . LEU A 1 361 ? 1.683 -2.622 18.287 1.00 94.81 361 LEU A N 1
ATOM 2697 C CA . LEU A 1 361 ? 1.433 -1.176 18.333 1.00 94.81 361 LEU A CA 1
ATOM 2698 C C . LEU A 1 361 ? 0.109 -0.762 17.669 1.00 94.81 361 LEU A C 1
ATOM 2700 O O . LEU A 1 361 ? -0.568 0.140 18.168 1.00 94.81 361 LEU A O 1
ATOM 2704 N N . VAL A 1 362 ? -0.247 -1.402 16.550 1.00 94.50 362 VAL A N 1
ATOM 2705 C CA . VAL A 1 362 ? -1.433 -1.114 15.711 1.00 94.50 362 VAL A CA 1
ATOM 2706 C C . VAL A 1 362 ? -2.088 -2.420 15.220 1.00 94.50 362 VAL A C 1
ATOM 2708 O O . VAL A 1 362 ? -1.793 -3.491 15.747 1.00 94.50 362 VAL A O 1
ATOM 2711 N N . GLY A 1 363 ? -3.021 -2.353 14.262 1.00 90.00 363 GLY A N 1
ATOM 2712 C CA . GLY A 1 363 ? -3.645 -3.519 13.612 1.00 90.00 363 GLY A CA 1
ATOM 2713 C C . GLY A 1 363 ? -4.847 -4.132 14.346 1.00 90.00 363 GLY A C 1
ATOM 2714 O O . GLY A 1 363 ? -5.689 -4.766 13.712 1.00 90.00 363 GLY A O 1
ATOM 2715 N N . SER A 1 364 ? -4.984 -3.881 15.649 1.00 92.81 364 SER A N 1
ATOM 2716 C CA . SER A 1 364 ? -6.175 -4.208 16.439 1.00 92.81 364 SER A CA 1
ATOM 2717 C C . SER A 1 364 ? -6.544 -3.065 17.379 1.00 92.81 364 SER A C 1
ATOM 2719 O O . SER A 1 364 ? -5.728 -2.204 17.715 1.00 92.81 364 SER A O 1
ATOM 2721 N N . LEU A 1 365 ? -7.790 -3.089 17.837 1.00 91.12 365 LEU A N 1
ATOM 2722 C CA . LEU A 1 365 ? -8.307 -2.234 18.893 1.00 91.12 365 LEU A CA 1
ATOM 2723 C C . LEU A 1 365 ? -8.202 -2.998 20.209 1.00 91.12 365 LEU A C 1
ATOM 2725 O O . LEU A 1 365 ? -9.163 -3.599 20.683 1.00 91.12 365 LEU A O 1
ATOM 2729 N N . THR A 1 366 ? -6.993 -2.981 20.760 1.00 91.88 366 THR A N 1
ATOM 2730 C CA . THR A 1 366 ? -6.630 -3.584 22.046 1.00 91.88 366 THR A CA 1
ATOM 2731 C C . THR A 1 366 ? -6.196 -2.460 22.995 1.00 91.88 366 THR A C 1
ATOM 2733 O O . THR A 1 366 ? -5.443 -1.581 22.562 1.00 91.88 366 THR A O 1
ATOM 2736 N N . PRO A 1 367 ? -6.623 -2.443 24.272 1.00 91.19 367 PRO A N 1
ATOM 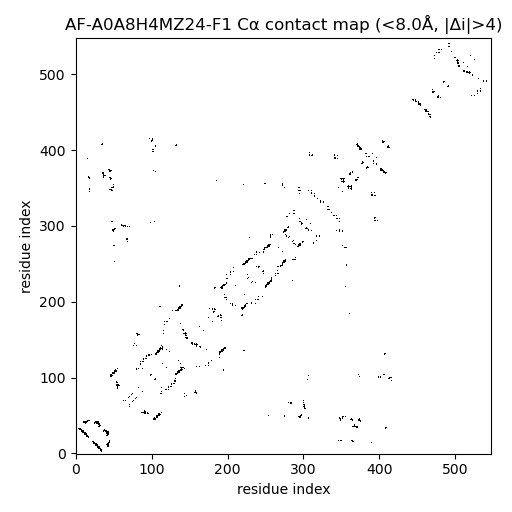2737 C CA . PRO A 1 367 ? -6.121 -1.478 25.248 1.00 91.19 367 PRO A CA 1
ATOM 2738 C C . PRO A 1 367 ? -4.584 -1.454 25.309 1.00 91.19 367 PRO A C 1
ATOM 2740 O O . PRO A 1 367 ? -3.938 -2.499 25.317 1.00 91.19 367 PRO A O 1
ATOM 2743 N N . GLY A 1 368 ? -3.998 -0.257 25.325 1.00 91.19 368 GLY A N 1
ATOM 2744 C CA . GLY A 1 368 ? -2.551 -0.028 25.246 1.00 91.19 368 GLY A CA 1
ATOM 2745 C C . GLY A 1 368 ? -1.999 0.182 23.828 1.00 91.19 368 GLY A C 1
ATOM 2746 O O . GLY A 1 368 ? -0.909 0.737 23.694 1.00 91.19 368 GLY A O 1
ATOM 2747 N N . LYS A 1 369 ? -2.737 -0.177 22.765 1.00 94.50 369 LYS A N 1
ATOM 2748 C CA . LYS A 1 369 ? -2.343 0.133 21.377 1.00 94.50 369 LYS A CA 1
ATOM 2749 C C . LYS A 1 369 ? -2.563 1.600 21.014 1.00 94.50 369 LYS A C 1
ATOM 2751 O O . LYS A 1 369 ? -3.330 2.321 21.661 1.00 94.50 369 LYS A O 1
ATOM 2756 N N . ARG A 1 370 ? -1.905 2.051 19.941 1.00 94.31 370 ARG A N 1
ATOM 2757 C CA . ARG A 1 370 ? -2.123 3.389 19.378 1.00 94.31 370 ARG A CA 1
ATOM 2758 C C . ARG A 1 370 ? -3.537 3.514 18.823 1.00 94.31 370 ARG A C 1
ATOM 2760 O O . ARG A 1 370 ? -4.061 2.602 18.191 1.00 94.31 370 ARG A O 1
ATOM 2767 N N . ALA A 1 371 ? -4.129 4.683 19.031 1.00 92.69 371 ALA A N 1
ATOM 2768 C CA . ALA A 1 371 ? -5.466 5.030 18.573 1.00 92.69 371 ALA A CA 1
ATOM 2769 C C . ALA A 1 371 ? -5.486 5.391 17.076 1.00 92.69 371 ALA A C 1
ATOM 2771 O O . ALA A 1 371 ? -5.803 6.514 16.680 1.00 92.69 371 ALA A O 1
ATOM 2772 N N . ASP A 1 372 ? -5.161 4.402 16.251 1.00 93.19 372 ASP A N 1
ATOM 2773 C CA . ASP A 1 372 ? -5.462 4.379 14.824 1.00 93.19 372 ASP A CA 1
ATOM 2774 C C . ASP A 1 372 ? -6.836 3.718 14.654 1.00 93.19 372 ASP A C 1
ATOM 2776 O O . ASP A 1 372 ? -7.029 2.584 15.091 1.00 93.19 372 ASP A O 1
ATOM 2780 N N . VAL A 1 373 ? -7.821 4.449 14.120 1.00 90.88 373 VAL A N 1
ATOM 2781 C CA . VAL A 1 373 ? -9.250 4.109 14.279 1.00 90.88 373 VAL A CA 1
ATOM 2782 C C . VAL A 1 373 ? -10.076 4.590 13.082 1.00 90.88 373 VAL A C 1
ATOM 2784 O O . VAL A 1 373 ? -10.028 5.765 12.731 1.00 90.88 373 VAL A O 1
ATOM 2787 N N . VAL A 1 374 ? -10.891 3.717 12.488 1.00 89.38 374 VAL A N 1
ATOM 2788 C CA . VAL A 1 374 ? -11.776 4.025 11.351 1.00 89.38 374 VAL A CA 1
ATOM 2789 C C . VAL A 1 374 ? -13.242 3.873 11.747 1.00 89.38 374 VAL A C 1
ATOM 2791 O O . VAL A 1 374 ? -13.686 2.792 12.136 1.00 89.38 374 VAL A O 1
ATOM 2794 N N . VAL A 1 375 ? -14.007 4.956 11.595 1.00 86.44 375 VAL A N 1
ATOM 2795 C CA . VAL A 1 375 ? -15.463 5.006 11.781 1.00 86.44 375 VAL A CA 1
ATOM 2796 C C . VAL A 1 375 ? -16.155 4.746 10.446 1.00 86.44 375 VAL A C 1
ATOM 2798 O O . VAL A 1 375 ? -15.916 5.468 9.473 1.00 86.44 375 VAL A O 1
ATOM 2801 N N . THR A 1 376 ? -17.064 3.772 10.405 1.00 84.12 376 THR A N 1
ATOM 2802 C CA . THR A 1 376 ? -17.919 3.499 9.238 1.00 84.12 376 THR A CA 1
ATOM 2803 C C . THR A 1 376 ? -19.397 3.610 9.589 1.00 84.12 376 THR A C 1
ATOM 2805 O O . THR A 1 376 ? -19.801 3.311 10.709 1.00 84.12 376 THR A O 1
ATOM 2808 N N . ALA A 1 377 ? -20.193 4.043 8.615 1.00 80.12 377 ALA A N 1
ATOM 2809 C CA . ALA A 1 377 ? -21.646 4.005 8.664 1.00 80.12 377 ALA A CA 1
ATOM 2810 C C . ALA A 1 377 ? -22.153 2.557 8.644 1.00 80.12 377 ALA A C 1
ATOM 2812 O O . ALA A 1 377 ? -21.628 1.726 7.902 1.00 80.12 377 ALA A O 1
ATOM 2813 N N . CYS A 1 378 ? -23.209 2.275 9.399 1.00 76.50 378 CYS A N 1
ATOM 2814 C CA . CYS A 1 378 ? -23.964 1.016 9.357 1.00 76.50 378 CYS A CA 1
ATOM 2815 C C . CYS A 1 378 ? -25.430 1.225 8.930 1.00 76.50 378 CYS A C 1
ATOM 2817 O O . CYS A 1 378 ? -26.133 0.266 8.625 1.00 76.50 378 CYS A O 1
ATOM 2819 N N . GLU A 1 379 ? -25.859 2.487 8.875 1.00 76.25 379 GLU A N 1
ATOM 2820 C CA . GLU A 1 379 ? -27.206 2.984 8.603 1.00 76.25 379 GLU A CA 1
ATOM 2821 C C . GLU A 1 379 ? -27.447 3.383 7.135 1.00 76.25 379 GLU A C 1
ATOM 2823 O O . GLU A 1 379 ? -28.594 3.531 6.713 1.00 76.25 379 GLU A O 1
ATOM 2828 N N . ASP A 1 380 ? -26.380 3.545 6.342 1.00 79.00 380 ASP A N 1
ATOM 2829 C CA . ASP A 1 380 ? -26.472 3.837 4.906 1.00 79.00 380 ASP A CA 1
ATOM 2830 C C . ASP A 1 380 ? -27.171 2.680 4.156 1.00 79.00 380 ASP A C 1
ATOM 2832 O O . ASP A 1 380 ? -26.973 1.507 4.471 1.00 79.00 380 ASP A O 1
ATOM 2836 N N . VAL A 1 381 ? -27.931 2.985 3.095 1.00 84.50 381 VAL A N 1
ATOM 2837 C CA . VAL A 1 381 ? -28.758 2.002 2.349 1.00 84.50 381 VAL A CA 1
ATOM 2838 C C . VAL A 1 381 ? -27.963 0.797 1.816 1.00 84.50 381 VAL A C 1
ATOM 2840 O O . VAL A 1 381 ? -28.508 -0.295 1.715 1.00 84.50 381 VAL A O 1
ATOM 2843 N N . GLY A 1 382 ? -26.673 0.965 1.503 1.00 80.19 382 GLY A N 1
ATOM 2844 C CA . GLY A 1 382 ? -25.800 -0.141 1.083 1.00 80.19 382 GLY A CA 1
ATOM 2845 C C . GLY A 1 382 ? -25.299 -1.040 2.224 1.00 80.19 382 GLY A C 1
ATOM 2846 O O . GLY A 1 382 ? -24.773 -2.115 1.957 1.00 80.19 382 GLY A O 1
ATOM 2847 N N . MET A 1 383 ? -25.437 -0.613 3.480 1.00 80.06 383 MET A N 1
ATOM 2848 C CA . MET A 1 383 ? -24.914 -1.292 4.674 1.00 80.06 383 MET A CA 1
ATOM 2849 C C . MET A 1 383 ? -25.994 -2.083 5.425 1.00 80.06 383 MET A C 1
ATOM 2851 O O . MET A 1 383 ? -25.682 -3.058 6.108 1.00 80.06 383 MET A O 1
ATOM 2855 N N . VAL A 1 384 ? -27.265 -1.699 5.276 1.00 81.19 384 VAL A N 1
ATOM 2856 C CA . VAL A 1 384 ? -28.399 -2.358 5.937 1.00 81.19 384 VAL A CA 1
ATOM 2857 C C . VAL A 1 384 ? -28.915 -3.576 5.145 1.00 81.19 384 VAL A C 1
ATOM 2859 O O . VAL A 1 384 ? -28.983 -3.523 3.918 1.00 81.19 384 VAL A O 1
ATOM 2862 N N . PRO A 1 385 ? -29.339 -4.670 5.812 1.00 81.12 385 PRO A N 1
ATOM 2863 C CA . PRO A 1 385 ? -29.282 -4.907 7.254 1.00 81.12 385 PRO A CA 1
ATOM 2864 C C . PRO A 1 385 ? -27.892 -5.394 7.713 1.00 81.12 385 PRO A C 1
ATOM 2866 O O . PRO A 1 385 ? -27.353 -6.368 7.187 1.00 81.12 385 PRO A O 1
ATOM 2869 N N . ALA A 1 386 ? -27.353 -4.776 8.768 1.00 76.62 386 ALA A N 1
ATOM 2870 C CA . ALA A 1 386 ? -26.032 -5.064 9.342 1.00 76.62 386 ALA A CA 1
ATOM 2871 C C . ALA A 1 386 ? -25.987 -6.363 10.193 1.00 76.62 386 ALA A C 1
ATOM 2873 O O . ALA A 1 386 ? -25.548 -6.367 11.346 1.00 76.62 386 ALA A O 1
ATOM 2874 N N . VAL A 1 387 ? -26.491 -7.479 9.650 1.00 85.19 387 VAL A N 1
ATOM 2875 C CA . VAL A 1 387 ? -26.650 -8.761 10.371 1.00 85.19 387 VAL A CA 1
ATOM 2876 C C . VAL A 1 387 ? -25.298 -9.368 10.757 1.00 85.19 387 VAL A C 1
ATOM 2878 O O . VAL A 1 387 ? -25.106 -9.757 11.911 1.00 85.19 387 VAL A O 1
ATOM 2881 N N . ASP A 1 388 ? -24.363 -9.395 9.806 1.00 87.94 388 ASP A N 1
ATOM 2882 C CA . ASP A 1 388 ? -22.947 -9.713 9.997 1.00 87.94 388 ASP A CA 1
ATOM 2883 C C . ASP A 1 388 ? -22.138 -8.424 9.754 1.00 87.94 388 ASP A C 1
ATOM 2885 O O . ASP A 1 388 ? -22.085 -7.960 8.612 1.00 87.94 388 ASP A O 1
ATOM 2889 N N . PRO A 1 389 ? -21.515 -7.818 10.784 1.00 87.06 389 PRO A N 1
ATOM 2890 C CA . PRO A 1 389 ? -20.764 -6.575 10.624 1.00 87.06 389 PRO A CA 1
ATOM 2891 C C . PRO A 1 389 ? -19.455 -6.775 9.841 1.00 87.06 389 PRO A C 1
ATOM 2893 O O . PRO A 1 389 ? -18.997 -5.848 9.176 1.00 87.06 389 PRO A O 1
ATOM 2896 N N . VAL A 1 390 ? -18.871 -7.979 9.866 1.00 89.44 390 VAL A N 1
ATOM 2897 C CA . VAL A 1 390 ? -17.638 -8.319 9.139 1.00 89.44 390 VAL A CA 1
ATOM 2898 C C 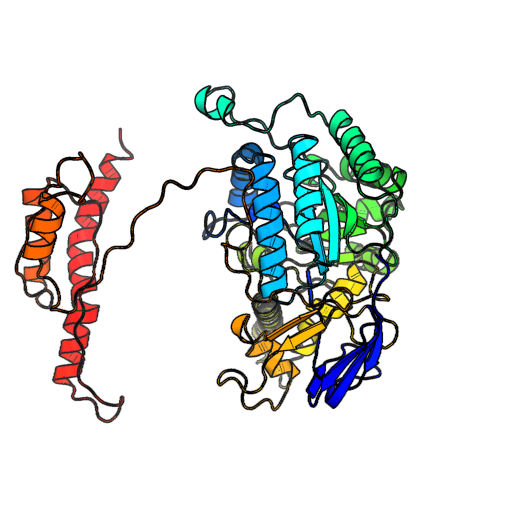. VAL A 1 390 ? -17.958 -8.523 7.660 1.00 89.44 390 VAL A C 1
ATOM 2900 O O . VAL A 1 390 ? -17.294 -7.957 6.792 1.00 89.44 390 VAL A O 1
ATOM 2903 N N . GLY A 1 391 ? -19.029 -9.264 7.372 1.00 89.31 391 GLY A N 1
ATOM 2904 C CA . GLY A 1 391 ? -19.612 -9.385 6.039 1.00 89.31 391 GLY A CA 1
ATOM 2905 C C . GLY A 1 391 ? -20.043 -8.034 5.466 1.00 89.31 391 GLY A C 1
ATOM 2906 O O . GLY A 1 391 ? -19.700 -7.729 4.330 1.00 89.31 391 GLY A O 1
ATOM 2907 N N . MET A 1 392 ? -20.706 -7.180 6.249 1.00 87.69 392 MET A N 1
ATOM 2908 C CA . MET A 1 392 ? -21.059 -5.809 5.854 1.00 87.69 392 MET A CA 1
ATOM 2909 C C . MET A 1 392 ? -19.810 -4.983 5.501 1.00 87.69 392 MET A C 1
ATOM 2911 O O . MET A 1 392 ? -19.737 -4.400 4.417 1.00 87.69 392 MET A O 1
ATOM 2915 N N . LEU A 1 393 ? -18.804 -4.953 6.381 1.00 87.12 393 LEU A N 1
ATOM 2916 C CA . LEU A 1 393 ? -17.587 -4.169 6.169 1.00 87.12 393 LEU A CA 1
ATOM 2917 C C . LEU A 1 393 ? -16.806 -4.648 4.933 1.00 87.12 393 LEU A C 1
ATOM 2919 O O . LEU A 1 393 ? -16.438 -3.832 4.091 1.00 87.12 393 LEU A O 1
ATOM 2923 N N . VAL A 1 394 ? -16.600 -5.957 4.774 1.00 88.50 394 VAL A N 1
ATOM 2924 C CA . VAL A 1 394 ? -15.823 -6.507 3.651 1.00 88.50 394 VAL A CA 1
ATOM 2925 C C . VAL A 1 394 ? -16.632 -6.536 2.355 1.00 88.50 394 VAL A C 1
ATOM 2927 O O . VAL A 1 394 ? -16.135 -6.090 1.324 1.00 88.50 394 VAL A O 1
ATOM 2930 N N . CYS A 1 395 ? -17.873 -7.025 2.358 1.00 88.06 395 CYS A N 1
ATOM 2931 C CA . CYS A 1 395 ? -18.647 -7.284 1.135 1.00 88.06 395 CYS A CA 1
ATOM 2932 C C . CYS A 1 395 ? -19.500 -6.100 0.660 1.00 88.06 395 CYS A C 1
ATOM 2934 O O . CYS A 1 395 ? -19.721 -5.999 -0.546 1.00 88.06 395 CYS A O 1
ATOM 2936 N N . ASN A 1 396 ? -19.923 -5.195 1.556 1.00 86.19 396 ASN A N 1
ATOM 2937 C CA . ASN A 1 396 ? -20.886 -4.138 1.214 1.00 86.19 396 ASN A CA 1
ATOM 2938 C C . ASN A 1 396 ? -20.310 -2.711 1.286 1.00 86.19 396 ASN A C 1
ATOM 2940 O O . ASN A 1 396 ? -20.675 -1.870 0.466 1.00 86.19 396 ASN A O 1
ATOM 2944 N N . SER A 1 397 ? -19.390 -2.427 2.219 1.00 86.12 397 SER A N 1
ATOM 2945 C CA . SER A 1 397 ? -18.869 -1.062 2.427 1.00 86.12 397 SER A CA 1
ATOM 2946 C C . SER A 1 397 ? -18.128 -0.474 1.219 1.00 86.12 397 SER A C 1
ATOM 2948 O O . SER A 1 397 ? -17.748 -1.173 0.277 1.00 86.12 397 SER A O 1
ATOM 2950 N N . ASN A 1 398 ? -17.920 0.838 1.226 1.00 84.88 398 ASN A N 1
ATOM 2951 C CA . ASN A 1 398 ? -17.071 1.525 0.257 1.00 84.88 398 ASN A CA 1
ATOM 2952 C C . ASN A 1 398 ? -16.497 2.812 0.896 1.00 84.88 398 ASN A C 1
ATOM 2954 O O . ASN A 1 398 ? -16.905 3.156 2.008 1.00 84.88 398 ASN A O 1
ATOM 2958 N N . PRO A 1 399 ? -15.598 3.564 0.235 1.00 83.12 399 PRO A N 1
ATOM 2959 C CA . PRO A 1 399 ? -15.015 4.777 0.819 1.00 83.12 399 PRO A CA 1
ATOM 2960 C C . PRO A 1 399 ? -16.043 5.840 1.249 1.00 83.12 399 PRO A C 1
ATOM 2962 O O . PRO A 1 399 ? -15.805 6.556 2.216 1.00 83.12 399 PRO A O 1
ATOM 2965 N N . SER A 1 400 ? -17.229 5.918 0.625 1.00 83.69 400 SER A N 1
ATOM 2966 C CA . SER A 1 400 ? -18.294 6.836 1.067 1.00 83.69 400 SER A CA 1
ATOM 2967 C C . SER A 1 400 ? -18.921 6.456 2.414 1.00 83.69 400 SER A C 1
ATOM 2969 O O . SER A 1 400 ? -19.533 7.315 3.050 1.00 83.69 400 SER A O 1
ATOM 2971 N N . SER A 1 401 ? -18.793 5.192 2.835 1.00 83.75 401 SER A N 1
ATOM 2972 C CA . SER A 1 401 ? -19.243 4.693 4.140 1.00 83.75 401 SER A CA 1
ATOM 2973 C C . SER A 1 401 ? -18.333 5.157 5.280 1.00 83.75 401 SER A C 1
ATOM 2975 O O . SER A 1 401 ? -18.737 5.088 6.437 1.00 83.75 401 SER A O 1
ATOM 2977 N N . ILE A 1 402 ? -17.110 5.617 4.994 1.00 85.88 402 ILE A N 1
ATOM 2978 C CA . ILE A 1 402 ? -16.169 6.085 6.015 1.00 85.88 402 ILE A CA 1
ATOM 2979 C C . ILE A 1 402 ? -16.605 7.477 6.487 1.00 85.88 402 ILE A C 1
ATOM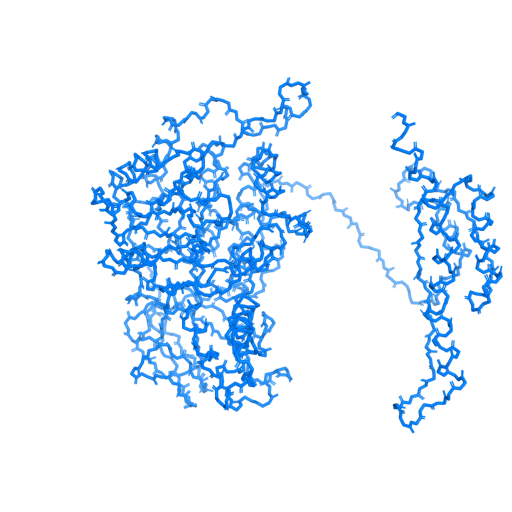 2981 O O . ILE A 1 402 ? -16.747 8.412 5.698 1.00 85.88 402 ILE A O 1
ATOM 2985 N N . ARG A 1 403 ? -16.851 7.609 7.795 1.00 83.81 403 ARG A N 1
ATOM 2986 C CA . ARG A 1 403 ? -17.314 8.854 8.429 1.00 83.81 403 ARG A CA 1
ATOM 2987 C C . ARG A 1 403 ? -16.157 9.651 9.036 1.00 83.81 403 ARG A C 1
ATOM 2989 O O . ARG A 1 403 ? -16.163 10.878 8.997 1.00 83.81 403 ARG A O 1
ATOM 2996 N N . THR A 1 404 ? -15.171 8.980 9.629 1.00 86.56 404 THR A N 1
ATOM 2997 C CA . THR A 1 404 ? -14.037 9.601 10.339 1.00 86.56 404 THR A CA 1
ATOM 2998 C C . THR A 1 404 ? -12.868 8.623 10.404 1.00 86.56 404 THR A C 1
ATOM 3000 O O . THR A 1 404 ? -13.077 7.417 10.515 1.00 86.56 404 THR A O 1
ATOM 3003 N N . VAL A 1 405 ? -11.642 9.146 10.371 1.00 89.69 405 VAL A N 1
ATOM 3004 C CA . VAL A 1 405 ? -10.406 8.384 10.588 1.00 89.69 405 VAL A CA 1
ATOM 3005 C C . VAL A 1 405 ? -9.571 9.107 11.638 1.00 89.69 405 VAL A C 1
ATOM 3007 O O . VAL A 1 405 ? -9.383 10.321 11.542 1.00 89.69 405 VAL A O 1
ATOM 3010 N N . LEU A 1 406 ? -9.081 8.377 12.635 1.00 91.62 406 LEU A N 1
ATOM 3011 C CA . LEU A 1 406 ? -8.094 8.829 13.611 1.00 91.62 406 LEU A CA 1
ATOM 3012 C C . LEU A 1 406 ? -6.753 8.159 13.301 1.00 91.62 406 LEU A C 1
ATOM 3014 O O . LEU A 1 406 ? -6.713 6.970 12.984 1.00 91.62 406 LEU A O 1
ATOM 3018 N N . VAL A 1 407 ? -5.663 8.915 13.425 1.00 93.94 407 VAL A N 1
ATOM 3019 C CA . VAL A 1 407 ? -4.291 8.393 13.392 1.00 93.94 407 VAL A CA 1
ATOM 3020 C C . VAL A 1 407 ? -3.520 9.013 14.550 1.00 93.94 407 VAL A C 1
ATOM 3022 O O . VAL A 1 407 ? -3.449 10.243 14.667 1.00 93.94 407 VAL A O 1
ATOM 3025 N N . ASP A 1 408 ? -2.950 8.161 15.399 1.00 93.56 408 ASP A N 1
ATOM 3026 C CA . ASP A 1 408 ? -2.327 8.536 16.675 1.00 93.56 408 ASP A CA 1
ATOM 3027 C C . ASP A 1 408 ? -3.298 9.345 17.565 1.00 93.56 408 ASP A C 1
ATOM 3029 O O . ASP A 1 408 ? -2.981 10.424 18.060 1.00 93.56 408 ASP A O 1
ATOM 3033 N N . GLY A 1 409 ? -4.543 8.867 17.674 1.00 90.31 409 GLY A N 1
ATOM 3034 C CA . GLY A 1 409 ? -5.656 9.496 18.400 1.00 90.31 409 GLY A CA 1
ATOM 3035 C C . GLY A 1 409 ? -6.237 10.751 17.749 1.00 90.31 409 GLY A C 1
ATOM 3036 O O . GLY A 1 409 ? -7.305 11.212 18.140 1.00 90.31 409 GLY A O 1
ATOM 3037 N N . GLN A 1 410 ? -5.587 11.305 16.726 1.00 90.62 410 GLN A N 1
ATOM 3038 C CA . GLN A 1 410 ? -5.999 12.569 16.128 1.00 90.62 410 GLN A CA 1
ATOM 3039 C C . GLN A 1 410 ? -6.777 12.375 14.831 1.00 90.62 410 GLN A C 1
ATOM 3041 O O . GLN A 1 410 ? -6.317 11.700 13.909 1.00 90.62 410 GLN A O 1
ATOM 3046 N N . ALA A 1 411 ? -7.924 13.047 14.734 1.00 87.44 411 ALA A N 1
ATOM 3047 C CA . ALA A 1 411 ? -8.754 13.037 13.539 1.00 87.44 411 ALA A CA 1
ATOM 3048 C C . ALA A 1 411 ? -7.994 13.509 12.287 1.00 87.44 411 ALA A C 1
ATOM 3050 O O . ALA A 1 411 ? -7.132 14.396 12.332 1.00 87.44 411 ALA A O 1
ATOM 3051 N N . ARG A 1 412 ? -8.335 12.899 11.154 1.00 85.31 412 ARG A N 1
ATOM 3052 C CA . ARG A 1 412 ? -7.874 13.244 9.809 1.00 85.31 412 ARG A CA 1
ATOM 3053 C C . ARG A 1 412 ? -9.082 13.610 8.940 1.00 85.31 412 ARG A C 1
ATOM 3055 O O . ARG A 1 412 ? -10.165 13.055 9.138 1.00 85.31 412 ARG A O 1
ATOM 3062 N N . PRO A 1 413 ? -8.938 14.558 7.998 1.00 61.16 413 PRO A N 1
ATOM 3063 C CA . PRO A 1 413 ? -10.051 15.008 7.173 1.00 61.16 413 PRO A CA 1
ATOM 3064 C C . PRO A 1 413 ? -10.436 13.928 6.155 1.00 61.16 413 PRO A C 1
ATOM 3066 O O . PRO A 1 413 ? -9.850 13.863 5.083 1.00 61.16 413 PRO A O 1
ATOM 3069 N N . ALA A 1 414 ? -11.471 13.135 6.455 1.00 50.69 414 ALA A N 1
ATOM 3070 C CA . ALA A 1 414 ? -11.986 12.060 5.589 1.00 50.69 414 ALA A CA 1
ATOM 3071 C C . ALA A 1 414 ? -12.573 12.534 4.235 1.00 50.69 414 ALA A C 1
ATOM 3073 O O . ALA A 1 414 ? -13.073 11.728 3.450 1.00 50.69 414 ALA A O 1
ATOM 3074 N N . ARG A 1 415 ? -12.562 13.851 3.979 1.00 55.16 415 ARG A N 1
ATOM 3075 C CA . ARG A 1 415 ? -12.876 14.497 2.697 1.00 55.16 415 ARG A CA 1
ATOM 3076 C C . ARG A 1 415 ? -12.016 15.745 2.514 1.00 55.16 415 ARG A C 1
ATOM 3078 O O . ARG A 1 415 ? -12.509 16.871 2.593 1.00 55.16 415 ARG A O 1
ATOM 3085 N N . ALA A 1 416 ? -10.721 15.562 2.279 1.00 42.47 416 ALA A N 1
ATOM 3086 C CA . ALA A 1 416 ? -9.895 16.657 1.783 1.00 42.47 416 ALA A CA 1
ATOM 3087 C C . ALA A 1 416 ? -10.398 17.110 0.397 1.00 42.47 416 ALA A C 1
ATOM 3089 O O . ALA A 1 416 ? -10.336 16.356 -0.573 1.00 42.47 416 ALA A O 1
ATOM 3090 N N . SER A 1 417 ? -10.882 18.350 0.293 1.00 38.72 417 SER A N 1
ATOM 3091 C CA . SER A 1 417 ? -11.009 19.013 -1.010 1.00 38.72 417 SER A CA 1
ATOM 3092 C C . SER A 1 417 ? -9.616 19.154 -1.626 1.00 38.72 417 SER A C 1
ATOM 3094 O O . SER A 1 417 ? -8.673 19.511 -0.920 1.00 38.72 417 SER A O 1
ATOM 3096 N N . ALA A 1 418 ? -9.485 18.978 -2.943 1.00 39.09 418 ALA A N 1
ATOM 3097 C CA . ALA A 1 418 ? -8.228 19.232 -3.656 1.00 39.09 418 ALA A CA 1
ATOM 3098 C C . ALA A 1 418 ? -7.726 20.689 -3.498 1.00 39.09 418 ALA A C 1
ATOM 3100 O O . ALA A 1 418 ? -6.556 20.971 -3.723 1.00 39.09 418 ALA A O 1
ATOM 3101 N N . THR A 1 419 ? -8.588 21.607 -3.045 1.00 39.53 419 THR A N 1
ATOM 3102 C CA . THR A 1 419 ? -8.241 22.994 -2.689 1.00 39.53 419 THR A CA 1
ATOM 3103 C C . THR A 1 419 ? -7.533 23.146 -1.332 1.00 39.53 419 THR A C 1
ATOM 3105 O O . THR A 1 419 ? -7.260 24.273 -0.929 1.00 39.53 419 THR A O 1
ATOM 3108 N N . ALA A 1 420 ? -7.297 22.063 -0.581 1.00 33.75 420 ALA A N 1
ATOM 3109 C CA . ALA A 1 420 ? -6.710 22.117 0.765 1.00 33.75 420 ALA A CA 1
ATOM 3110 C C . ALA A 1 420 ? -5.171 22.209 0.782 1.00 33.75 420 ALA A C 1
ATOM 3112 O O . ALA A 1 420 ? -4.598 22.537 1.820 1.00 33.75 420 ALA A O 1
ATOM 3113 N N . ALA A 1 421 ? -4.504 21.945 -0.345 1.00 37.34 421 ALA A N 1
ATOM 3114 C CA . ALA A 1 421 ? -3.068 22.154 -0.498 1.00 37.34 421 ALA A CA 1
ATOM 3115 C C . ALA A 1 421 ? -2.803 23.541 -1.119 1.00 37.34 421 ALA A C 1
ATOM 3117 O O . ALA A 1 421 ? -3.176 23.757 -2.273 1.00 37.34 421 ALA A O 1
ATOM 3118 N N . PRO A 1 422 ? -2.156 24.485 -0.409 1.00 31.72 422 PRO A N 1
ATOM 3119 C CA . PRO A 1 422 ? -1.600 25.672 -1.044 1.00 31.72 422 PRO A CA 1
ATOM 3120 C C . PRO A 1 422 ? -0.304 25.279 -1.780 1.00 31.72 422 PRO A C 1
ATOM 3122 O O . PRO A 1 422 ? 0.658 24.887 -1.113 1.00 31.72 422 PRO A O 1
ATOM 3125 N N . PRO A 1 423 ? -0.229 25.368 -3.122 1.00 36.56 423 PRO A N 1
ATOM 3126 C CA . PRO A 1 423 ? 1.036 25.179 -3.822 1.00 36.56 423 PRO A CA 1
ATOM 3127 C C . PRO A 1 423 ? 1.999 26.332 -3.483 1.00 36.56 423 PRO A C 1
ATOM 3129 O O . PRO A 1 423 ? 1.544 27.462 -3.255 1.00 36.56 423 PRO A O 1
ATOM 3132 N N . PRO A 1 424 ? 3.323 26.103 -3.478 1.00 35.03 424 PRO A N 1
ATOM 3133 C CA . PRO A 1 424 ? 4.311 27.157 -3.281 1.00 35.03 424 PRO A CA 1
ATOM 3134 C C . PRO A 1 424 ? 4.319 28.140 -4.466 1.00 35.03 424 PRO A C 1
ATOM 3136 O O . PRO A 1 424 ? 5.090 28.030 -5.413 1.00 35.03 424 PRO A O 1
ATOM 3139 N N . SER A 1 425 ? 3.482 29.175 -4.386 1.00 38.31 425 SER A N 1
ATOM 3140 C CA . SER A 1 425 ? 3.477 30.352 -5.275 1.00 38.31 425 SER A CA 1
ATOM 3141 C C . SER A 1 425 ? 3.202 30.117 -6.773 1.00 38.31 425 SER A C 1
ATOM 3143 O O . SER A 1 425 ? 3.548 30.958 -7.603 1.00 38.31 425 SER A O 1
ATOM 3145 N N . CYS A 1 426 ? 2.485 29.052 -7.143 1.00 27.97 426 CYS A N 1
ATOM 3146 C CA . CYS A 1 426 ? 1.928 28.951 -8.495 1.00 27.97 426 CYS A CA 1
ATOM 3147 C C . CYS A 1 426 ? 0.749 29.936 -8.658 1.00 27.97 426 CYS A C 1
ATOM 3149 O O . CYS A 1 426 ? -0.233 29.866 -7.917 1.00 27.97 426 CYS A O 1
ATOM 3151 N N . SER A 1 427 ? 0.843 30.886 -9.596 1.00 25.97 427 SER A N 1
ATOM 3152 C CA . SER A 1 427 ? -0.147 31.967 -9.747 1.00 25.97 427 SER A CA 1
ATOM 3153 C C . SER A 1 427 ? -1.384 31.512 -10.550 1.00 25.97 427 SER A C 1
ATOM 3155 O O . SER A 1 427 ? -1.270 31.200 -11.739 1.00 25.97 427 SER A O 1
ATOM 3157 N N . PRO A 1 428 ? -2.592 31.470 -9.948 1.00 27.48 428 PRO A N 1
ATOM 3158 C CA . PRO A 1 428 ? -3.767 30.915 -10.610 1.00 27.48 428 PRO A CA 1
ATOM 3159 C C . PRO A 1 428 ? -4.305 31.881 -11.669 1.00 27.48 428 PRO A C 1
ATOM 3161 O O . PRO A 1 428 ? -4.859 32.935 -11.356 1.00 27.48 428 PRO A O 1
ATOM 3164 N N . ARG A 1 429 ? -4.197 31.498 -12.946 1.00 26.75 429 ARG A N 1
ATOM 3165 C CA . ARG A 1 429 ? -4.839 32.218 -14.054 1.00 26.75 429 ARG A CA 1
ATOM 3166 C C . ARG A 1 429 ? -6.342 31.918 -14.032 1.00 26.75 429 ARG A C 1
ATOM 3168 O O . ARG A 1 429 ? -6.792 30.909 -14.569 1.00 26.75 429 ARG A O 1
ATOM 3175 N N . THR A 1 430 ? -7.100 32.761 -13.338 1.00 26.47 430 THR A N 1
ATOM 3176 C CA . THR A 1 430 ? -8.512 32.532 -13.010 1.00 26.47 430 THR A CA 1
ATOM 3177 C C . THR A 1 430 ? -9.410 32.466 -14.247 1.00 26.47 430 THR A C 1
ATOM 3179 O O . THR A 1 430 ? -9.488 33.401 -15.042 1.00 26.47 430 THR A O 1
ATOM 3182 N N . ALA A 1 431 ? -10.150 31.364 -14.382 1.00 25.91 431 ALA A N 1
ATOM 3183 C CA . ALA A 1 431 ? -11.280 31.274 -15.299 1.00 25.91 431 ALA A CA 1
ATOM 3184 C C . ALA A 1 431 ? -12.544 31.783 -14.588 1.00 25.91 431 ALA A C 1
ATOM 3186 O O . ALA A 1 431 ? -12.897 31.285 -13.518 1.00 25.91 431 ALA A O 1
ATOM 3187 N N . ALA A 1 432 ? -13.219 32.778 -15.164 1.00 24.94 432 ALA A N 1
ATOM 3188 C CA . ALA A 1 432 ? -14.449 33.324 -14.595 1.00 24.94 432 ALA A CA 1
ATOM 3189 C C . ALA A 1 432 ? -15.623 32.326 -14.719 1.00 24.94 432 ALA A C 1
ATOM 3191 O O . ALA A 1 432 ? -15.731 31.639 -15.741 1.00 24.94 432 ALA A O 1
ATOM 3192 N N . PRO A 1 433 ? -16.528 32.248 -13.725 1.00 25.25 433 PRO A N 1
ATOM 3193 C CA . PRO A 1 433 ? -17.722 31.418 -13.821 1.00 25.25 433 PRO A CA 1
ATOM 3194 C C . PRO A 1 433 ? -18.700 32.006 -14.847 1.00 25.25 433 PRO A C 1
ATOM 3196 O O . PRO A 1 433 ? -19.009 33.196 -14.811 1.00 25.25 433 PRO A O 1
ATOM 3199 N N . SER A 1 434 ? -19.222 31.163 -15.739 1.00 26.83 434 SER A N 1
ATOM 3200 C CA . SER A 1 434 ? -20.351 31.520 -16.607 1.00 26.83 434 SER A CA 1
ATOM 3201 C C . SER A 1 434 ? -21.656 31.024 -15.985 1.00 26.83 434 SER A C 1
ATOM 3203 O O . SER A 1 434 ? -21.719 29.922 -15.441 1.00 26.83 434 SER A O 1
ATOM 3205 N N . SER A 1 435 ? -22.693 31.858 -16.022 1.00 28.11 435 SER A N 1
ATOM 3206 C CA . SER A 1 435 ? -24.012 31.528 -15.489 1.00 28.11 435 SER A CA 1
ATOM 3207 C C . SER A 1 435 ? -24.754 30.562 -16.415 1.00 28.11 435 SER A C 1
ATOM 3209 O O . SER A 1 435 ? -24.850 30.779 -17.622 1.00 28.11 435 SER A O 1
ATOM 3211 N N . ALA A 1 436 ? -25.320 29.498 -15.842 1.00 26.19 436 ALA A N 1
ATOM 3212 C CA . ALA A 1 436 ? -26.201 28.594 -16.570 1.00 26.19 436 ALA A CA 1
ATOM 3213 C C . ALA A 1 436 ? -27.593 29.228 -16.725 1.00 26.19 436 ALA A C 1
ATOM 3215 O O . ALA A 1 436 ? -28.257 29.516 -15.730 1.00 26.19 436 ALA A O 1
ATOM 3216 N N . SER A 1 437 ? -28.047 29.424 -17.964 1.00 26.66 437 SER A N 1
ATOM 3217 C CA . SER A 1 437 ? -29.429 29.797 -18.266 1.00 26.66 437 SER A CA 1
ATOM 3218 C C . SER A 1 437 ? -30.299 28.553 -18.463 1.00 26.66 437 SER A C 1
ATOM 3220 O O . SER A 1 437 ? -29.899 27.565 -19.080 1.00 26.66 437 SER A O 1
ATOM 3222 N N . THR A 1 438 ? -31.515 28.588 -17.926 1.00 38.00 438 THR A N 1
ATOM 3223 C CA . THR A 1 438 ? -32.496 27.506 -18.042 1.00 38.00 438 THR A CA 1
ATOM 3224 C C . THR A 1 438 ? -33.327 27.657 -19.317 1.00 38.00 438 THR A C 1
ATOM 3226 O O . THR A 1 438 ? -34.226 28.491 -19.381 1.00 38.00 438 THR A O 1
ATOM 3229 N N . GLY A 1 439 ? -33.083 26.822 -20.333 1.00 32.12 439 GLY A N 1
ATOM 3230 C CA . GLY A 1 439 ? -33.956 26.790 -21.512 1.00 32.12 439 GLY A CA 1
ATOM 3231 C C . GLY A 1 439 ? -33.514 25.858 -22.640 1.00 32.12 439 GLY A C 1
ATOM 3232 O O . GLY A 1 439 ? -32.496 26.105 -23.270 1.00 32.12 439 GLY A O 1
ATOM 3233 N N . THR A 1 440 ? -34.363 24.867 -22.954 1.00 38.66 440 THR A N 1
ATOM 3234 C CA . THR A 1 440 ? -34.353 23.996 -24.160 1.00 38.66 440 THR A CA 1
ATOM 3235 C C . THR A 1 440 ? -33.081 23.188 -24.474 1.00 38.66 440 THR A C 1
ATOM 3237 O O . THR A 1 440 ? -31.960 23.679 -24.455 1.00 38.66 440 THR A O 1
ATOM 3240 N N . LYS A 1 441 ? -33.255 21.915 -24.866 1.00 43.75 441 LYS A N 1
ATOM 3241 C CA . LYS A 1 441 ? -32.152 21.118 -25.436 1.00 43.75 441 LYS A CA 1
ATOM 3242 C C . LYS A 1 441 ? -31.654 21.796 -26.730 1.00 43.75 441 LYS A C 1
ATOM 3244 O O . LYS A 1 441 ? -32.495 22.084 -27.584 1.00 43.75 441 LYS A O 1
ATOM 3249 N N . PRO A 1 442 ? -30.341 22.039 -26.906 1.00 54.31 442 PRO A N 1
ATOM 3250 C CA . PRO A 1 442 ? -29.821 22.664 -28.118 1.00 54.31 442 PRO A CA 1
ATOM 3251 C C . PRO A 1 442 ? -30.040 21.764 -29.338 1.00 54.31 442 PRO A C 1
ATOM 3253 O O . PRO A 1 442 ? -29.946 20.539 -29.253 1.00 54.31 442 PRO A O 1
ATOM 3256 N N . SER A 1 443 ? -30.320 22.381 -30.485 1.00 72.94 443 SER A N 1
ATOM 3257 C CA . SER A 1 443 ? -30.424 21.665 -31.758 1.00 72.94 443 SER A CA 1
ATOM 3258 C C . SER A 1 443 ? -29.038 21.399 -32.352 1.00 72.94 443 SER A C 1
ATOM 3260 O O . SER A 1 443 ? -28.076 22.104 -32.043 1.00 72.94 443 SER A O 1
ATOM 3262 N N . ALA A 1 444 ? -28.937 20.449 -33.287 1.00 77.12 444 ALA A N 1
ATOM 3263 C CA . ALA A 1 444 ? -27.691 20.224 -34.025 1.00 77.12 444 ALA A CA 1
ATOM 3264 C C . ALA A 1 444 ? -27.215 21.476 -34.795 1.00 77.12 444 ALA A C 1
ATOM 3266 O O . ALA A 1 444 ? -26.012 21.666 -34.951 1.00 77.12 444 ALA A O 1
ATOM 3267 N N . ALA A 1 445 ? -28.128 22.356 -35.232 1.00 79.81 445 ALA A N 1
ATOM 3268 C CA . ALA A 1 445 ? -27.766 23.647 -35.822 1.00 79.81 445 ALA A CA 1
ATOM 3269 C C . ALA A 1 445 ? -27.118 24.577 -34.780 1.00 79.81 445 ALA A C 1
ATOM 3271 O O . ALA A 1 445 ? -26.033 25.094 -35.013 1.00 79.81 445 ALA A O 1
ATOM 3272 N N . THR A 1 446 ? -27.702 24.669 -33.581 1.00 82.19 446 THR A N 1
ATOM 3273 C CA . THR A 1 446 ? -27.154 25.443 -32.454 1.00 82.19 446 THR A CA 1
ATOM 3274 C C . THR A 1 446 ? -25.724 25.009 -32.104 1.00 82.19 446 THR A C 1
ATOM 3276 O O . THR A 1 446 ? -24.859 25.850 -31.875 1.00 82.19 446 THR A O 1
ATOM 3279 N N . THR A 1 447 ? -25.439 23.701 -32.114 1.00 81.75 447 THR A N 1
ATOM 3280 C CA . THR A 1 447 ? -24.079 23.173 -31.905 1.00 81.75 447 THR A CA 1
ATOM 3281 C C . THR A 1 447 ? -23.122 23.543 -33.044 1.00 81.75 447 THR A C 1
ATOM 3283 O O . THR A 1 447 ? -21.957 23.843 -32.792 1.00 81.75 447 THR A O 1
ATOM 3286 N N . VAL A 1 448 ? -23.593 23.560 -34.293 1.00 86.50 448 VAL A N 1
ATOM 3287 C CA . VAL A 1 448 ? -22.794 23.997 -35.451 1.00 86.50 448 VAL A CA 1
ATOM 3288 C C . VAL A 1 448 ? -22.436 25.476 -35.353 1.00 86.50 448 VAL A C 1
ATOM 3290 O O . VAL A 1 448 ? -21.284 25.831 -35.600 1.00 86.50 448 VAL A O 1
ATOM 3293 N N . ASP A 1 449 ? -23.382 26.319 -34.944 1.00 83.88 449 ASP A N 1
ATOM 3294 C CA . ASP A 1 449 ? -23.154 27.752 -34.768 1.00 83.88 449 ASP A CA 1
ATOM 3295 C C . ASP A 1 449 ? -22.147 28.019 -33.638 1.00 83.88 449 ASP A C 1
ATOM 3297 O O . ASP A 1 449 ? -21.208 28.784 -33.838 1.00 83.88 449 ASP A O 1
ATOM 3301 N N . MET A 1 450 ? -22.250 27.301 -32.510 1.00 83.31 450 MET A N 1
ATOM 3302 C CA . MET A 1 450 ? -21.271 27.348 -31.407 1.00 83.31 450 MET A CA 1
ATOM 3303 C C . MET A 1 450 ? -19.851 26.937 -31.830 1.00 83.31 450 MET A C 1
ATOM 3305 O O . MET A 1 450 ? -18.870 27.514 -31.362 1.00 83.31 450 MET A O 1
ATOM 3309 N N . ILE A 1 451 ? -19.710 25.936 -32.707 1.00 83.12 451 ILE A N 1
ATOM 3310 C CA . ILE A 1 451 ? -18.392 25.520 -33.212 1.00 83.12 451 ILE A CA 1
ATOM 3311 C C . ILE A 1 451 ? -17.827 26.588 -34.162 1.00 83.12 451 ILE A C 1
ATOM 3313 O O . ILE A 1 451 ? -16.646 26.931 -34.064 1.00 83.12 451 ILE A O 1
ATOM 3317 N N . ARG A 1 452 ? -18.669 27.155 -35.036 1.00 85.62 452 ARG A N 1
ATOM 3318 C CA . ARG A 1 452 ? -18.292 28.200 -36.004 1.00 85.62 452 ARG A CA 1
ATOM 3319 C C . ARG A 1 452 ? -17.992 29.555 -35.360 1.00 85.62 452 ARG A C 1
ATOM 3321 O O . ARG A 1 452 ? -17.150 30.280 -35.880 1.00 85.62 452 ARG A O 1
ATOM 3328 N N . SER A 1 453 ? -18.628 29.895 -34.238 1.00 79.81 453 SER A N 1
ATOM 3329 C CA . SER A 1 453 ? -18.345 31.127 -33.488 1.00 79.81 453 SER A CA 1
ATOM 3330 C C . SER A 1 453 ? -17.012 31.094 -32.735 1.00 79.81 453 SER A C 1
ATOM 3332 O O . SER A 1 453 ? -16.553 32.133 -32.268 1.00 79.81 453 SER A O 1
ATOM 3334 N N . GLY A 1 454 ? -16.404 29.912 -32.581 1.00 71.12 454 GLY A N 1
ATOM 3335 C CA . GLY A 1 454 ? -15.255 29.714 -31.700 1.00 71.12 454 GLY A CA 1
ATOM 3336 C C . GLY A 1 454 ? -15.627 29.814 -30.216 1.00 71.12 454 GLY A C 1
ATOM 3337 O O . GLY A 1 454 ? -16.790 29.992 -29.843 1.00 71.12 454 GLY A O 1
ATOM 3338 N N . ARG A 1 455 ? -14.623 29.672 -29.342 1.00 71.62 455 ARG A N 1
ATOM 3339 C CA . ARG A 1 455 ? -14.812 29.752 -27.887 1.00 71.62 455 ARG A CA 1
ATOM 3340 C C . ARG A 1 455 ? -14.825 31.225 -27.443 1.00 71.62 455 ARG A C 1
ATOM 3342 O O . ARG A 1 455 ? -13.829 31.914 -27.686 1.00 71.62 455 ARG A O 1
ATOM 3349 N N . PRO A 1 456 ? -15.876 31.707 -26.749 1.00 61.28 456 PRO A N 1
ATOM 3350 C CA . PRO A 1 456 ? -15.925 33.078 -26.242 1.00 61.28 456 PRO A CA 1
ATOM 3351 C C . PRO A 1 456 ? -14.686 33.434 -25.412 1.00 61.28 456 PRO A C 1
ATOM 3353 O O . PRO A 1 456 ? -14.249 32.647 -24.572 1.00 61.28 456 PRO A O 1
ATOM 3356 N N . GLY A 1 457 ? -14.115 34.615 -25.663 1.00 62.84 457 GLY A N 1
ATOM 3357 C CA . GLY A 1 457 ? -12.892 35.080 -24.998 1.00 62.84 457 GLY A CA 1
ATOM 3358 C C . GLY A 1 457 ? -11.580 34.499 -25.545 1.00 62.84 457 GLY A C 1
ATOM 3359 O O . GLY A 1 457 ? -10.541 34.693 -24.922 1.00 62.84 457 GLY A O 1
ATOM 3360 N N . THR A 1 458 ? -11.595 33.807 -26.691 1.00 59.50 458 THR A N 1
ATOM 3361 C CA . THR A 1 458 ? -10.375 33.350 -27.386 1.00 59.50 458 THR A CA 1
ATOM 3362 C C . THR A 1 458 ? -10.255 33.980 -28.774 1.00 59.50 458 THR A C 1
ATOM 3364 O O . THR A 1 458 ? -11.262 34.272 -29.412 1.00 59.50 458 THR A O 1
ATOM 3367 N N . SER A 1 459 ? -9.024 34.194 -29.245 1.00 59.44 459 SER A N 1
ATOM 3368 C CA . SER A 1 459 ? -8.719 34.734 -30.581 1.00 59.44 459 SER A CA 1
ATOM 3369 C C . SER A 1 459 ? -8.591 33.658 -31.670 1.00 59.44 459 SER A C 1
ATOM 3371 O O . SER A 1 459 ? -8.248 33.966 -32.810 1.00 59.44 459 SER A O 1
ATOM 3373 N N . SER A 1 460 ? -8.843 32.390 -31.334 1.00 55.59 460 SER A N 1
ATOM 3374 C CA . SER A 1 460 ? -8.807 31.278 -32.284 1.00 55.59 460 SER A CA 1
ATOM 3375 C C . SER A 1 460 ? -10.026 31.321 -33.218 1.00 55.59 460 SER A C 1
ATOM 3377 O O . SER A 1 460 ? -11.147 31.459 -32.723 1.00 55.59 460 SER A O 1
ATOM 3379 N N . PRO A 1 461 ? -9.856 31.158 -34.545 1.00 65.00 461 PRO A N 1
ATOM 3380 C CA . PRO A 1 461 ? -10.989 31.035 -35.457 1.00 65.00 461 PRO A CA 1
ATOM 3381 C C . PRO A 1 461 ? -11.827 29.790 -35.126 1.00 65.00 461 PRO A C 1
ATOM 3383 O O . PRO A 1 461 ? -11.304 28.778 -34.655 1.00 65.00 461 PRO A O 1
ATOM 3386 N N . GLY A 1 462 ? -13.135 29.872 -35.377 1.00 76.69 462 GLY A N 1
ATOM 3387 C CA . GLY A 1 462 ? -14.065 28.769 -35.140 1.00 76.69 462 GLY A CA 1
ATOM 3388 C C . GLY A 1 462 ? -13.799 27.542 -36.016 1.00 76.69 462 GLY A C 1
ATOM 3389 O O . GLY A 1 462 ? -13.209 27.624 -37.095 1.00 76.69 462 GLY A O 1
ATOM 3390 N N . GLY A 1 463 ? -14.256 26.384 -35.544 1.00 84.19 463 GLY A N 1
ATOM 3391 C CA . GLY A 1 463 ? -14.137 25.122 -36.268 1.00 84.19 463 GLY A CA 1
ATOM 3392 C C . GLY A 1 463 ? -15.115 25.022 -37.442 1.00 84.19 463 GLY A C 1
ATOM 3393 O O . GLY A 1 463 ? -16.160 25.674 -37.477 1.00 84.19 463 GLY A O 1
ATOM 3394 N N . THR A 1 464 ? -14.815 24.142 -38.399 1.00 87.19 464 THR A N 1
ATOM 3395 C CA . THR A 1 464 ? -15.773 23.813 -39.466 1.00 87.19 464 THR A CA 1
ATOM 3396 C C . THR A 1 464 ? -16.746 22.747 -38.968 1.00 87.19 464 THR A C 1
ATOM 3398 O O . THR A 1 464 ? -16.328 21.674 -38.544 1.00 87.19 464 THR A O 1
ATOM 3401 N N . ALA A 1 465 ? -18.046 23.028 -39.042 1.00 90.88 465 ALA A N 1
ATOM 3402 C CA . ALA A 1 465 ? -19.108 22.101 -38.654 1.00 90.88 465 ALA A CA 1
ATOM 3403 C C . ALA A 1 465 ? -20.320 22.213 -39.591 1.00 90.88 465 ALA A C 1
ATOM 3405 O O . ALA A 1 465 ? -20.532 23.246 -40.238 1.00 90.88 465 ALA A O 1
ATOM 3406 N N . ALA A 1 466 ? -21.125 21.150 -39.654 1.00 89.44 466 ALA A N 1
ATOM 3407 C CA . ALA A 1 466 ? -22.352 21.072 -40.442 1.00 89.44 466 ALA A CA 1
ATOM 3408 C C . ALA A 1 466 ? -23.380 20.161 -39.753 1.00 89.44 466 ALA A C 1
ATOM 3410 O O . ALA A 1 466 ? -23.013 19.148 -39.162 1.00 89.44 466 ALA A O 1
ATOM 3411 N N . ALA A 1 467 ? -24.662 20.518 -39.846 1.00 90.56 467 ALA A N 1
ATOM 3412 C CA . ALA A 1 467 ? -25.760 19.737 -39.285 1.00 90.56 467 ALA A CA 1
ATOM 3413 C C . ALA A 1 467 ? -26.369 18.842 -40.370 1.00 90.56 467 ALA A C 1
ATOM 3415 O O . ALA A 1 467 ? -26.478 19.242 -41.529 1.00 90.56 467 ALA A O 1
ATOM 3416 N N . CYS A 1 468 ? -26.811 17.646 -39.986 1.00 88.69 468 CYS A N 1
ATOM 3417 C CA . CYS A 1 468 ? -27.561 16.747 -40.853 1.00 88.69 468 CYS A CA 1
ATOM 3418 C C . CYS A 1 468 ? -28.783 16.234 -40.090 1.00 88.69 468 CYS A C 1
ATOM 3420 O O . CYS A 1 468 ? -28.634 15.513 -39.107 1.00 88.69 468 CYS A O 1
ATOM 3422 N N . ALA A 1 469 ? -29.984 16.597 -40.542 1.00 89.00 469 ALA A N 1
ATOM 3423 C CA . ALA A 1 469 ? -31.211 15.981 -40.050 1.00 89.00 469 ALA A CA 1
ATOM 3424 C C . ALA A 1 469 ? -31.293 14.531 -40.556 1.00 89.00 469 ALA A C 1
ATOM 3426 O O . ALA A 1 469 ? -30.988 14.272 -41.727 1.00 89.00 469 ALA A O 1
ATOM 3427 N N . ALA A 1 470 ? -31.662 13.602 -39.673 1.00 89.88 470 ALA A N 1
ATOM 3428 C CA . ALA A 1 470 ? -31.833 12.185 -39.976 1.00 89.88 470 ALA A CA 1
ATOM 3429 C C . ALA A 1 470 ? -32.621 11.467 -38.866 1.00 89.88 470 ALA A C 1
ATOM 3431 O O . ALA A 1 470 ? -32.438 11.794 -37.691 1.00 89.88 470 ALA A O 1
ATOM 3432 N N . ASP A 1 471 ? -33.424 10.458 -39.212 1.00 92.19 471 ASP A N 1
ATOM 3433 C CA . ASP A 1 471 ? -33.957 9.502 -38.228 1.00 92.19 471 ASP A CA 1
ATOM 3434 C C . ASP A 1 471 ? -32.972 8.340 -38.028 1.00 92.19 471 ASP A C 1
ATOM 3436 O O . ASP A 1 471 ? -32.925 7.387 -38.804 1.00 92.19 471 ASP A O 1
ATOM 3440 N N . VAL A 1 472 ? -32.187 8.394 -36.950 1.00 92.12 472 VAL A N 1
ATOM 3441 C CA . VAL A 1 472 ? -31.180 7.364 -36.635 1.00 92.12 472 VAL A CA 1
ATOM 3442 C C . VAL A 1 472 ? -31.768 6.019 -36.169 1.00 92.12 472 VAL A C 1
ATOM 3444 O O . VAL A 1 472 ? -31.018 5.087 -35.885 1.00 92.12 472 VAL A O 1
ATOM 3447 N N . SER A 1 473 ? -33.098 5.874 -36.115 1.00 92.12 473 SER A N 1
ATOM 3448 C CA . SER A 1 473 ? -33.769 4.572 -35.983 1.00 92.12 473 SER A CA 1
ATOM 3449 C C . SER A 1 473 ? -33.945 3.843 -37.331 1.00 92.12 473 SER A C 1
ATOM 3451 O O . SER A 1 473 ? -34.380 2.683 -37.372 1.00 92.12 473 SER A O 1
ATOM 3453 N N . VAL A 1 474 ? -33.582 4.493 -38.444 1.00 95.00 474 VAL A N 1
ATOM 3454 C CA . VAL A 1 474 ? -33.616 3.952 -39.808 1.00 95.00 474 VAL A CA 1
ATOM 3455 C C . VAL A 1 474 ? -32.175 3.708 -40.294 1.00 95.00 474 VAL A C 1
ATOM 3457 O O . VAL A 1 474 ? -31.432 4.661 -40.515 1.00 95.00 474 VAL A O 1
ATOM 3460 N N . PRO A 1 475 ? -31.734 2.454 -40.529 1.00 94.19 475 PRO A N 1
ATOM 3461 C CA . PRO A 1 475 ? -30.330 2.172 -40.864 1.00 94.19 475 PRO A CA 1
ATOM 3462 C C . PRO A 1 475 ? -29.794 2.900 -42.110 1.00 94.19 475 PRO A C 1
ATOM 3464 O O . PRO A 1 475 ? -28.631 3.296 -42.133 1.00 94.19 475 PRO A O 1
ATOM 3467 N N . ALA A 1 476 ? -30.637 3.118 -43.126 1.00 95.62 476 ALA A N 1
ATOM 3468 C CA . ALA A 1 476 ? -30.266 3.851 -44.341 1.00 95.62 476 ALA A CA 1
ATOM 3469 C C . ALA A 1 476 ? -30.028 5.357 -44.094 1.00 95.62 476 ALA A C 1
ATOM 3471 O O . ALA A 1 476 ? -29.201 5.972 -44.766 1.00 95.62 476 ALA A O 1
ATOM 3472 N N . GLU A 1 477 ? -30.703 5.945 -43.102 1.00 95.25 477 GLU A N 1
ATOM 3473 C CA . GLU A 1 477 ? -30.461 7.322 -42.659 1.00 95.25 477 GLU A CA 1
ATOM 3474 C C . GLU A 1 477 ? -29.109 7.426 -41.937 1.00 95.25 477 GLU A C 1
ATOM 3476 O O . GLU A 1 477 ? -28.334 8.340 -42.219 1.00 95.25 477 GLU A O 1
ATOM 3481 N N . CYS A 1 478 ? -28.762 6.449 -41.087 1.00 95.94 478 CYS A N 1
ATOM 3482 C CA . CYS A 1 478 ? -27.435 6.360 -40.463 1.00 95.94 478 CYS A CA 1
ATOM 3483 C C . CYS A 1 478 ? -26.313 6.269 -41.513 1.00 95.94 478 CYS A C 1
ATOM 3485 O O . CYS A 1 478 ? -25.311 6.982 -41.428 1.00 95.94 478 CYS A O 1
ATOM 3487 N N . GLU A 1 479 ? -26.495 5.435 -42.544 1.00 96.88 479 GLU A N 1
ATOM 3488 C CA . GLU A 1 479 ? -25.554 5.329 -43.665 1.00 96.88 479 GLU A CA 1
ATOM 3489 C C . GLU A 1 479 ? -25.417 6.659 -44.423 1.00 96.88 479 GLU A C 1
ATOM 3491 O O . GLU A 1 479 ? -24.300 7.098 -44.714 1.00 96.88 479 GLU A O 1
ATOM 3496 N N . ARG A 1 480 ? -26.539 7.347 -44.678 1.00 96.69 480 ARG A N 1
ATOM 3497 C CA . ARG A 1 480 ? -26.565 8.673 -45.311 1.00 96.69 480 ARG A CA 1
ATOM 3498 C C . ARG A 1 480 ? -25.818 9.725 -44.485 1.00 96.69 480 ARG A C 1
ATOM 3500 O O . ARG A 1 480 ? -25.061 10.498 -45.069 1.00 96.69 480 ARG A O 1
ATOM 3507 N N . VAL A 1 481 ? -25.982 9.748 -43.159 1.00 95.69 481 VAL A N 1
ATOM 3508 C CA . VAL A 1 481 ? -25.260 10.668 -42.256 1.00 95.69 481 VAL A CA 1
ATOM 3509 C C . VAL A 1 481 ? -23.755 10.415 -42.305 1.00 95.69 481 VAL A C 1
ATOM 3511 O O . VAL A 1 481 ? -22.985 11.353 -42.519 1.00 95.69 481 VAL A O 1
ATOM 3514 N N . VAL A 1 482 ? -23.320 9.158 -42.167 1.00 95.94 482 VAL A N 1
ATOM 3515 C CA . VAL A 1 482 ? -21.890 8.809 -42.201 1.00 95.94 482 VAL A CA 1
ATOM 3516 C C . VAL A 1 482 ? -21.272 9.126 -43.563 1.00 95.94 482 VAL A C 1
ATOM 3518 O O . VAL A 1 482 ? -20.184 9.703 -43.622 1.00 95.94 482 VAL A O 1
ATOM 3521 N N . ARG A 1 483 ? -21.966 8.814 -44.668 1.00 95.62 483 ARG A N 1
ATOM 3522 C CA . ARG A 1 483 ? -21.505 9.187 -46.012 1.00 95.62 483 ARG A CA 1
ATOM 3523 C C . ARG A 1 483 ? -21.380 10.704 -46.140 1.00 95.62 483 ARG A C 1
ATOM 3525 O O . ARG A 1 483 ? -20.345 11.179 -46.596 1.00 95.62 483 ARG A O 1
ATOM 3532 N N . ARG A 1 484 ? -22.375 11.462 -45.663 1.00 94.06 484 ARG A N 1
ATOM 3533 C CA . ARG A 1 484 ? -22.376 12.929 -45.733 1.00 94.06 484 ARG A CA 1
ATOM 3534 C C . ARG A 1 484 ? -21.256 13.576 -44.913 1.00 94.06 484 ARG A C 1
ATOM 3536 O O . ARG A 1 484 ? -20.720 14.595 -45.338 1.00 94.06 484 ARG A O 1
ATOM 3543 N N . ALA A 1 485 ? -20.868 12.987 -43.782 1.00 93.56 485 ALA A N 1
ATOM 3544 C CA . ALA A 1 485 ? -19.704 13.438 -43.022 1.00 93.56 485 ALA A CA 1
ATOM 3545 C C . ALA A 1 485 ? -18.403 13.273 -43.833 1.00 93.56 485 ALA A C 1
ATOM 3547 O O . ALA A 1 485 ? -17.632 14.222 -43.954 1.00 93.56 485 ALA A O 1
ATOM 3548 N N . VAL A 1 486 ? -18.195 12.112 -44.463 1.00 93.62 486 VAL A N 1
ATOM 3549 C CA . VAL A 1 486 ? -17.011 11.865 -45.310 1.00 93.62 486 VAL A CA 1
ATOM 3550 C C . VAL A 1 486 ? -17.016 12.743 -46.572 1.00 93.62 486 VAL A C 1
ATOM 3552 O O . VAL A 1 486 ? -15.967 13.249 -46.953 1.00 93.62 486 VAL A O 1
ATOM 3555 N N . GLU A 1 487 ? -18.179 12.993 -47.186 1.00 93.38 487 GLU A N 1
ATOM 3556 C CA . GLU A 1 487 ? -18.329 13.939 -48.310 1.00 93.38 487 GLU A CA 1
ATOM 3557 C C . GLU A 1 487 ? -17.930 15.383 -47.941 1.00 93.38 487 GLU A C 1
ATOM 3559 O O . GLU A 1 487 ? -17.409 16.104 -48.788 1.00 93.38 487 GLU A O 1
ATOM 3564 N N . LEU A 1 488 ? -18.205 15.824 -46.707 1.00 91.25 488 LEU A N 1
ATOM 3565 C CA . LEU A 1 488 ? -17.974 17.203 -46.253 1.00 91.25 488 LEU A CA 1
ATOM 3566 C C . LEU A 1 488 ? -16.575 17.443 -45.677 1.00 91.25 488 LEU A C 1
ATOM 3568 O O . LEU A 1 488 ? -16.031 18.532 -45.839 1.00 91.25 488 LEU A O 1
ATOM 3572 N N . PHE A 1 489 ? -16.015 16.452 -44.983 1.00 90.19 489 PHE A N 1
ATOM 3573 C CA . PHE A 1 489 ? -14.768 16.582 -44.220 1.00 90.19 489 PHE A CA 1
ATOM 3574 C C . PHE A 1 489 ? -13.637 15.685 -44.756 1.00 90.19 489 PHE A C 1
ATOM 3576 O O . PHE A 1 489 ? -12.586 15.560 -44.131 1.00 90.19 489 PHE A O 1
ATOM 3583 N N . GLY A 1 490 ? -13.849 15.027 -45.902 1.00 89.81 490 GLY A N 1
ATOM 3584 C CA . GLY A 1 490 ? -12.896 14.152 -46.599 1.00 89.81 490 GLY A CA 1
ATOM 3585 C C . GLY A 1 490 ? -12.650 12.794 -45.930 1.00 89.81 490 GLY A C 1
ATOM 3586 O O . GLY A 1 490 ? -12.387 11.803 -46.611 1.00 89.81 490 GLY A O 1
ATOM 3587 N N . ARG A 1 491 ? -12.755 12.720 -44.599 1.00 87.75 491 ARG A N 1
ATOM 3588 C CA . ARG A 1 491 ? -12.521 11.517 -43.790 1.00 87.75 491 ARG A CA 1
ATOM 3589 C C . ARG A 1 491 ? -13.404 11.499 -42.540 1.00 87.75 491 ARG A C 1
ATOM 3591 O O . ARG A 1 491 ? -14.148 12.439 -42.275 1.00 87.75 491 ARG A O 1
ATOM 3598 N N . LEU A 1 492 ? -13.295 10.426 -41.761 1.00 92.31 492 LEU A N 1
ATOM 3599 C CA . LEU A 1 492 ? -13.883 10.317 -40.427 1.00 92.31 492 LEU A CA 1
ATOM 3600 C C . LEU A 1 492 ? -12.822 9.755 -39.474 1.00 92.31 492 LEU A C 1
ATOM 3602 O O . LEU A 1 492 ? -12.259 8.701 -39.760 1.00 92.31 492 LEU A O 1
ATOM 3606 N N . ASP A 1 493 ? -12.532 10.453 -38.376 1.00 89.56 493 ASP A N 1
ATOM 3607 C CA . ASP A 1 493 ? -11.615 9.976 -37.329 1.00 89.56 493 ASP A CA 1
ATOM 3608 C C . ASP A 1 493 ? -12.387 9.347 -36.156 1.00 89.56 493 ASP A C 1
ATOM 3610 O O . ASP A 1 493 ? -12.074 8.237 -35.737 1.00 89.56 493 ASP A O 1
ATOM 3614 N N . VAL A 1 494 ? -13.426 10.029 -35.655 1.00 90.38 494 VAL A N 1
ATOM 3615 C CA . VAL A 1 494 ? -14.154 9.683 -34.418 1.00 90.38 494 VAL A CA 1
ATOM 3616 C C . VAL A 1 494 ? -15.668 9.698 -34.655 1.00 90.38 494 VAL A C 1
ATOM 3618 O O . VAL A 1 494 ? -16.178 10.564 -35.365 1.00 90.38 494 VAL A O 1
ATOM 3621 N N . LEU A 1 495 ? -16.392 8.774 -34.015 1.00 92.25 495 LEU A N 1
ATOM 3622 C CA . LEU A 1 495 ? -17.853 8.782 -33.892 1.00 92.25 495 LEU A CA 1
ATOM 3623 C C . LEU A 1 495 ? -18.240 9.011 -32.423 1.00 92.25 495 LEU A C 1
ATOM 3625 O O . LEU A 1 495 ? -17.780 8.280 -31.551 1.00 92.25 495 LEU A O 1
ATOM 3629 N N . VAL A 1 496 ? -19.127 9.975 -32.155 1.00 89.75 496 VAL A N 1
ATOM 3630 C CA . VAL A 1 496 ? -19.698 10.215 -30.817 1.00 89.75 496 VAL A CA 1
ATOM 3631 C C . VAL A 1 496 ? -21.195 9.908 -30.848 1.00 89.75 496 VAL A C 1
ATOM 3633 O O . VAL A 1 496 ? -22.009 10.740 -31.245 1.00 89.75 496 VAL A O 1
ATOM 3636 N N . ASN A 1 497 ? -21.565 8.695 -30.432 1.00 85.38 497 ASN A N 1
ATOM 3637 C CA . ASN A 1 497 ? -22.954 8.228 -30.372 1.00 85.38 497 ASN A CA 1
ATOM 3638 C C . ASN A 1 497 ? -23.688 8.780 -29.133 1.00 85.38 497 ASN A C 1
ATOM 3640 O O . ASN A 1 497 ? -23.994 8.044 -28.201 1.00 85.38 497 ASN A O 1
ATOM 3644 N N . ASN A 1 498 ? -23.972 10.084 -29.117 1.00 84.00 498 ASN A N 1
ATOM 3645 C CA . ASN A 1 498 ? -24.738 10.732 -28.048 1.00 84.00 498 ASN A CA 1
ATOM 3646 C C . ASN A 1 498 ? -26.190 11.001 -28.484 1.00 84.00 498 ASN A C 1
ATOM 3648 O O . ASN A 1 498 ? -26.552 12.126 -28.830 1.00 84.00 498 ASN A O 1
ATOM 3652 N N . VAL A 1 499 ? -27.019 9.955 -28.493 1.00 82.00 499 VAL A N 1
ATOM 3653 C CA . VAL A 1 499 ? -28.456 10.032 -28.798 1.00 82.00 499 VAL A CA 1
ATOM 3654 C C . VAL A 1 499 ? -29.251 9.214 -27.782 1.00 82.00 499 VAL A C 1
ATOM 3656 O O . VAL A 1 499 ? -28.832 8.129 -27.388 1.00 82.00 499 VAL A O 1
ATOM 3659 N N . GLY A 1 500 ? -30.395 9.743 -27.345 1.00 83.69 500 GLY A N 1
ATOM 3660 C CA . GLY A 1 500 ? -31.251 9.064 -26.381 1.00 83.69 500 GLY A CA 1
ATOM 3661 C C . GLY A 1 500 ? -32.614 9.731 -26.201 1.00 83.69 500 GLY A C 1
ATOM 3662 O O . GLY A 1 500 ? -32.720 10.958 -26.104 1.00 83.69 500 GLY A O 1
ATOM 3663 N N . VAL A 1 501 ? -33.652 8.903 -26.121 1.00 85.56 501 VAL A N 1
ATOM 3664 C CA . VAL A 1 501 ? -35.018 9.263 -25.721 1.00 85.56 501 VAL A CA 1
ATOM 3665 C C . VAL A 1 501 ? -35.398 8.529 -24.436 1.00 85.56 501 VAL A C 1
ATOM 3667 O O . VAL A 1 501 ? -34.829 7.488 -24.105 1.00 85.56 501 VAL A O 1
ATOM 3670 N N . LEU A 1 502 ? -36.384 9.056 -23.711 1.00 77.69 502 LEU A N 1
ATOM 3671 C CA . LEU A 1 502 ? -37.077 8.270 -22.692 1.00 77.69 502 LEU A CA 1
ATOM 3672 C C . LEU A 1 502 ? -37.902 7.191 -23.413 1.00 77.69 502 LEU A C 1
ATOM 3674 O O . LEU A 1 502 ? -38.616 7.509 -24.365 1.00 77.69 502 LEU A O 1
ATOM 3678 N N . GLY A 1 503 ? -37.759 5.932 -22.997 1.00 76.00 503 GLY A N 1
ATOM 3679 C CA . GLY A 1 503 ? -38.598 4.828 -23.476 1.00 76.00 503 GLY A CA 1
ATOM 3680 C C . GLY A 1 503 ? -39.981 4.829 -22.818 1.00 76.00 503 GLY A C 1
ATOM 3681 O O . GLY A 1 503 ? -40.307 5.733 -22.044 1.00 76.00 503 GLY A O 1
ATOM 3682 N N . ALA A 1 504 ? -40.783 3.799 -23.095 1.00 85.38 504 ALA A N 1
ATOM 3683 C CA . ALA A 1 504 ? -42.052 3.598 -22.397 1.00 85.38 504 ALA A CA 1
ATOM 3684 C C . ALA A 1 504 ? -41.857 3.503 -20.865 1.00 85.38 504 ALA A C 1
ATOM 3686 O O . ALA A 1 504 ? -40.938 2.816 -20.407 1.00 85.38 504 ALA A O 1
ATOM 3687 N N . PRO A 1 505 ? -42.704 4.168 -20.056 1.00 78.44 505 PRO A N 1
ATOM 3688 C CA . PRO A 1 505 ? -42.701 4.009 -18.607 1.00 78.44 505 PRO A CA 1
ATOM 3689 C C . PRO A 1 505 ? -43.340 2.671 -18.206 1.00 78.44 505 PRO A C 1
ATOM 3691 O O . PRO A 1 505 ? -44.296 2.220 -18.832 1.00 78.44 505 PRO A O 1
ATOM 3694 N N . GLY A 1 506 ? -42.847 2.061 -17.127 1.00 80.25 506 GLY A N 1
ATOM 3695 C CA . GLY A 1 506 ? -43.419 0.840 -16.555 1.00 80.25 506 GLY A CA 1
ATOM 3696 C C . GLY A 1 506 ? -42.391 -0.014 -15.814 1.00 80.25 506 GLY A C 1
ATOM 3697 O O . GLY A 1 506 ? -41.190 0.254 -15.852 1.00 80.25 506 GLY A O 1
ATOM 3698 N N . SER A 1 507 ? -42.868 -1.059 -15.138 1.00 81.12 507 SER A N 1
ATOM 3699 C CA . SER A 1 507 ? -42.041 -2.199 -14.727 1.00 81.12 507 SER A CA 1
ATOM 3700 C C . SER A 1 507 ? -41.884 -3.182 -15.895 1.00 81.12 507 SER A C 1
ATOM 3702 O O . SER A 1 507 ? -42.639 -3.128 -16.864 1.00 81.12 507 SER A O 1
ATOM 3704 N N . ALA A 1 508 ? -40.989 -4.166 -15.771 1.00 74.69 508 ALA A N 1
ATOM 3705 C CA . ALA A 1 508 ? -40.845 -5.249 -16.754 1.00 74.69 508 ALA A CA 1
ATOM 3706 C C . ALA A 1 508 ? -42.121 -6.103 -16.973 1.00 74.69 508 ALA A C 1
ATOM 3708 O O . ALA A 1 508 ? -42.159 -6.917 -17.887 1.00 74.69 508 ALA A O 1
ATOM 3709 N N . THR A 1 509 ? -43.157 -5.931 -16.143 1.00 86.56 509 THR A N 1
ATOM 3710 C CA . THR A 1 509 ? -44.463 -6.607 -16.247 1.00 86.56 509 THR A CA 1
ATOM 3711 C C . THR A 1 509 ? -45.604 -5.693 -16.708 1.00 86.56 509 THR A C 1
ATOM 3713 O O . THR A 1 509 ? -46.725 -6.169 -16.859 1.00 86.56 509 THR A O 1
ATOM 3716 N N . ALA A 1 510 ? -45.348 -4.393 -16.888 1.00 86.81 510 ALA A N 1
ATOM 3717 C CA . ALA A 1 510 ? -46.370 -3.381 -17.176 1.00 86.81 510 ALA A CA 1
ATOM 3718 C C . ALA A 1 510 ? -45.924 -2.313 -18.195 1.00 86.81 510 ALA A C 1
ATOM 3720 O O . ALA A 1 510 ? -46.634 -1.329 -18.399 1.00 86.81 510 ALA A O 1
ATOM 3721 N N . VAL A 1 511 ? -44.742 -2.466 -18.798 1.00 90.62 511 VAL A N 1
ATOM 3722 C CA . VAL A 1 511 ? -44.259 -1.582 -19.862 1.00 90.62 511 VAL A CA 1
ATOM 3723 C C . VAL A 1 511 ? -45.032 -1.836 -21.160 1.00 90.62 511 VAL A C 1
ATOM 3725 O O . VAL A 1 511 ? -45.346 -2.975 -21.499 1.00 90.62 511 VAL A O 1
ATOM 3728 N N . GLU A 1 512 ? -45.339 -0.765 -21.886 1.00 91.00 512 GLU A N 1
ATOM 3729 C CA . GLU A 1 512 ? -45.932 -0.842 -23.222 1.00 91.00 512 GLU A CA 1
ATOM 3730 C C . GLU A 1 512 ? -44.840 -1.260 -24.230 1.00 91.00 512 GLU A C 1
ATOM 3732 O O . GLU A 1 512 ? -43.771 -0.641 -24.288 1.00 91.00 512 GLU A O 1
ATOM 3737 N N . GLN A 1 513 ? -45.080 -2.349 -24.964 1.00 87.12 513 GLN A N 1
ATOM 3738 C CA . GLN A 1 513 ? -44.062 -3.048 -25.750 1.00 87.12 513 GLN A CA 1
ATOM 3739 C C . GLN A 1 513 ? -43.591 -2.241 -26.966 1.00 87.12 513 GLN A C 1
ATOM 3741 O O . GLN A 1 513 ? -42.382 -2.141 -27.172 1.00 87.12 513 GLN A O 1
ATOM 3746 N N . ASP A 1 514 ? -44.488 -1.611 -27.729 1.00 87.94 514 ASP A N 1
ATOM 3747 C CA . ASP A 1 514 ? -44.121 -0.840 -28.926 1.00 87.94 514 ASP A CA 1
ATOM 3748 C C . ASP A 1 514 ? -43.258 0.373 -28.541 1.00 87.94 514 ASP A C 1
ATOM 3750 O O . ASP A 1 514 ? -42.255 0.690 -29.190 1.00 87.94 514 ASP A O 1
ATOM 3754 N N . GLY A 1 515 ? -43.603 1.046 -27.441 1.00 85.44 515 GLY A N 1
ATOM 3755 C CA . GLY A 1 515 ? -42.840 2.146 -26.863 1.00 85.44 515 GLY A CA 1
ATOM 3756 C C . GLY A 1 515 ? -41.513 1.716 -26.224 1.00 85.44 515 GLY A C 1
ATOM 3757 O O . GLY A 1 515 ? -40.545 2.487 -26.260 1.00 85.44 515 GLY A O 1
ATOM 3758 N N . TRP A 1 516 ? -41.417 0.497 -25.680 1.00 88.31 516 TRP A N 1
ATOM 3759 C CA . TRP A 1 516 ? -40.143 -0.084 -25.241 1.00 88.31 516 TRP A CA 1
ATOM 3760 C C . TRP A 1 516 ? -39.247 -0.419 -26.437 1.00 88.31 516 TRP A C 1
ATOM 3762 O O . TRP A 1 516 ? -38.097 0.021 -26.477 1.00 88.31 516 TRP A O 1
ATOM 3772 N N . GLU A 1 517 ? -39.778 -1.105 -27.452 1.00 88.75 517 GLU A N 1
ATOM 3773 C CA . GLU A 1 517 ? -39.049 -1.449 -28.674 1.00 88.75 517 GLU A CA 1
ATOM 3774 C C . GLU A 1 517 ? -38.589 -0.198 -29.420 1.00 88.75 517 GLU A C 1
ATOM 3776 O O . GLU A 1 517 ? -37.427 -0.114 -29.816 1.00 88.75 517 GLU A O 1
ATOM 3781 N N . ARG A 1 518 ? -39.437 0.831 -29.532 1.00 86.88 518 ARG A N 1
ATOM 3782 C CA . ARG A 1 518 ? -39.059 2.144 -30.075 1.00 86.88 518 ARG A CA 1
ATOM 3783 C C . ARG A 1 518 ? -37.940 2.800 -29.262 1.00 86.88 518 ARG A C 1
ATOM 3785 O O . ARG A 1 518 ? -37.005 3.344 -29.853 1.00 86.88 518 ARG A O 1
ATOM 3792 N N . GLY A 1 519 ? -38.004 2.722 -27.932 1.00 88.00 519 GLY A N 1
ATOM 3793 C CA . GLY A 1 519 ? -36.946 3.188 -27.034 1.00 88.00 519 GLY A CA 1
ATOM 3794 C C . GLY A 1 519 ? -35.619 2.469 -27.285 1.00 88.00 519 GLY A C 1
ATOM 3795 O O . GLY A 1 519 ? -34.598 3.118 -27.499 1.00 88.00 519 GLY A O 1
ATOM 3796 N N . MET A 1 520 ? -35.631 1.137 -27.357 1.00 91.19 520 MET A N 1
ATOM 3797 C CA . MET A 1 520 ? -34.451 0.316 -27.661 1.00 91.19 520 MET A CA 1
ATOM 3798 C C . MET A 1 520 ? -33.912 0.575 -29.074 1.00 91.19 520 MET A C 1
ATOM 3800 O O . MET A 1 520 ? -32.699 0.671 -29.276 1.00 91.19 520 MET A O 1
ATOM 3804 N N . ARG A 1 521 ? -34.798 0.761 -30.057 1.00 91.38 521 ARG A N 1
ATOM 3805 C CA . ARG A 1 521 ? -34.454 1.071 -31.450 1.00 91.38 521 ARG A CA 1
ATOM 3806 C C . ARG A 1 521 ? -33.692 2.393 -31.570 1.00 91.38 521 ARG A C 1
ATOM 3808 O O . ARG A 1 521 ? -32.706 2.462 -32.303 1.00 91.38 521 ARG A O 1
ATOM 3815 N N . VAL A 1 522 ? -34.117 3.422 -30.834 1.00 88.81 522 VAL A N 1
ATOM 3816 C CA . VAL A 1 522 ? -33.455 4.738 -30.810 1.00 88.81 522 VAL A CA 1
ATOM 3817 C C . VAL A 1 522 ? -32.214 4.748 -29.914 1.00 88.81 522 VAL A C 1
ATOM 3819 O O . VAL A 1 522 ? -31.203 5.311 -30.319 1.00 88.81 522 VAL A O 1
ATOM 3822 N N . ASN A 1 523 ? -32.249 4.129 -28.731 1.00 90.38 523 ASN A N 1
ATOM 3823 C CA . ASN A 1 523 ? -31.175 4.251 -27.735 1.00 90.38 523 ASN A CA 1
ATOM 3824 C C . ASN A 1 523 ? -30.028 3.250 -27.941 1.00 90.38 523 ASN A C 1
ATOM 3826 O O . ASN A 1 523 ? -28.895 3.555 -27.592 1.00 90.38 523 ASN A O 1
ATOM 3830 N N . VAL A 1 524 ? -30.304 2.065 -28.497 1.00 89.94 524 VAL A N 1
ATOM 3831 C CA . VAL A 1 524 ? -29.310 0.992 -28.698 1.00 89.94 524 VAL A CA 1
ATOM 3832 C C . VAL A 1 524 ? -29.122 0.691 -30.184 1.00 89.94 524 VAL A C 1
ATOM 3834 O O . VAL A 1 524 ? -27.992 0.656 -30.669 1.00 89.94 524 VAL A O 1
ATOM 3837 N N . GLY A 1 525 ? -30.219 0.533 -30.933 1.00 92.12 525 GLY A N 1
ATOM 3838 C CA . GLY A 1 525 ? -30.169 0.232 -32.369 1.00 92.12 525 GLY A CA 1
ATOM 3839 C C . GLY A 1 525 ? -29.395 1.282 -33.171 1.00 92.12 525 GLY A C 1
ATOM 3840 O O . GLY A 1 525 ? -28.479 0.937 -33.921 1.00 92.12 525 GLY A O 1
ATOM 3841 N N . SER A 1 526 ? -29.690 2.569 -32.950 1.00 93.25 526 SER A N 1
ATOM 3842 C CA . SER A 1 526 ? -28.992 3.682 -33.611 1.00 93.25 526 SER A CA 1
ATOM 3843 C C . SER A 1 526 ? -27.472 3.642 -33.419 1.00 93.25 526 SER A C 1
ATOM 3845 O O . SER A 1 526 ? -26.734 3.851 -34.383 1.00 93.25 526 SER A O 1
ATOM 3847 N N . MET A 1 527 ? -26.993 3.303 -32.215 1.00 92.88 527 MET A N 1
ATOM 3848 C CA . MET A 1 527 ? -25.565 3.221 -31.908 1.00 92.88 527 MET A CA 1
ATOM 3849 C C . MET A 1 527 ? -24.886 2.137 -32.746 1.00 92.88 527 MET A C 1
ATOM 3851 O O . MET A 1 527 ? -23.829 2.384 -33.331 1.00 92.88 527 MET A O 1
ATOM 3855 N N . VAL A 1 528 ? -25.527 0.969 -32.859 1.00 93.44 528 VAL A N 1
ATOM 3856 C CA . VAL A 1 528 ? -25.061 -0.161 -33.674 1.00 93.44 528 VAL A CA 1
ATOM 3857 C C . VAL A 1 528 ? -25.055 0.197 -35.162 1.00 93.44 528 VAL A C 1
ATOM 3859 O O . VAL A 1 528 ? -24.072 -0.082 -35.849 1.00 93.44 528 VAL A O 1
ATOM 3862 N N . TRP A 1 529 ? -26.099 0.852 -35.683 1.00 96.19 529 TRP A N 1
ATOM 3863 C CA . TRP A 1 529 ? -26.151 1.233 -37.101 1.00 96.19 529 TRP A CA 1
ATOM 3864 C C . TRP A 1 529 ? -25.156 2.343 -37.447 1.00 96.19 529 TRP A C 1
ATOM 3866 O O . TRP A 1 529 ? -24.427 2.209 -38.426 1.00 96.19 529 TRP A O 1
ATOM 3876 N N . MET A 1 530 ? -25.040 3.390 -36.627 1.00 95.94 530 MET A N 1
ATOM 3877 C CA . MET A 1 530 ? -24.017 4.426 -36.810 1.00 95.94 530 MET A CA 1
ATOM 3878 C C . MET A 1 530 ? -22.603 3.831 -36.756 1.00 95.94 530 MET A C 1
ATOM 3880 O O . MET A 1 530 ? -21.792 4.112 -37.639 1.00 95.94 530 MET A O 1
ATOM 3884 N N . ALA A 1 531 ? -22.318 2.941 -35.797 1.00 95.50 531 ALA A N 1
ATOM 3885 C CA . ALA A 1 531 ? -21.029 2.254 -35.694 1.00 95.50 531 ALA A CA 1
ATOM 3886 C C . ALA A 1 531 ? -20.734 1.364 -36.917 1.00 95.50 531 ALA A C 1
ATOM 3888 O O . ALA A 1 531 ? -19.646 1.462 -37.488 1.00 95.50 531 ALA A O 1
ATOM 3889 N N . LYS A 1 532 ? -21.712 0.564 -37.373 1.00 95.31 532 LYS A N 1
ATOM 3890 C CA . LYS A 1 532 ? -21.617 -0.305 -38.565 1.00 95.31 532 LYS A CA 1
ATOM 3891 C C . LYS A 1 532 ? -21.128 0.454 -39.801 1.00 95.31 532 LYS A C 1
ATOM 3893 O O . LYS A 1 532 ? -20.324 -0.080 -40.562 1.00 95.31 532 LYS A O 1
ATOM 3898 N N . TYR A 1 533 ? -21.604 1.682 -40.010 1.00 96.06 533 TYR A N 1
ATOM 3899 C CA . TYR A 1 533 ? -21.225 2.492 -41.169 1.00 96.06 533 TYR A CA 1
ATOM 3900 C C . TYR A 1 533 ? -19.973 3.348 -40.931 1.00 96.06 533 TYR A C 1
ATOM 3902 O O . TYR A 1 533 ? -19.186 3.538 -41.861 1.00 96.06 533 TYR A O 1
ATOM 3910 N N . ALA A 1 534 ? -19.760 3.844 -39.708 1.00 95.12 534 ALA A N 1
ATOM 3911 C CA . ALA A 1 534 ? -18.641 4.721 -39.362 1.00 95.12 534 ALA A CA 1
ATOM 3912 C C . ALA A 1 534 ? -17.304 3.986 -39.199 1.00 95.12 534 ALA A C 1
ATOM 3914 O O . ALA A 1 534 ? -16.294 4.450 -39.726 1.00 95.12 534 ALA A O 1
ATOM 3915 N N . ILE A 1 535 ? -17.276 2.838 -38.511 1.00 93.25 535 ILE A N 1
ATOM 3916 C CA . ILE A 1 535 ? -16.029 2.118 -38.198 1.00 93.25 535 ILE A CA 1
ATOM 3917 C C . ILE A 1 535 ? -15.242 1.751 -39.476 1.00 93.25 535 ILE A C 1
ATOM 3919 O O . ILE A 1 535 ? -14.048 2.050 -39.528 1.00 93.25 535 ILE A O 1
ATOM 3923 N N . PRO A 1 536 ? -15.861 1.248 -40.569 1.00 92.81 536 PRO A N 1
ATOM 3924 C CA . PRO A 1 536 ? -15.165 1.018 -41.843 1.00 92.81 536 PRO A CA 1
ATOM 3925 C C . PRO A 1 536 ? -14.617 2.279 -42.536 1.00 92.81 536 PRO A C 1
ATOM 3927 O O . PRO A 1 536 ? -13.861 2.162 -43.504 1.00 92.81 536 PRO A O 1
ATOM 3930 N N . ARG A 1 537 ? -14.999 3.485 -42.088 1.00 91.38 537 ARG A N 1
ATOM 3931 C CA . ARG A 1 537 ? -14.418 4.767 -42.524 1.00 91.38 537 ARG A CA 1
ATOM 3932 C C . ARG A 1 537 ? -13.276 5.185 -41.594 1.00 91.38 537 ARG A C 1
ATOM 3934 O O . ARG A 1 537 ? -12.193 5.463 -42.097 1.00 91.38 537 ARG A O 1
ATOM 3941 N N . CYS A 1 538 ? -13.468 5.108 -40.274 1.00 87.50 538 CYS A N 1
ATOM 3942 C CA . CYS A 1 538 ? -12.417 5.339 -39.274 1.00 87.50 538 CYS A CA 1
ATOM 3943 C C . CYS A 1 538 ? -11.186 4.445 -39.494 1.00 87.50 538 CYS A C 1
ATOM 3945 O O . CYS A 1 538 ? -10.063 4.939 -39.502 1.00 87.50 538 CYS A O 1
ATOM 3947 N N . LEU A 1 539 ? -11.379 3.150 -39.767 1.00 80.94 539 LEU A N 1
ATOM 3948 C CA . LEU A 1 539 ? -10.277 2.213 -40.020 1.00 80.94 539 LEU A CA 1
ATOM 3949 C C . LEU A 1 539 ? -9.453 2.573 -41.269 1.00 80.94 539 LEU A C 1
ATOM 3951 O O . LEU A 1 539 ? -8.241 2.373 -41.273 1.00 80.94 539 LEU A O 1
ATOM 3955 N N . ARG A 1 540 ? -10.067 3.167 -42.303 1.00 77.50 540 ARG A N 1
ATOM 3956 C CA . ARG A 1 540 ? -9.333 3.679 -43.479 1.00 77.50 540 ARG A CA 1
ATOM 3957 C C . ARG A 1 540 ? -8.498 4.914 -43.130 1.00 77.50 540 ARG A C 1
ATOM 3959 O O . ARG A 1 540 ? -7.388 5.049 -43.631 1.00 77.50 540 ARG A O 1
ATOM 3966 N N . THR A 1 541 ? -9.001 5.774 -42.243 1.00 65.06 541 THR A N 1
ATOM 3967 C CA . THR A 1 541 ? -8.246 6.915 -41.700 1.00 65.06 541 THR A CA 1
ATOM 3968 C C . THR A 1 541 ? -7.073 6.462 -40.825 1.00 65.06 541 THR A C 1
ATOM 3970 O O . THR A 1 541 ? -6.016 7.083 -40.864 1.00 65.06 541 THR A O 1
ATOM 3973 N N . ILE A 1 542 ? -7.232 5.374 -40.061 1.00 58.25 542 ILE A N 1
ATOM 3974 C CA . ILE A 1 542 ? -6.161 4.792 -39.236 1.00 58.25 542 ILE A CA 1
ATOM 3975 C C . ILE A 1 542 ? -5.091 4.137 -40.115 1.00 58.25 542 ILE A C 1
ATOM 3977 O O . ILE A 1 542 ? -3.915 4.416 -39.916 1.00 58.25 542 ILE A O 1
ATOM 3981 N N . ALA A 1 543 ? -5.469 3.349 -41.127 1.00 53.62 543 ALA A N 1
ATOM 3982 C CA . ALA A 1 543 ? -4.516 2.703 -42.038 1.00 53.62 543 ALA A CA 1
ATOM 3983 C C . ALA A 1 543 ? -3.573 3.704 -42.740 1.00 53.62 543 ALA A C 1
ATOM 3985 O O . ALA A 1 543 ? -2.404 3.401 -42.952 1.00 53.62 543 ALA A O 1
ATOM 3986 N N . TRP A 1 544 ? -4.049 4.922 -43.026 1.00 46.75 544 TRP A N 1
ATOM 3987 C CA . TRP A 1 544 ? -3.229 6.011 -43.577 1.00 46.75 544 TRP A CA 1
ATOM 3988 C C . TRP A 1 544 ? -2.159 6.550 -42.603 1.00 46.75 544 TRP A C 1
ATOM 3990 O O . TRP A 1 544 ? -1.194 7.162 -43.041 1.00 46.75 544 TRP A O 1
ATOM 4000 N N . ARG A 1 545 ? -2.297 6.318 -41.288 1.00 49.25 545 ARG A N 1
ATOM 4001 C CA . ARG A 1 545 ? -1.348 6.769 -40.248 1.00 49.25 545 ARG A CA 1
ATOM 4002 C C . ARG A 1 545 ? -0.300 5.722 -39.842 1.00 49.25 545 ARG A C 1
ATOM 4004 O O . ARG A 1 545 ? 0.549 6.037 -39.018 1.00 49.25 545 ARG A O 1
ATOM 4011 N N . VAL A 1 546 ? -0.377 4.495 -40.363 1.00 45.03 546 VAL A N 1
ATOM 4012 C CA . VAL A 1 546 ? 0.559 3.385 -40.051 1.00 45.03 546 VAL A CA 1
ATOM 4013 C C . VAL A 1 546 ? 1.326 2.934 -41.310 1.00 45.03 546 VAL A C 1
ATOM 4015 O O . VAL A 1 546 ? 1.887 1.845 -41.359 1.00 45.03 546 VAL A O 1
ATOM 4018 N N . GLY A 1 547 ? 1.313 3.757 -42.362 1.00 43.56 547 GLY A N 1
ATOM 4019 C CA . GLY A 1 547 ? 1.863 3.439 -43.683 1.00 43.56 547 GLY A CA 1
ATOM 4020 C C . GLY A 1 547 ? 2.440 4.664 -44.392 1.00 43.56 547 GLY A C 1
ATOM 4021 O O . GLY A 1 547 ? 2.146 4.875 -45.569 1.00 43.56 547 GLY A O 1
ATOM 4022 N N . GLY A 1 548 ? 3.208 5.475 -43.660 1.00 35.19 548 GLY A N 1
ATOM 4023 C CA . GLY A 1 548 ? 3.916 6.670 -44.127 1.00 35.19 548 GLY A CA 1
ATOM 4024 C C . GLY A 1 548 ? 5.064 7.011 -43.188 1.00 35.19 548 GLY A C 1
ATOM 4025 O O . GLY A 1 548 ? 4.878 6.777 -41.974 1.00 35.19 548 GLY A O 1
#